Protein AF-0000000074055556 (afdb_homodimer)

Nearest PDB structures (foldseek):
  2g40-assembly1_A-2  TM=6.717E-01  e=3.780E-08  Deinococcus radiodurans
  7d44-assembly1_G  TM=4.433E-01  e=7.123E-02  Homo sapiens
  5i90-assembly1_B  TM=3.210E-01  e=2.350E-01  Pseudomonas aeruginosa PAO1
  3txx-assembly3_G  TM=5.265E-01  e=1.989E+00  Enterococcus faecalis
  3imk-assembly1_A  TM=4.970E-01  e=3.970E+00  Syntrophus aciditrophicus SB

Secondary structure (DSSP, 8-state):
-PPP-HHHHHHHHHHHHHTTEEEEEESSHHHHHHHHHHHHHTSPPPB--S--TTPPEEEE-TTSSEEESS-EEE-TTS-HHHHHHHHHHHHHTT-EEESS-GGGGTT-EEEEEEE-SEEETTTTEEEEE---HHHHHHHHHEEEEEEEEEGGGEESSHHHHHHHHHHHHTSSS-EEEEEEES-SS-STTTT---TT--S-SEEEEEEE--/-PPP-HHHHHHHHHHHHHTTEEEEEESSHHHHHHHHHHHHHTSPPPB--S--TTPPEEEE-TTSSEEESS-EEE-TTS-HHHHHHHHHHHHHTT-EEESS-GGGGTT-EEEEEEE-SEEETTTTEEEEE---HHHHHHHHHEEEEEEEEEGGGEESSHHHHHHHHHHHHTSSS-EEEEEEES-SS-STTTT---TT--S-SEEEEEEE--

Solvent-accessible surface area (backbone atoms only — not comparable to full-atom values): 20939 Å² total; per-residue (Å²): 127,64,74,68,49,68,67,46,52,52,42,19,48,54,33,20,43,75,25,61,22,45,73,43,79,33,80,36,68,69,54,47,48,48,48,55,51,49,54,53,68,75,45,77,64,31,47,44,79,31,82,48,90,90,60,60,72,38,66,67,39,97,84,69,32,37,12,39,61,68,45,36,40,31,38,43,72,53,54,72,68,60,39,52,52,42,38,52,57,26,49,77,72,61,29,46,63,40,53,61,69,52,52,63,45,46,20,38,31,33,30,7,42,44,65,36,74,32,33,28,16,74,38,22,28,36,29,36,76,57,52,46,38,35,50,56,43,27,51,39,40,8,42,30,21,34,34,40,32,49,48,49,36,52,38,62,40,70,79,76,43,43,66,60,52,50,50,47,54,60,40,77,58,40,32,32,36,37,42,37,15,35,26,53,25,63,81,62,47,78,76,49,81,59,82,48,66,61,27,10,65,37,25,35,36,38,36,31,49,127,127,63,74,68,49,69,66,44,52,51,42,18,48,55,32,21,42,74,25,60,22,45,72,44,79,33,80,37,69,70,51,47,47,49,49,56,52,48,54,53,68,74,45,79,64,31,48,44,81,30,81,47,90,90,60,61,71,39,64,66,39,96,84,70,32,38,11,40,60,68,46,34,39,31,39,43,70,53,52,72,67,60,39,52,53,42,37,52,58,26,48,77,72,62,29,48,63,40,53,61,70,53,55,61,43,46,20,37,33,33,29,6,41,44,66,35,72,31,34,28,16,74,39,22,28,36,31,34,76,57,50,45,38,33,50,56,44,27,53,37,39,8,42,30,22,33,33,41,32,51,47,47,35,54,38,62,39,69,80,77,44,43,68,60,51,50,49,46,53,61,39,76,57,42,32,32,35,37,41,39,16,35,24,52,27,64,82,61,48,78,77,48,80,59,82,49,67,61,28,11,66,35,25,36,37,36,34,30,49,126

Structure (mmCIF, N/CA/C/O backbone):
data_AF-0000000074055556-model_v1
#
loop_
_entity.id
_entity.type
_entity.pdbx_description
1 polymer '(Fe-S)-binding protein'
#
loop_
_atom_site.group_PDB
_atom_site.id
_atom_site.type_symbol
_atom_site.label_atom_id
_atom_site.label_alt_id
_atom_site.label_comp_id
_atom_site.label_asym_id
_atom_site.label_entity_id
_atom_site.label_seq_id
_atom_site.pdbx_PDB_ins_code
_atom_site.Cartn_x
_atom_site.Cartn_y
_atom_site.Cartn_z
_atom_site.occupancy
_atom_site.B_iso_or_equiv
_atom_site.auth_seq_id
_atom_site.auth_comp_id
_atom_site.auth_asym_id
_atom_site.auth_atom_id
_atom_site.pdbx_PDB_model_num
ATOM 1 N N . MET A 1 1 ? -16.188 -23.25 -0.995 1 55.47 1 MET A N 1
ATOM 2 C CA . MET A 1 1 ? -15.812 -22.203 -1.951 1 55.47 1 MET A CA 1
ATOM 3 C C . MET A 1 1 ? -16.828 -22.094 -3.074 1 55.47 1 MET A C 1
ATOM 5 O O . MET A 1 1 ? -17.422 -23.109 -3.484 1 55.47 1 MET A O 1
ATOM 9 N N . PRO A 1 2 ? -17.391 -20.891 -3.238 1 65.75 2 PRO A N 1
ATOM 10 C CA . PRO A 1 2 ? -18.375 -20.875 -4.32 1 65.75 2 PRO A CA 1
ATOM 11 C C . PRO A 1 2 ? -17.844 -21.5 -5.613 1 65.75 2 PRO A C 1
ATOM 13 O O . PRO A 1 2 ? -16.641 -21.5 -5.848 1 65.75 2 PRO A O 1
ATOM 16 N N . PRO A 1 3 ? -18.688 -22.203 -6.316 1 79.06 3 PRO A N 1
ATOM 17 C CA . PRO A 1 3 ? -18.25 -22.781 -7.59 1 79.06 3 PRO A CA 1
ATOM 18 C C . PRO A 1 3 ? -17.719 -21.734 -8.562 1 79.06 3 PRO A C 1
ATOM 20 O O . PRO A 1 3 ? -18.125 -20.562 -8.508 1 79.06 3 PRO A O 1
ATOM 23 N N . VAL A 1 4 ? -16.781 -22.172 -9.375 1 88.19 4 VAL A N 1
ATOM 24 C CA . VAL A 1 4 ? -16.219 -21.328 -10.414 1 88.19 4 VAL A CA 1
ATOM 25 C C . VAL A 1 4 ? -17.297 -20.969 -11.438 1 88.19 4 VAL A C 1
ATOM 27 O O . VAL A 1 4 ? -18.078 -21.844 -11.852 1 88.19 4 VAL A O 1
ATOM 30 N N . ASN A 1 5 ? -17.438 -19.734 -11.727 1 93.94 5 ASN A N 1
ATOM 31 C CA . ASN A 1 5 ? -18.312 -19.25 -12.797 1 93.94 5 ASN A CA 1
ATOM 32 C C . ASN A 1 5 ? -17.5 -18.875 -14.039 1 93.94 5 ASN A C 1
ATOM 34 O O . ASN A 1 5 ? -16.891 -17.812 -14.094 1 93.94 5 ASN A O 1
ATOM 38 N N . PRO A 1 6 ? -17.531 -19.734 -15.047 1 95.31 6 PRO A N 1
ATOM 39 C CA . PRO A 1 6 ? -16.688 -19.531 -16.234 1 95.31 6 PRO A CA 1
ATOM 40 C C . PRO A 1 6 ? -16.969 -18.188 -16.906 1 95.31 6 PRO A C 1
ATOM 42 O O . PRO A 1 6 ? -16.047 -17.594 -17.484 1 95.31 6 PRO A O 1
ATOM 45 N N . GLU A 1 7 ? -18.188 -17.75 -16.844 1 96.81 7 GLU A N 1
ATOM 46 C CA . GLU A 1 7 ? -18.516 -16.469 -17.453 1 96.81 7 GLU A CA 1
ATOM 47 C C . GLU A 1 7 ? -17.828 -15.305 -16.75 1 96.81 7 GLU A C 1
ATOM 49 O O . GLU A 1 7 ? -17.391 -14.352 -17.391 1 96.81 7 GLU A O 1
ATOM 54 N N . LEU A 1 8 ? -17.75 -15.43 -15.469 1 97.5 8 LEU A N 1
ATOM 55 C CA . LEU A 1 8 ? -17.078 -14.398 -14.695 1 97.5 8 LEU A CA 1
ATOM 56 C C . LEU A 1 8 ? -15.578 -14.406 -14.984 1 97.5 8 LEU A C 1
ATOM 58 O O . LEU A 1 8 ? -14.953 -13.344 -15.07 1 97.5 8 LEU A O 1
ATOM 62 N N . VAL A 1 9 ? -15.055 -15.57 -15.078 1 98.12 9 VAL A N 1
ATOM 63 C CA . VAL A 1 9 ? -13.633 -15.703 -15.367 1 98.12 9 VAL A CA 1
ATOM 64 C C . VAL A 1 9 ? -13.312 -15.062 -16.719 1 98.12 9 VAL A C 1
ATOM 66 O O . VAL A 1 9 ? -12.344 -14.305 -16.828 1 98.12 9 VAL A O 1
ATOM 69 N N . GLU A 1 10 ? -14.164 -15.32 -17.688 1 98.31 10 GLU A N 1
ATOM 70 C CA . GLU A 1 10 ? -13.984 -14.734 -19.016 1 98.31 10 GLU A CA 1
ATOM 71 C C . GLU A 1 10 ? -14.133 -13.219 -18.984 1 98.31 10 GLU A C 1
ATOM 73 O O . GLU A 1 10 ? -13.336 -12.5 -19.594 1 98.31 10 GLU A O 1
ATOM 78 N N . ALA A 1 11 ? -15.148 -12.789 -18.281 1 98.38 11 ALA A N 1
ATOM 79 C CA . ALA A 1 11 ? -15.391 -11.352 -18.172 1 98.38 11 ALA A CA 1
ATOM 80 C C . ALA A 1 11 ? -14.219 -10.656 -17.484 1 98.38 11 ALA A C 1
ATOM 82 O O . ALA A 1 11 ? -13.781 -9.586 -17.906 1 98.38 11 ALA A O 1
ATOM 83 N N . PHE A 1 12 ? -13.758 -11.266 -16.453 1 98.44 12 PHE A N 1
ATOM 84 C CA . PHE A 1 12 ? -12.609 -10.719 -15.734 1 98.44 12 PHE A CA 1
ATOM 85 C C . PHE A 1 12 ? -11.398 -10.602 -16.656 1 98.44 12 PHE A C 1
ATOM 87 O O . PHE A 1 12 ? -10.758 -9.555 -16.703 1 98.44 12 PHE A O 1
ATOM 94 N N . SER A 1 13 ? -11.141 -11.641 -17.328 1 98.56 13 SER A N 1
ATOM 95 C CA . SER A 1 13 ? -9.984 -11.688 -18.219 1 98.56 13 SER A CA 1
ATOM 96 C C . SER A 1 13 ? -10.078 -10.617 -19.312 1 98.56 13 SER A C 1
ATOM 98 O O . SER A 1 13 ? -9.094 -9.938 -19.609 1 98.56 13 SER A O 1
ATOM 100 N N . ALA A 1 14 ? -11.258 -10.461 -19.859 1 97.94 14 ALA A N 1
ATOM 101 C CA . ALA A 1 14 ? -11.477 -9.469 -20.906 1 97.94 14 ALA A CA 1
ATOM 102 C C . ALA A 1 14 ? -11.25 -8.055 -20.375 1 97.94 14 ALA A C 1
ATOM 104 O O . ALA A 1 14 ? -10.578 -7.246 -21.016 1 97.94 14 ALA A O 1
ATOM 105 N N . LYS A 1 15 ? -11.781 -7.738 -19.234 1 96.62 15 LYS A N 1
ATOM 106 C CA . LYS A 1 15 ? -11.641 -6.406 -18.656 1 96.62 15 LYS A CA 1
ATOM 107 C C . LYS A 1 15 ? -10.188 -6.137 -18.266 1 96.62 15 LYS A C 1
ATOM 109 O O . LYS A 1 15 ? -9.68 -5.035 -18.469 1 96.62 15 LYS A O 1
ATOM 114 N N . ALA A 1 16 ? -9.531 -7.156 -17.656 1 96.81 16 ALA A N 1
ATOM 115 C CA . ALA A 1 16 ? -8.133 -7.02 -17.266 1 96.81 16 ALA A CA 1
ATOM 116 C C . ALA A 1 16 ? -7.262 -6.703 -18.484 1 96.81 16 ALA A C 1
ATOM 118 O O . ALA A 1 16 ? -6.352 -5.875 -18.406 1 96.81 16 ALA A O 1
ATOM 119 N N . ALA A 1 17 ? -7.559 -7.312 -19.594 1 95.69 17 ALA A N 1
ATOM 120 C CA . ALA A 1 17 ? -6.812 -7.055 -20.828 1 95.69 17 ALA A CA 1
ATOM 121 C C . ALA A 1 17 ? -7.031 -5.625 -21.312 1 95.69 17 ALA A C 1
ATOM 123 O O . ALA A 1 17 ? -6.094 -4.977 -21.797 1 95.69 17 ALA A O 1
ATOM 124 N N . ILE A 1 18 ? -8.203 -5.125 -21.188 1 93.62 18 ILE A N 1
ATOM 125 C CA . ILE A 1 18 ? -8.555 -3.775 -21.625 1 93.62 18 ILE A CA 1
ATOM 126 C C . ILE A 1 18 ? -7.719 -2.756 -20.859 1 93.62 18 ILE A C 1
ATOM 128 O O . ILE A 1 18 ? -7.316 -1.728 -21.406 1 93.62 18 ILE A O 1
ATOM 132 N N . VAL A 1 19 ? -7.391 -3.096 -19.641 1 91.38 19 VAL A N 1
ATOM 133 C CA . VAL A 1 19 ? -6.605 -2.17 -18.828 1 91.38 19 VAL A CA 1
ATOM 134 C C . VAL A 1 19 ? -5.145 -2.607 -18.812 1 91.38 19 VAL A C 1
ATOM 136 O O . VAL A 1 19 ? -4.418 -2.338 -17.859 1 91.38 19 VAL A O 1
ATOM 139 N N . ASN A 1 20 ? -4.742 -3.4 -19.734 1 92 20 ASN A N 1
ATOM 140 C CA . ASN A 1 20 ? -3.359 -3.699 -20.078 1 92 20 ASN A CA 1
ATOM 141 C C . ASN A 1 20 ? -2.725 -4.668 -19.094 1 92 20 ASN A C 1
ATOM 143 O O . ASN A 1 20 ? -1.503 -4.68 -18.922 1 92 20 ASN A O 1
ATOM 147 N N . ALA A 1 21 ? -3.516 -5.426 -18.406 1 95.75 21 ALA A N 1
ATOM 148 C CA . ALA A 1 21 ? -2.975 -6.535 -17.625 1 95.75 21 ALA A CA 1
ATOM 149 C C . ALA A 1 21 ? -2.896 -7.809 -18.453 1 95.75 21 ALA A C 1
ATOM 151 O O . ALA A 1 21 ? -3.719 -8.023 -19.344 1 95.75 21 ALA A O 1
ATOM 152 N N . VAL A 1 22 ? -1.92 -8.594 -18.203 1 97.62 22 VAL A N 1
ATOM 153 C CA . VAL A 1 22 ? -1.796 -9.906 -18.828 1 97.62 22 VAL A CA 1
ATOM 154 C C . VAL A 1 22 ? -2.43 -10.969 -17.938 1 97.62 22 VAL A C 1
ATOM 156 O O . VAL A 1 22 ? -2.119 -11.055 -16.75 1 97.62 22 VAL A O 1
ATOM 159 N N . VAL A 1 23 ? -3.346 -11.789 -18.531 1 98.69 23 VAL A N 1
ATOM 160 C CA . VAL A 1 23 ? -4.02 -12.812 -17.75 1 98.69 23 VAL A CA 1
ATOM 161 C C . VAL A 1 23 ? -3.557 -14.195 -18.203 1 98.69 23 VAL A C 1
ATOM 163 O O . VAL A 1 23 ? -3.512 -14.477 -19.406 1 98.69 23 VAL A O 1
ATOM 166 N N . GLN A 1 24 ? -3.15 -15.008 -17.234 1 98.62 24 GLN A N 1
ATOM 167 C CA . GLN A 1 24 ? -2.736 -16.375 -17.5 1 98.62 24 GLN A CA 1
ATOM 168 C C . GLN A 1 24 ? -3.516 -17.375 -16.625 1 98.62 24 GLN A C 1
ATOM 170 O O . GLN A 1 24 ? -3.422 -17.328 -15.406 1 98.62 24 GLN A O 1
ATOM 175 N N . GLU A 1 25 ? -4.27 -18.297 -17.266 1 98.44 25 GLU A N 1
ATOM 176 C CA . GLU A 1 25 ? -4.906 -19.375 -16.516 1 98.44 25 GLU A CA 1
ATOM 177 C C . GLU A 1 25 ? -3.959 -20.562 -16.328 1 98.44 25 GLU A C 1
ATOM 179 O O . GLU A 1 25 ? -3.268 -20.953 -17.266 1 98.44 25 GLU A O 1
ATOM 184 N N . VAL A 1 26 ? -3.916 -21.062 -15.172 1 98.5 26 VAL A N 1
ATOM 185 C CA . VAL A 1 26 ? -3.062 -22.203 -14.906 1 98.5 26 VAL A CA 1
ATOM 186 C C . VAL A 1 26 ? -3.848 -23.266 -14.133 1 98.5 26 VAL A C 1
ATOM 188 O O . VAL A 1 26 ? -4.73 -22.938 -13.336 1 98.5 26 VAL A O 1
ATOM 191 N N . PRO A 1 27 ? -3.461 -24.531 -14.219 1 97.81 27 PRO A N 1
ATOM 192 C CA . PRO A 1 27 ? -4.242 -25.625 -13.617 1 97.81 27 PRO A CA 1
ATOM 193 C C . PRO A 1 27 ? -3.826 -25.922 -12.18 1 97.81 27 PRO A C 1
ATOM 195 O O . PRO A 1 27 ? -4.535 -26.641 -11.469 1 97.81 27 PRO A O 1
ATOM 198 N N . SER A 1 28 ? -2.605 -25.453 -11.727 1 98.12 28 SER A N 1
ATOM 199 C CA . SER A 1 28 ? -2.086 -25.812 -10.414 1 98.12 28 SER A CA 1
ATOM 200 C C . SER A 1 28 ? -1.118 -24.75 -9.891 1 98.12 28 SER A C 1
ATOM 202 O O . SER A 1 28 ? -0.647 -23.906 -10.648 1 98.12 28 SER A O 1
ATOM 204 N N . MET A 1 29 ? -0.91 -24.875 -8.609 1 98.12 29 MET A N 1
ATOM 205 C CA . MET A 1 29 ? 0.076 -23.984 -7.996 1 98.12 29 MET A CA 1
ATOM 206 C C . MET A 1 29 ? 1.458 -24.219 -8.594 1 98.12 29 MET A C 1
ATOM 208 O O . MET A 1 29 ? 2.203 -23.266 -8.828 1 98.12 29 MET A O 1
ATOM 212 N N . ALA A 1 30 ? 1.793 -25.453 -8.875 1 98.38 30 ALA A N 1
ATOM 213 C CA . ALA A 1 30 ? 3.076 -25.75 -9.5 1 98.38 30 ALA A CA 1
ATOM 214 C C . ALA A 1 30 ? 3.219 -25.031 -10.836 1 98.38 30 ALA A C 1
ATOM 216 O O . ALA A 1 30 ? 4.273 -24.453 -11.133 1 98.38 30 ALA A O 1
ATOM 217 N N . ALA A 1 31 ? 2.176 -25.047 -11.602 1 98.69 31 ALA A N 1
ATOM 218 C CA . ALA A 1 31 ? 2.18 -24.359 -12.883 1 98.69 31 ALA A CA 1
ATOM 219 C C . ALA A 1 31 ? 2.281 -22.844 -12.688 1 98.69 31 ALA A C 1
ATOM 221 O O . ALA A 1 31 ? 2.928 -22.156 -13.477 1 98.69 31 ALA A O 1
ATOM 222 N N . ALA A 1 32 ? 1.631 -22.297 -11.664 1 98.75 32 ALA A N 1
ATOM 223 C CA . ALA A 1 32 ? 1.705 -20.859 -11.344 1 98.75 32 ALA A CA 1
ATOM 224 C C . ALA A 1 32 ? 3.139 -20.453 -11.031 1 98.75 32 ALA A C 1
ATOM 226 O O . ALA A 1 32 ? 3.627 -19.438 -11.547 1 98.75 32 ALA A O 1
ATOM 227 N N . LEU A 1 33 ? 3.76 -21.234 -10.18 1 98.75 33 LEU A N 1
ATOM 228 C CA . LEU A 1 33 ? 5.129 -20.922 -9.773 1 98.75 33 LEU A CA 1
ATOM 229 C C . LEU A 1 33 ? 6.074 -21.016 -10.969 1 98.75 33 LEU A C 1
ATOM 231 O O . LEU A 1 33 ? 6.973 -20.172 -11.109 1 98.75 33 LEU A O 1
ATOM 235 N N . GLN A 1 34 ? 5.863 -21.953 -11.836 1 98.69 34 GLN A N 1
ATOM 236 C CA . GLN A 1 34 ? 6.664 -22.047 -13.055 1 98.69 34 GLN A CA 1
ATOM 237 C C . GLN A 1 34 ? 6.453 -20.812 -13.938 1 98.69 34 GLN A C 1
ATOM 239 O O . GLN A 1 34 ? 7.402 -20.312 -14.539 1 98.69 34 GLN A O 1
ATOM 244 N N . TYR A 1 35 ? 5.246 -20.359 -14.07 1 98.81 35 TYR A N 1
ATOM 245 C CA . TYR A 1 35 ? 4.957 -19.156 -14.844 1 98.81 35 TYR A CA 1
ATOM 246 C C . TYR A 1 35 ? 5.75 -17.953 -14.312 1 98.81 35 TYR A C 1
ATOM 248 O O . TYR A 1 35 ? 6.301 -17.172 -15.086 1 98.81 35 TYR A O 1
ATOM 256 N N . VAL A 1 36 ? 5.773 -17.781 -12.992 1 98.81 36 VAL A N 1
ATOM 257 C CA . VAL A 1 36 ? 6.504 -16.688 -12.359 1 98.81 36 VAL A CA 1
ATOM 258 C C . VAL A 1 36 ? 7.977 -16.75 -12.766 1 98.81 36 VAL A C 1
ATOM 260 O O . VAL A 1 36 ? 8.562 -15.727 -13.141 1 98.81 36 VAL A O 1
ATOM 263 N N . VAL A 1 37 ? 8.547 -17.938 -12.758 1 98.81 37 VAL A N 1
ATOM 264 C CA . VAL A 1 37 ? 9.945 -18.125 -13.117 1 98.81 37 VAL A CA 1
ATOM 265 C C . VAL A 1 37 ? 10.141 -17.812 -14.602 1 98.81 37 VAL A C 1
ATOM 267 O O . VAL A 1 37 ? 11.102 -17.141 -14.977 1 98.81 37 VAL A O 1
ATOM 270 N N . ASP A 1 38 ? 9.211 -18.266 -15.43 1 98.81 38 ASP A N 1
ATOM 271 C CA . ASP A 1 38 ? 9.289 -18.031 -16.875 1 98.81 38 ASP A CA 1
ATOM 272 C C . ASP A 1 38 ? 9.219 -16.531 -17.172 1 98.81 38 ASP A C 1
ATOM 274 O O . ASP A 1 38 ? 9.953 -16.031 -18.031 1 98.81 38 ASP A O 1
ATOM 278 N N . VAL A 1 39 ? 8.336 -15.844 -16.5 1 98.62 39 VAL A N 1
ATOM 279 C CA . VAL A 1 39 ? 8.195 -14.398 -16.688 1 98.62 39 VAL A CA 1
ATOM 280 C C . VAL A 1 39 ? 9.508 -13.703 -16.344 1 98.62 39 VAL A C 1
ATOM 282 O O . VAL A 1 39 ? 9.961 -12.828 -17.078 1 98.62 39 VAL A O 1
ATOM 285 N N . CYS A 1 40 ? 10.078 -14.102 -15.242 1 98.5 40 CYS A N 1
ATOM 286 C CA . CYS A 1 40 ? 11.344 -13.516 -14.828 1 98.5 40 CYS A CA 1
ATOM 287 C C . CYS A 1 40 ? 12.445 -13.82 -15.836 1 98.5 40 CYS A C 1
ATOM 289 O O . CYS A 1 40 ? 13.25 -12.953 -16.156 1 98.5 40 CYS A O 1
ATOM 291 N N . GLU A 1 41 ? 12.453 -15.039 -16.344 1 98.06 41 GLU A N 1
ATOM 292 C CA . GLU A 1 41 ? 13.469 -15.484 -17.297 1 98.06 41 GLU A CA 1
ATOM 293 C C . GLU A 1 41 ? 13.359 -14.719 -18.609 1 98.06 41 GLU A C 1
ATOM 295 O O . GLU A 1 41 ? 14.375 -14.398 -19.234 1 98.06 41 GLU A O 1
ATOM 300 N N . ASN A 1 42 ? 12.18 -14.383 -19.016 1 97.31 42 ASN A N 1
ATOM 301 C CA . ASN A 1 42 ? 11.938 -13.867 -20.359 1 97.31 42 ASN A CA 1
ATOM 302 C C . ASN A 1 42 ? 11.906 -12.344 -20.375 1 97.31 42 ASN A C 1
ATOM 304 O O . ASN A 1 42 ? 11.656 -11.734 -21.422 1 97.31 42 ASN A O 1
ATOM 308 N N . LYS A 1 43 ? 12.172 -11.719 -19.266 1 94.94 43 LYS A N 1
ATOM 309 C CA . LYS A 1 43 ? 12.25 -10.258 -19.25 1 94.94 43 LYS A CA 1
ATOM 310 C C . LYS A 1 43 ? 13.703 -9.781 -19.234 1 94.94 43 LYS A C 1
ATOM 312 O O . LYS A 1 43 ? 14.602 -10.539 -18.891 1 94.94 43 LYS A O 1
ATOM 317 N N . ALA A 1 44 ? 13.844 -8.516 -19.656 1 92.5 44 ALA A N 1
ATOM 318 C CA . ALA A 1 44 ? 15.148 -7.891 -19.453 1 92.5 44 ALA A CA 1
ATOM 319 C C . ALA A 1 44 ? 15.445 -7.691 -17.969 1 92.5 44 ALA A C 1
ATOM 321 O O . ALA A 1 44 ? 14.531 -7.562 -17.156 1 92.5 44 ALA A O 1
ATOM 322 N N . PRO A 1 45 ? 16.734 -7.703 -17.578 1 93.56 45 PRO A N 1
ATOM 323 C CA . PRO A 1 45 ? 17.062 -7.457 -16.172 1 93.56 45 PRO A CA 1
ATOM 324 C C . PRO A 1 45 ? 16.531 -6.113 -15.664 1 93.56 45 PRO A C 1
ATOM 326 O O . PRO A 1 45 ? 16.531 -5.129 -16.406 1 93.56 45 PRO A O 1
ATOM 329 N N . ALA A 1 46 ? 16.141 -6.105 -14.445 1 93.69 46 ALA A N 1
ATOM 330 C CA . ALA A 1 46 ? 15.555 -4.906 -13.859 1 93.69 46 ALA A CA 1
ATOM 331 C C . ALA A 1 46 ? 16.562 -3.766 -13.805 1 93.69 46 ALA A C 1
ATOM 333 O O . ALA A 1 46 ? 17.75 -3.986 -13.508 1 93.69 46 ALA A O 1
ATOM 334 N N . GLU A 1 47 ? 16.109 -2.598 -14.086 1 91.69 47 GLU A N 1
ATOM 335 C CA . GLU A 1 47 ? 16.922 -1.397 -13.914 1 91.69 47 GLU A CA 1
ATOM 336 C C . GLU A 1 47 ? 17.078 -1.035 -12.445 1 91.69 47 GLU A C 1
ATOM 338 O O . GLU A 1 47 ? 16.141 -1.181 -11.664 1 91.69 47 GLU A O 1
ATOM 343 N N . LEU A 1 48 ? 18.219 -0.576 -12.031 1 91.5 48 LEU A N 1
ATOM 344 C CA . LEU A 1 48 ? 18.484 -0.081 -10.688 1 91.5 48 LEU A CA 1
ATOM 345 C C . LEU A 1 48 ? 18.141 1.4 -10.57 1 91.5 48 LEU A C 1
ATOM 347 O O . LEU A 1 48 ? 18.906 2.256 -11.008 1 91.5 48 LEU A O 1
ATOM 351 N N . LEU A 1 49 ? 17.047 1.682 -9.906 1 86.75 49 LEU A N 1
ATOM 352 C CA . LEU A 1 49 ? 16.484 3.027 -9.891 1 86.75 49 LEU A CA 1
ATOM 353 C C . LEU A 1 49 ? 16.922 3.783 -8.641 1 86.75 49 LEU A C 1
ATOM 355 O O . LEU A 1 49 ? 16.484 4.918 -8.414 1 86.75 49 LEU A O 1
ATOM 359 N N . ALA A 1 50 ? 17.703 3.178 -7.773 1 84.44 50 ALA A N 1
ATOM 360 C CA . ALA A 1 50 ? 18.25 3.76 -6.551 1 84.44 50 ALA A CA 1
ATOM 361 C C . ALA A 1 50 ? 19.594 3.145 -6.207 1 84.44 50 ALA A C 1
ATOM 363 O O . ALA A 1 50 ? 20.016 2.162 -6.828 1 84.44 50 ALA A O 1
ATOM 364 N N . ASP A 1 51 ? 20.172 3.756 -5.316 1 82.88 51 ASP A N 1
ATOM 365 C CA . ASP A 1 51 ? 21.453 3.215 -4.855 1 82.88 51 ASP A CA 1
ATOM 366 C C . ASP A 1 51 ? 21.234 1.983 -3.977 1 82.88 51 ASP A C 1
ATOM 368 O O . ASP A 1 51 ? 20.422 2.008 -3.049 1 82.88 51 ASP A O 1
ATOM 372 N N . GLU A 1 52 ? 21.859 0.893 -4.371 1 86.5 52 GLU A N 1
ATOM 373 C CA . GLU A 1 52 ? 21.859 -0.343 -3.594 1 86.5 52 GLU A CA 1
ATOM 374 C C . GLU A 1 52 ? 23.281 -0.843 -3.361 1 86.5 52 GLU A C 1
ATOM 376 O O . GLU A 1 52 ? 23.891 -1.438 -4.254 1 86.5 52 GLU A O 1
ATOM 381 N N . PRO A 1 53 ? 23.719 -0.623 -2.117 1 83.31 53 PRO A N 1
ATOM 382 C CA . PRO A 1 53 ? 25.109 -0.987 -1.838 1 83.31 53 PRO A CA 1
ATOM 383 C C . PRO A 1 53 ? 25.391 -2.469 -2.078 1 83.31 53 PRO A C 1
ATOM 385 O O . PRO A 1 53 ? 24.594 -3.324 -1.678 1 83.31 53 PRO A O 1
ATOM 388 N N . GLY A 1 54 ? 26.484 -2.668 -2.748 1 85.56 54 GLY A N 1
ATOM 389 C CA . GLY A 1 54 ? 26.953 -4.035 -2.895 1 85.56 54 GLY A CA 1
ATOM 390 C C . GLY A 1 54 ? 26.328 -4.762 -4.07 1 85.56 54 GLY A C 1
ATOM 391 O O . GLY A 1 54 ? 26.703 -5.895 -4.379 1 85.56 54 GLY A O 1
ATOM 392 N N . VAL A 1 55 ? 25.391 -4.055 -4.75 1 90.5 55 VAL A N 1
ATOM 393 C CA . VAL A 1 55 ? 24.719 -4.723 -5.855 1 90.5 55 VAL A CA 1
ATOM 394 C C . VAL A 1 55 ? 25.609 -4.703 -7.094 1 90.5 55 VAL A C 1
ATOM 396 O O . VAL A 1 55 ? 26.234 -3.682 -7.402 1 90.5 55 VAL A O 1
ATOM 399 N N . GLN A 1 56 ? 25.781 -5.844 -7.676 1 93.81 56 GLN A N 1
ATOM 400 C CA . GLN A 1 56 ? 26.5 -5.898 -8.945 1 93.81 56 GLN A CA 1
ATOM 401 C C . GLN A 1 56 ? 25.688 -5.258 -10.07 1 93.81 56 GLN A C 1
ATOM 403 O O . GLN A 1 56 ? 24.5 -5.559 -10.234 1 93.81 56 GLN A O 1
ATOM 408 N N . GLN A 1 57 ? 26.391 -4.387 -10.766 1 94.94 57 GLN A N 1
ATOM 409 C CA . GLN A 1 57 ? 25.703 -3.631 -11.82 1 94.94 57 GLN A CA 1
ATOM 410 C C . GLN A 1 57 ? 26 -4.227 -13.195 1 94.94 57 GLN A C 1
ATOM 412 O O . GLN A 1 57 ? 27.141 -4.57 -13.5 1 94.94 57 GLN A O 1
ATOM 417 N N . GLY A 1 58 ? 24.891 -4.387 -13.93 1 95.69 58 GLY A N 1
ATOM 418 C CA . GLY A 1 58 ? 24.984 -4.82 -15.312 1 95.69 58 GLY A CA 1
ATOM 419 C C . GLY A 1 58 ? 24.984 -3.668 -16.297 1 95.69 58 GLY A C 1
ATOM 420 O O . GLY A 1 58 ? 25.203 -2.518 -15.922 1 95.69 58 GLY A O 1
ATOM 421 N N . PRO A 1 59 ? 24.828 -3.955 -17.562 1 95.5 59 PRO A N 1
ATOM 422 C CA . PRO A 1 59 ? 24.812 -2.916 -18.594 1 95.5 59 PRO A CA 1
ATOM 423 C C . PRO A 1 59 ? 23.672 -1.916 -18.406 1 95.5 59 PRO A C 1
ATOM 425 O O . PRO A 1 59 ? 22.734 -2.184 -17.641 1 95.5 59 PRO A O 1
ATOM 428 N N . LEU A 1 60 ? 23.781 -0.797 -19.094 1 94.19 60 LEU A N 1
ATOM 429 C CA . LEU A 1 60 ? 22.75 0.228 -19.016 1 94.19 60 LEU A CA 1
ATOM 430 C C . LEU A 1 60 ? 21.453 -0.246 -19.688 1 94.19 60 LEU A C 1
ATOM 432 O O . LEU A 1 60 ? 21.5 -0.89 -20.734 1 94.19 60 LEU A O 1
ATOM 436 N N . GLY A 1 61 ? 20.375 0.055 -18.969 1 90.06 61 GLY A N 1
ATOM 437 C CA . GLY A 1 61 ? 19.078 -0.239 -19.531 1 90.06 61 GLY A CA 1
ATOM 438 C C . GLY A 1 61 ? 18.531 0.887 -20.406 1 90.06 61 GLY A C 1
ATOM 439 O O . GLY A 1 61 ? 19.266 1.829 -20.719 1 90.06 61 GLY A O 1
ATOM 440 N N . PRO A 1 62 ? 17.312 0.76 -20.75 1 86.5 62 PRO A N 1
ATOM 441 C CA . PRO A 1 62 ? 16.703 1.732 -21.672 1 86.5 62 PRO A CA 1
ATOM 442 C C . PRO A 1 62 ? 16.688 3.15 -21.094 1 86.5 62 PRO A C 1
ATOM 444 O O . PRO A 1 62 ? 16.719 4.121 -21.859 1 86.5 62 PRO A O 1
ATOM 447 N N . ASN A 1 63 ? 16.641 3.342 -19.828 1 84.5 63 ASN A N 1
ATOM 448 C CA . ASN A 1 63 ? 16.641 4.66 -19.203 1 84.5 63 ASN A CA 1
ATOM 449 C C . ASN A 1 63 ? 18.047 5.094 -18.797 1 84.5 63 ASN A C 1
ATOM 451 O O . ASN A 1 63 ? 18.219 5.977 -17.953 1 84.5 63 ASN A O 1
ATOM 455 N N . LYS A 1 64 ? 18.984 4.398 -19.219 1 90.12 64 LYS A N 1
ATOM 456 C CA . LYS A 1 64 ? 20.391 4.746 -19.094 1 90.12 64 LYS A CA 1
ATOM 457 C C . LYS A 1 64 ? 20.859 4.617 -17.641 1 90.12 64 LYS A C 1
ATOM 459 O O . LYS A 1 64 ? 21.672 5.406 -17.172 1 90.12 64 LYS A O 1
ATOM 464 N N . VAL A 1 65 ? 20.234 3.656 -16.953 1 90.25 65 VAL A N 1
ATOM 465 C CA . VAL A 1 65 ? 20.703 3.281 -15.625 1 90.25 65 VAL A CA 1
ATOM 466 C C . VAL A 1 65 ? 21.156 1.819 -15.633 1 90.25 65 VAL A C 1
ATOM 468 O O . VAL A 1 65 ? 20.719 1.033 -16.469 1 90.25 65 VAL A O 1
ATOM 471 N N . PRO A 1 66 ? 22.047 1.507 -14.727 1 94.62 66 PRO A N 1
ATOM 472 C CA . PRO A 1 66 ? 22.516 0.118 -14.711 1 94.62 66 PRO A CA 1
ATOM 473 C C . PRO A 1 66 ? 21.391 -0.876 -14.414 1 94.62 66 PRO A C 1
ATOM 475 O O . PRO A 1 66 ? 20.359 -0.504 -13.836 1 94.62 66 PRO A O 1
ATOM 478 N N . THR A 1 67 ? 21.609 -2.035 -14.875 1 95.12 67 THR A N 1
ATOM 479 C CA . THR A 1 67 ? 20.656 -3.113 -14.594 1 95.12 67 THR A CA 1
ATOM 480 C C . THR A 1 67 ? 21.219 -4.062 -13.539 1 95.12 67 THR A C 1
ATOM 482 O O . THR A 1 67 ? 22.406 -4.016 -13.219 1 95.12 67 THR A O 1
ATOM 485 N N . ARG A 1 68 ? 20.328 -4.805 -12.984 1 94.69 68 ARG A N 1
ATOM 486 C CA . ARG A 1 68 ? 20.703 -5.816 -12 1 94.69 68 ARG A CA 1
ATOM 487 C C . ARG A 1 68 ? 21.281 -7.055 -12.68 1 94.69 68 ARG A C 1
ATOM 489 O O . ARG A 1 68 ? 20.688 -7.574 -13.625 1 94.69 68 ARG A O 1
ATOM 496 N N . VAL A 1 69 ? 22.344 -7.602 -12.109 1 95.25 69 VAL A N 1
ATOM 497 C CA . VAL A 1 69 ? 22.953 -8.797 -12.68 1 95.25 69 VAL A CA 1
ATOM 498 C C . VAL A 1 69 ? 22.203 -10.039 -12.219 1 95.25 69 VAL A C 1
ATOM 500 O O . VAL A 1 69 ? 21.75 -10.844 -13.031 1 95.25 69 VAL A O 1
ATOM 503 N N . GLN A 1 70 ? 22.031 -10.156 -10.938 1 96.38 70 GLN A N 1
ATOM 504 C CA . GLN A 1 70 ? 21.266 -11.281 -10.43 1 96.38 70 GLN A CA 1
ATOM 505 C C . GLN A 1 70 ? 19.766 -10.945 -10.375 1 96.38 70 GLN A C 1
ATOM 507 O O . GLN A 1 70 ? 19.359 -10.062 -9.617 1 96.38 70 GLN A O 1
ATOM 512 N N . ARG A 1 71 ? 18.984 -11.734 -11.078 1 97.25 71 ARG A N 1
ATOM 513 C CA . ARG A 1 71 ? 17.547 -11.5 -11.086 1 97.25 71 ARG A CA 1
ATOM 514 C C . ARG A 1 71 ? 16.922 -11.836 -9.734 1 97.25 71 ARG A C 1
ATOM 516 O O . ARG A 1 71 ? 17.391 -12.742 -9.039 1 97.25 71 ARG A O 1
ATOM 523 N N . ILE A 1 72 ? 15.844 -11.109 -9.406 1 98.06 72 ILE A N 1
ATOM 524 C CA . ILE A 1 72 ? 15.203 -11.312 -8.117 1 98.06 72 ILE A CA 1
ATOM 525 C C . ILE A 1 72 ? 13.711 -11.555 -8.312 1 98.06 72 ILE A C 1
ATOM 527 O O . ILE A 1 72 ? 13.039 -10.789 -9.008 1 98.06 72 ILE A O 1
ATOM 531 N N . VAL A 1 73 ? 13.219 -12.625 -7.734 1 98.75 73 VAL A N 1
ATOM 532 C CA . VAL A 1 73 ? 11.797 -12.891 -7.547 1 98.75 73 VAL A CA 1
ATOM 533 C C . VAL A 1 73 ? 11.438 -12.766 -6.066 1 98.75 73 VAL A C 1
ATOM 535 O O . VAL A 1 73 ? 12.078 -13.383 -5.215 1 98.75 73 VAL A O 1
ATOM 538 N N . ALA A 1 74 ? 10.477 -11.945 -5.754 1 98.44 74 ALA A N 1
ATOM 539 C CA . ALA A 1 74 ? 10 -11.812 -4.379 1 98.44 74 ALA A CA 1
ATOM 540 C C . ALA A 1 74 ? 8.609 -12.414 -4.223 1 98.44 74 ALA A C 1
ATOM 542 O O . ALA A 1 74 ? 7.719 -12.148 -5.035 1 98.44 74 ALA A O 1
ATOM 543 N N . ALA A 1 75 ? 8.391 -13.227 -3.209 1 98.44 75 ALA A N 1
ATOM 544 C CA . ALA A 1 75 ? 7.102 -13.859 -2.949 1 98.44 75 ALA A CA 1
ATOM 545 C C . ALA A 1 75 ? 6.828 -13.945 -1.45 1 98.44 75 ALA A C 1
ATOM 547 O O . ALA A 1 75 ? 6.691 -15.047 -0.903 1 98.44 75 ALA A O 1
ATOM 548 N N . PRO A 1 76 ? 6.625 -12.836 -0.843 1 96.5 76 PRO A N 1
ATOM 549 C CA . PRO A 1 76 ? 6.504 -12.797 0.616 1 96.5 76 PRO A CA 1
ATOM 550 C C . PRO A 1 76 ? 5.238 -13.484 1.121 1 96.5 76 PRO A C 1
ATOM 552 O O . PRO A 1 76 ? 5.164 -13.875 2.291 1 96.5 76 PRO A O 1
ATOM 555 N N . ASP A 1 77 ? 4.262 -13.727 0.327 1 94.94 77 ASP A N 1
ATOM 556 C CA . ASP A 1 77 ? 2.945 -14.148 0.79 1 94.94 77 ASP A CA 1
ATOM 557 C C . ASP A 1 77 ? 2.75 -15.648 0.572 1 94.94 77 ASP A C 1
ATOM 559 O O . ASP A 1 77 ? 1.693 -16.203 0.897 1 94.94 77 ASP A O 1
ATOM 563 N N . LEU A 1 78 ? 3.674 -16.328 0.05 1 97.12 78 LEU A N 1
ATOM 564 C CA . LEU A 1 78 ? 3.531 -17.75 -0.197 1 97.12 78 LEU A CA 1
ATOM 565 C C . LEU A 1 78 ? 3.701 -18.547 1.094 1 97.12 78 LEU A C 1
ATOM 567 O O . LEU A 1 78 ? 4.465 -18.156 1.978 1 97.12 78 LEU A O 1
ATOM 571 N N . ASP A 1 79 ? 3.027 -19.609 1.173 1 96.69 79 ASP A N 1
ATOM 572 C CA . ASP A 1 79 ? 3.283 -20.5 2.293 1 96.69 79 ASP A CA 1
ATOM 573 C C . ASP A 1 79 ? 4.637 -21.203 2.146 1 96.69 79 ASP A C 1
ATOM 575 O O . ASP A 1 79 ? 5.293 -21.062 1.111 1 96.69 79 ASP A O 1
ATOM 579 N N . ASP A 1 80 ? 5.043 -21.906 3.178 1 97.56 80 ASP A N 1
ATOM 580 C CA . ASP A 1 80 ? 6.391 -22.469 3.25 1 97.56 80 ASP A CA 1
ATOM 581 C C . ASP A 1 80 ? 6.645 -23.453 2.109 1 97.56 80 ASP A C 1
ATOM 583 O O . ASP A 1 80 ? 7.688 -23.391 1.458 1 97.56 80 ASP A O 1
ATOM 587 N N . GLU A 1 81 ? 5.727 -24.25 1.848 1 98.25 81 GLU A N 1
ATOM 588 C CA . GLU A 1 81 ? 5.902 -25.281 0.824 1 98.25 81 GLU A CA 1
ATOM 589 C C . GLU A 1 81 ? 6.016 -24.656 -0.565 1 98.25 81 GLU A C 1
ATOM 591 O O . GLU A 1 81 ? 6.934 -24.984 -1.323 1 98.25 81 GLU A O 1
ATOM 596 N N . ASP A 1 82 ? 5.125 -23.797 -0.877 1 98.38 82 ASP A N 1
ATOM 597 C CA . ASP A 1 82 ? 5.137 -23.141 -2.182 1 98.38 82 ASP A CA 1
ATOM 598 C C . ASP A 1 82 ? 6.375 -22.266 -2.348 1 98.38 82 ASP A C 1
ATOM 600 O O . ASP A 1 82 ? 6.953 -22.203 -3.434 1 98.38 82 ASP A O 1
ATOM 604 N N . PHE A 1 83 ? 6.77 -21.609 -1.281 1 98.56 83 PHE A N 1
ATOM 605 C CA . PHE A 1 83 ? 7.969 -20.781 -1.354 1 98.56 83 PHE A CA 1
ATOM 606 C C . PHE A 1 83 ? 9.203 -21.641 -1.619 1 98.56 83 PHE A C 1
ATOM 608 O O . PHE A 1 83 ? 10.055 -21.266 -2.428 1 98.56 83 PHE A O 1
ATOM 615 N N . ALA A 1 84 ? 9.281 -22.75 -0.91 1 98.62 84 ALA A N 1
ATOM 616 C CA . ALA A 1 84 ? 10.414 -23.641 -1.12 1 98.62 84 ALA A CA 1
ATOM 617 C C . ALA A 1 84 ? 10.484 -24.109 -2.57 1 98.62 84 ALA A C 1
ATOM 619 O O . ALA A 1 84 ? 11.562 -24.172 -3.162 1 98.62 84 ALA A O 1
ATOM 620 N N . ALA A 1 85 ? 9.359 -24.391 -3.127 1 98.75 85 ALA A N 1
ATOM 621 C CA . ALA A 1 85 ? 9.297 -24.828 -4.52 1 98.75 85 ALA A CA 1
ATOM 622 C C . ALA A 1 85 ? 9.734 -23.703 -5.461 1 98.75 85 ALA A C 1
ATOM 624 O O . ALA A 1 85 ? 10.5 -23.938 -6.406 1 98.75 85 ALA A O 1
ATOM 625 N N . LEU A 1 86 ? 9.273 -22.5 -5.227 1 98.81 86 LEU A N 1
ATOM 626 C CA . LEU A 1 86 ? 9.664 -21.359 -6.035 1 98.81 86 LEU A CA 1
ATOM 627 C C . LEU A 1 86 ? 11.164 -21.094 -5.906 1 98.81 86 LEU A C 1
ATOM 629 O O . LEU A 1 86 ? 11.836 -20.812 -6.902 1 98.81 86 LEU A O 1
ATOM 633 N N . ALA A 1 87 ? 11.633 -21.172 -4.66 1 98.75 87 ALA A N 1
ATOM 634 C CA . ALA A 1 87 ? 13.047 -20.922 -4.398 1 98.75 87 ALA A CA 1
ATOM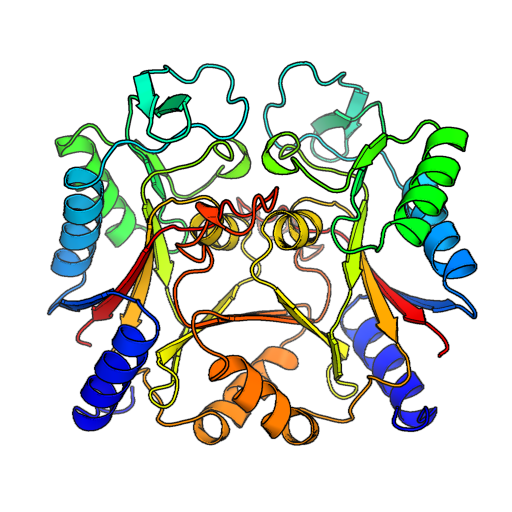 635 C C . ALA A 1 87 ? 13.922 -21.922 -5.164 1 98.75 87 ALA A C 1
ATOM 637 O O . ALA A 1 87 ? 14.945 -21.531 -5.734 1 98.75 87 ALA A O 1
ATOM 638 N N . LEU A 1 88 ? 13.5 -23.156 -5.172 1 98.69 88 LEU A N 1
ATOM 639 C CA . LEU A 1 88 ? 14.25 -24.172 -5.902 1 98.69 88 LEU A CA 1
ATOM 640 C C . LEU A 1 88 ? 14.242 -23.891 -7.398 1 98.69 88 LEU A C 1
ATOM 642 O O . LEU A 1 88 ? 15.281 -23.969 -8.055 1 98.69 88 LEU A O 1
ATOM 646 N N . ALA A 1 89 ? 13.125 -23.547 -7.93 1 98.69 89 ALA A N 1
ATOM 647 C CA . ALA A 1 89 ? 13.008 -23.219 -9.352 1 98.69 89 ALA A CA 1
ATOM 648 C C . ALA A 1 89 ? 13.859 -22.016 -9.711 1 98.69 89 ALA A C 1
ATOM 650 O O . ALA A 1 89 ? 14.484 -21.969 -10.773 1 98.69 89 ALA A O 1
ATOM 651 N N . CYS A 1 90 ? 13.859 -20.984 -8.82 1 98.75 90 CYS A N 1
ATOM 652 C CA . CYS A 1 90 ? 14.68 -19.797 -9.023 1 98.75 90 CYS A CA 1
ATOM 653 C C . CYS A 1 90 ? 16.172 -20.156 -9.008 1 98.75 90 CYS A C 1
ATOM 655 O O . CYS A 1 90 ? 16.938 -19.688 -9.852 1 98.75 90 CYS A O 1
ATOM 657 N N . GLU A 1 91 ? 16.5 -20.984 -8.078 1 98.38 91 GLU A N 1
ATOM 658 C CA . GLU A 1 91 ? 17.906 -21.391 -7.949 1 98.38 91 GLU A CA 1
ATOM 659 C C . GLU A 1 91 ? 18.406 -22.062 -9.227 1 98.38 91 GLU A C 1
ATOM 661 O O . GLU A 1 91 ? 19.531 -21.812 -9.664 1 98.38 91 GLU A O 1
ATOM 666 N N . GLU A 1 92 ? 17.594 -22.859 -9.797 1 98.25 92 GLU A N 1
ATOM 667 C CA . GLU A 1 92 ? 17.953 -23.562 -11.023 1 98.25 92 GLU A CA 1
ATOM 668 C C . GLU A 1 92 ? 18.25 -22.594 -12.156 1 98.25 92 GLU A C 1
ATOM 670 O O . GLU A 1 92 ? 19.031 -22.906 -13.062 1 98.25 92 GLU A O 1
ATOM 675 N N . LYS A 1 93 ? 17.688 -21.406 -12.078 1 98.06 93 LYS A N 1
ATOM 676 C CA . LYS A 1 93 ? 17.859 -20.406 -13.125 1 98.06 93 LYS A CA 1
ATOM 677 C C . LYS A 1 93 ? 18.875 -19.359 -12.703 1 98.06 93 LYS A C 1
ATOM 679 O O . LYS A 1 93 ? 19.125 -18.391 -13.445 1 98.06 93 LYS A O 1
ATOM 684 N N . GLY A 1 94 ? 19.422 -19.438 -11.445 1 97.75 94 GLY A N 1
ATOM 685 C CA . GLY A 1 94 ? 20.375 -18.469 -10.945 1 97.75 94 GLY A CA 1
ATOM 686 C C . GLY A 1 94 ? 19.719 -17.203 -10.406 1 97.75 94 GLY A C 1
ATOM 687 O O . GLY A 1 94 ? 20.375 -16.172 -10.305 1 97.75 94 GLY A O 1
ATOM 688 N N . PHE A 1 95 ? 18.391 -17.234 -10.188 1 98.38 95 PHE A N 1
ATOM 689 C CA . PHE A 1 95 ? 17.672 -16.094 -9.617 1 98.38 95 PHE A CA 1
ATOM 690 C C . PHE A 1 95 ? 17.719 -16.141 -8.094 1 98.38 95 PHE A C 1
ATOM 692 O O . PHE A 1 95 ? 17.766 -17.219 -7.496 1 98.38 95 PHE A O 1
ATOM 699 N N . ALA A 1 96 ? 17.781 -15.023 -7.461 1 97.88 96 ALA A N 1
ATOM 700 C CA . ALA A 1 96 ? 17.484 -14.953 -6.031 1 97.88 96 ALA A CA 1
ATOM 701 C C . ALA A 1 96 ? 15.977 -14.992 -5.777 1 97.88 96 ALA A C 1
ATOM 703 O O . ALA A 1 96 ? 15.195 -14.43 -6.543 1 97.88 96 ALA A O 1
ATOM 704 N N . CYS A 1 97 ? 15.562 -15.633 -4.75 1 98.69 97 CYS A N 1
ATOM 705 C CA . CYS A 1 97 ? 14.18 -15.688 -4.297 1 98.69 97 CYS A CA 1
ATOM 706 C C . CYS A 1 97 ? 14.047 -15.18 -2.869 1 98.69 97 CYS A C 1
ATOM 708 O O . CYS A 1 97 ? 14.664 -15.719 -1.951 1 98.69 97 CYS A O 1
ATOM 710 N N . LEU A 1 98 ? 13.227 -14.117 -2.701 1 97.31 98 LEU A N 1
ATOM 711 C CA . LEU A 1 98 ? 13.125 -13.461 -1.404 1 97.31 98 LEU A CA 1
ATOM 712 C C . LEU A 1 98 ? 11.711 -13.547 -0.856 1 97.31 98 LEU A C 1
ATOM 714 O O . LEU A 1 98 ? 10.742 -13.523 -1.62 1 97.31 98 LEU A O 1
ATOM 718 N N . ARG A 1 99 ? 11.562 -13.562 0.431 1 95.44 99 ARG A N 1
ATOM 719 C CA . ARG A 1 99 ? 10.234 -13.484 1.04 1 95.44 99 ARG A CA 1
ATOM 720 C C . ARG A 1 99 ? 10.188 -12.398 2.107 1 95.44 99 ARG A C 1
ATOM 722 O O . ARG A 1 99 ? 9.117 -12.102 2.648 1 95.44 99 ARG A O 1
ATOM 729 N N . ASN A 1 100 ? 11.352 -11.828 2.496 1 92.44 100 ASN A N 1
ATOM 730 C CA . ASN A 1 100 ? 11.438 -10.75 3.473 1 92.44 100 ASN A CA 1
ATOM 731 C C . ASN A 1 100 ? 12.641 -9.844 3.199 1 92.44 100 ASN A C 1
ATOM 733 O O . ASN A 1 100 ? 13.406 -10.094 2.271 1 92.44 100 ASN A O 1
ATOM 737 N N . GLY A 1 101 ? 12.688 -8.727 3.859 1 89.44 101 GLY A N 1
ATOM 738 C CA . GLY A 1 101 ? 13.828 -7.82 3.748 1 89.44 101 GLY A CA 1
ATOM 739 C C . GLY A 1 101 ? 13.812 -7.004 2.471 1 89.44 101 GLY A C 1
ATOM 740 O O . GLY A 1 101 ? 14.867 -6.625 1.961 1 89.44 101 GLY A O 1
ATOM 741 N N . LEU A 1 102 ? 12.656 -6.727 1.938 1 91.31 102 LEU A N 1
ATOM 742 C CA . LEU A 1 102 ? 12.562 -6.07 0.639 1 91.31 102 LEU A CA 1
ATOM 743 C C . LEU A 1 102 ? 13 -4.613 0.738 1 91.31 102 LEU A C 1
ATOM 745 O O . LEU A 1 102 ? 13.352 -3.994 -0.271 1 91.31 102 LEU A O 1
ATOM 749 N N . ARG A 1 103 ? 13.109 -4.031 1.906 1 88.19 103 ARG A N 1
ATOM 750 C CA . ARG A 1 103 ? 13.633 -2.678 2.08 1 88.19 103 ARG A CA 1
ATOM 751 C C . ARG A 1 103 ? 15.078 -2.584 1.601 1 88.19 103 ARG A C 1
ATOM 753 O O . ARG A 1 103 ? 15.555 -1.496 1.274 1 88.19 103 ARG A O 1
ATOM 760 N N . ASN A 1 104 ? 15.719 -3.721 1.565 1 88.81 104 ASN A N 1
ATOM 761 C CA . ASN A 1 104 ? 17.125 -3.73 1.156 1 88.81 104 ASN A CA 1
ATOM 762 C C . ASN A 1 104 ? 17.266 -3.855 -0.358 1 88.81 104 ASN A C 1
ATOM 764 O O . ASN A 1 104 ? 18.375 -3.877 -0.882 1 88.81 104 ASN A O 1
ATOM 768 N N . HIS A 1 105 ? 16.203 -3.9 -1.073 1 89 105 HIS A N 1
ATOM 769 C CA . HIS A 1 105 ? 16.219 -4.086 -2.52 1 89 105 HIS A CA 1
ATOM 770 C C . HIS A 1 105 ? 15.406 -3.014 -3.227 1 89 105 HIS A C 1
ATOM 772 O O . HIS A 1 105 ? 14.727 -3.297 -4.219 1 89 105 HIS A O 1
ATOM 778 N N . LEU A 1 106 ? 15.484 -1.948 -2.895 1 78.88 106 LEU A N 1
ATOM 779 C CA . LEU A 1 106 ? 14.562 -0.891 -3.289 1 78.88 106 LEU A CA 1
ATOM 780 C C . LEU A 1 106 ? 14.945 -0.321 -4.652 1 78.88 106 LEU A C 1
ATOM 782 O O . LEU A 1 106 ? 14.156 0.404 -5.266 1 78.88 106 LEU A O 1
ATOM 786 N N . ALA A 1 107 ? 16.078 -0.609 -5.074 1 85.38 107 ALA A N 1
ATOM 787 C CA . ALA A 1 107 ? 16.469 -0.139 -6.402 1 85.38 107 ALA A CA 1
ATOM 788 C C . ALA A 1 107 ? 15.594 -0.774 -7.48 1 85.38 107 ALA A C 1
ATOM 790 O O . ALA A 1 107 ? 15.516 -0.263 -8.602 1 85.38 107 ALA A O 1
ATOM 791 N N . GLY A 1 108 ? 14.969 -1.854 -7 1 88.69 108 GLY A N 1
ATOM 792 C CA . GLY A 1 108 ? 14.102 -2.537 -7.949 1 88.69 108 GLY A CA 1
ATOM 793 C C . GLY A 1 108 ? 14.391 -4.023 -8.062 1 88.69 108 GLY A C 1
ATOM 794 O O . GLY A 1 108 ? 15.539 -4.445 -7.938 1 88.69 108 GLY A O 1
ATOM 795 N N . ILE A 1 109 ? 13.312 -4.738 -8.219 1 94.69 109 ILE A N 1
ATOM 796 C CA . ILE A 1 109 ? 13.445 -6.18 -8.422 1 94.69 109 ILE A CA 1
ATOM 797 C C . ILE A 1 109 ? 12.695 -6.594 -9.688 1 94.69 109 ILE A C 1
ATOM 799 O O . ILE A 1 109 ? 11.977 -5.785 -10.281 1 94.69 109 ILE A O 1
ATOM 803 N N . ASP A 1 110 ? 12.922 -7.812 -10.109 1 97.25 110 ASP A N 1
ATOM 804 C CA . ASP A 1 110 ? 12.422 -8.242 -11.414 1 97.25 110 ASP A CA 1
ATOM 805 C C . ASP A 1 110 ? 10.938 -8.594 -11.336 1 97.25 110 ASP A C 1
ATOM 807 O O . ASP A 1 110 ? 10.117 -8.031 -12.07 1 97.25 110 ASP A O 1
ATOM 811 N N . VAL A 1 111 ? 10.609 -9.5 -10.422 1 98.44 111 VAL A N 1
ATOM 812 C CA . VAL A 1 111 ? 9.234 -9.969 -10.336 1 98.44 111 VAL A CA 1
ATOM 813 C C . VAL A 1 111 ? 8.789 -10 -8.883 1 98.44 111 VAL A C 1
ATOM 815 O O . VAL A 1 111 ? 9.523 -10.461 -8.008 1 98.44 111 VAL A O 1
ATOM 818 N N . GLY A 1 112 ? 7.652 -9.445 -8.602 1 98.12 112 GLY A N 1
ATOM 819 C CA . GLY A 1 112 ? 6.969 -9.609 -7.328 1 98.12 112 GLY A CA 1
ATOM 820 C C . GLY A 1 112 ? 5.68 -10.398 -7.438 1 98.12 112 GLY A C 1
ATOM 821 O O . GLY A 1 112 ? 4.836 -10.109 -8.289 1 98.12 112 GLY A O 1
ATOM 822 N N . LEU A 1 113 ? 5.539 -11.391 -6.555 1 98.62 113 LEU A N 1
ATOM 823 C CA . LEU A 1 113 ? 4.348 -12.234 -6.539 1 98.62 113 LEU A CA 1
ATOM 824 C C . LEU A 1 113 ? 3.512 -11.969 -5.293 1 98.62 113 LEU A C 1
ATOM 826 O O . LEU A 1 113 ? 4.02 -12.047 -4.172 1 98.62 113 LEU A O 1
ATOM 830 N N . SER A 1 114 ? 2.283 -11.602 -5.516 1 97.44 114 SER A N 1
ATOM 831 C CA . SER A 1 114 ? 1.318 -11.43 -4.434 1 97.44 114 SER A CA 1
ATOM 832 C C . SER A 1 114 ? 0.061 -12.258 -4.68 1 97.44 114 SER A C 1
ATOM 834 O O . SER A 1 114 ? -0.065 -12.914 -5.715 1 97.44 114 SER A O 1
ATOM 836 N N . ARG A 1 115 ? -0.776 -12.281 -3.645 1 97.5 115 ARG A N 1
ATOM 837 C CA . ARG A 1 115 ? -2.051 -12.984 -3.748 1 97.5 115 ARG A CA 1
ATOM 838 C C . ARG A 1 115 ? -3.221 -12.031 -3.531 1 97.5 115 ARG A C 1
ATOM 840 O O . ARG A 1 115 ? -3.227 -11.25 -2.572 1 97.5 115 ARG A O 1
ATOM 847 N N . ALA A 1 116 ? -4.184 -12.133 -4.438 1 97.81 116 ALA A N 1
ATOM 848 C CA . ALA A 1 116 ? -5.406 -11.352 -4.254 1 97.81 116 ALA A CA 1
ATOM 849 C C . ALA A 1 116 ? -6.43 -12.133 -3.428 1 97.81 116 ALA A C 1
ATOM 851 O O . ALA A 1 116 ? -6.551 -13.352 -3.568 1 97.81 116 ALA A O 1
ATOM 852 N N . GLU A 1 117 ? -7.141 -11.438 -2.596 1 96.81 117 GLU A N 1
ATOM 853 C CA . GLU A 1 117 ? -8.266 -12.023 -1.867 1 96.81 117 GLU A CA 1
ATOM 854 C C . GLU A 1 117 ? -9.438 -12.312 -2.797 1 96.81 117 GLU A C 1
ATOM 856 O O . GLU A 1 117 ? -10.148 -13.305 -2.627 1 96.81 117 GLU A O 1
ATOM 861 N N . LEU A 1 118 ? -9.617 -11.398 -3.75 1 98 118 LEU A N 1
ATOM 862 C CA . LEU A 1 118 ? -10.688 -11.586 -4.723 1 98 118 LEU A CA 1
ATOM 863 C C . LEU A 1 118 ? -10.461 -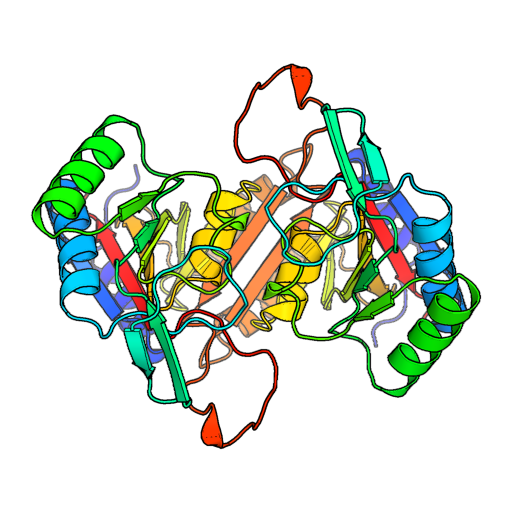10.719 -5.953 1 98 118 LEU A C 1
ATOM 865 O O . LEU A 1 118 ? -9.586 -9.844 -5.953 1 98 118 LEU A O 1
ATOM 869 N N . GLY A 1 119 ? -11.227 -11.023 -7.012 1 98.12 119 GLY A N 1
ATOM 870 C CA . GLY A 1 119 ? -11.289 -10.219 -8.219 1 98.12 119 GLY A CA 1
ATOM 871 C C . GLY A 1 119 ? -12.688 -9.719 -8.539 1 98.12 119 GLY A C 1
ATOM 872 O O . GLY A 1 119 ? -13.68 -10.336 -8.133 1 98.12 119 GLY A O 1
ATOM 873 N N . VAL A 1 120 ? -12.773 -8.641 -9.195 1 97.88 120 VAL A N 1
ATOM 874 C CA . VAL A 1 120 ? -14.031 -8.078 -9.672 1 97.88 120 VAL A CA 1
ATOM 875 C C . VAL A 1 120 ? -14.062 -8.086 -11.195 1 97.88 120 VAL A C 1
ATOM 877 O O . VAL A 1 120 ? -13.305 -7.355 -11.844 1 97.88 120 VAL A O 1
ATOM 880 N N . ALA A 1 121 ? -14.945 -8.812 -11.75 1 98.06 121 ALA A N 1
ATOM 881 C CA . ALA A 1 121 ? -15 -9.031 -13.188 1 98.06 121 ALA A CA 1
ATOM 882 C C . ALA A 1 121 ? -15.328 -7.738 -13.93 1 98.06 121 ALA A C 1
ATOM 884 O O . ALA A 1 121 ? -14.742 -7.445 -14.977 1 98.06 121 ALA A O 1
ATOM 885 N N . GLY A 1 122 ? -16.156 -6.938 -13.453 1 95.88 122 GLY A N 1
ATOM 886 C CA . GLY A 1 122 ? -16.672 -5.758 -14.125 1 95.88 122 GLY A CA 1
ATOM 887 C C . GLY A 1 122 ? -15.617 -4.711 -14.398 1 95.88 122 GLY A C 1
ATOM 888 O O . GLY A 1 122 ? -15.82 -3.811 -15.219 1 95.88 122 GLY A O 1
ATOM 889 N N . SER A 1 123 ? -14.406 -4.832 -13.742 1 95.44 123 SER A N 1
ATOM 890 C CA . SER A 1 123 ? -13.375 -3.812 -13.906 1 95.44 123 SER A CA 1
ATOM 891 C C . SER A 1 123 ? -12 -4.445 -14.094 1 95.44 123 SER A C 1
ATOM 893 O O . SER A 1 123 ? -11.016 -3.746 -14.367 1 95.44 123 SER A O 1
ATOM 895 N N . GLY A 1 124 ? -11.945 -5.777 -13.961 1 96.94 124 GLY A N 1
ATOM 896 C CA . GLY A 1 124 ? -10.641 -6.41 -13.992 1 96.94 124 GLY A CA 1
ATOM 897 C C . GLY A 1 124 ? -9.781 -6.062 -12.789 1 96.94 124 GLY A C 1
ATOM 898 O O . GLY A 1 124 ? -8.555 -6.008 -12.883 1 96.94 124 GLY A O 1
ATOM 899 N N . THR A 1 125 ? -10.438 -5.809 -11.602 1 97 125 THR A N 1
ATOM 900 C CA . THR A 1 125 ? -9.773 -5.34 -10.398 1 97 125 THR A CA 1
ATOM 901 C C . THR A 1 125 ? -9.398 -6.512 -9.492 1 97 125 THR A C 1
ATOM 903 O O . THR A 1 125 ? -10.195 -7.438 -9.312 1 97 125 THR A O 1
ATOM 906 N N . CYS A 1 126 ? -8.188 -6.492 -8.938 1 97.88 126 CYS A N 1
ATOM 907 C CA . CYS A 1 126 ? -7.773 -7.395 -7.863 1 97.88 126 CYS A CA 1
ATOM 908 C C . CYS A 1 126 ? -7.777 -6.676 -6.52 1 97.88 126 CYS A C 1
ATOM 910 O O . CYS A 1 126 ? -7.289 -5.551 -6.414 1 97.88 126 CYS A O 1
ATOM 912 N N . MET A 1 127 ? -8.305 -7.312 -5.527 1 97.38 127 MET A N 1
ATOM 913 C CA . MET A 1 127 ? -8.328 -6.758 -4.18 1 97.38 127 MET A CA 1
ATOM 914 C C . MET A 1 127 ? -7.375 -7.516 -3.262 1 97.38 127 MET A C 1
ATOM 916 O O . MET A 1 127 ? -7.391 -8.75 -3.225 1 97.38 127 MET A O 1
ATOM 920 N N . MET A 1 128 ? -6.578 -6.75 -2.564 1 95 128 MET A N 1
ATOM 921 C CA . MET A 1 128 ? -5.695 -7.293 -1.534 1 95 128 MET A CA 1
ATOM 922 C C . MET A 1 128 ? -5.969 -6.637 -0.186 1 95 128 MET A C 1
ATOM 924 O O . MET A 1 128 ? -6.383 -5.477 -0.127 1 95 128 MET A O 1
ATOM 928 N N . ASN A 1 129 ? -5.77 -7.41 0.832 1 92.44 129 ASN A N 1
ATOM 929 C CA . ASN A 1 129 ? -5.906 -6.91 2.195 1 92.44 129 ASN A CA 1
ATOM 930 C C . ASN A 1 129 ? -4.734 -7.344 3.07 1 92.44 129 ASN A C 1
ATOM 932 O O . ASN A 1 129 ? -4.746 -8.438 3.639 1 92.44 129 ASN A O 1
ATOM 936 N N . THR A 1 130 ? -3.758 -6.492 3.143 1 87.44 130 THR A N 1
ATOM 937 C CA . THR A 1 130 ? -2.58 -6.82 3.938 1 87.44 130 THR A CA 1
ATOM 938 C C . THR A 1 130 ? -1.839 -5.551 4.355 1 87.44 130 THR A C 1
ATOM 940 O O . THR A 1 130 ? -1.708 -4.613 3.566 1 87.44 130 THR A O 1
ATOM 943 N N . ASP A 1 131 ? -1.423 -5.562 5.574 1 82.31 131 ASP A N 1
ATOM 944 C CA . ASP A 1 131 ? -0.566 -4.492 6.078 1 82.31 131 ASP A CA 1
ATOM 945 C C . ASP A 1 131 ? 0.896 -4.93 6.113 1 82.31 131 ASP A C 1
ATOM 947 O O . ASP A 1 131 ? 1.757 -4.199 6.605 1 82.31 131 ASP A O 1
ATOM 951 N N . ASN A 1 132 ? 1.146 -6.188 5.539 1 87.44 132 ASN A N 1
ATOM 952 C CA . ASN A 1 132 ? 2.516 -6.688 5.465 1 87.44 132 ASN A CA 1
ATOM 953 C C . ASN A 1 132 ? 3.363 -5.863 4.504 1 87.44 132 ASN A C 1
ATOM 955 O O . ASN A 1 132 ? 3.059 -5.789 3.311 1 87.44 132 ASN A O 1
ATOM 959 N N . GLU A 1 133 ? 4.391 -5.285 5.078 1 88.12 133 GLU A N 1
ATOM 960 C CA . GLU A 1 133 ? 5.191 -4.344 4.305 1 88.12 133 GLU A CA 1
ATOM 961 C C . GLU A 1 133 ? 5.883 -5.039 3.135 1 88.12 133 GLU A C 1
ATOM 963 O O . GLU A 1 133 ? 5.98 -4.48 2.041 1 88.12 133 GLU A O 1
ATOM 968 N N . ASP A 1 134 ? 6.355 -6.254 3.361 1 92 134 ASP A N 1
ATOM 969 C CA . ASP A 1 134 ? 7.055 -6.961 2.293 1 92 134 ASP A CA 1
ATOM 970 C C . ASP A 1 134 ? 6.109 -7.277 1.135 1 92 134 ASP A C 1
ATOM 972 O O . ASP A 1 134 ? 6.5 -7.18 -0.032 1 92 134 ASP A O 1
ATOM 976 N N . VAL A 1 135 ? 4.91 -7.609 1.453 1 92.94 135 VAL A N 1
ATOM 977 C CA . VAL A 1 135 ? 3.934 -7.898 0.406 1 92.94 135 VAL A CA 1
ATOM 978 C C . VAL A 1 135 ? 3.629 -6.625 -0.382 1 92.94 135 VAL A C 1
ATOM 980 O O . VAL A 1 135 ? 3.615 -6.641 -1.615 1 92.94 135 VAL A O 1
ATOM 983 N N . ARG A 1 136 ? 3.449 -5.551 0.329 1 91.31 136 ARG A N 1
ATOM 984 C CA . ARG A 1 136 ? 3.133 -4.277 -0.312 1 91.31 136 ARG A CA 1
ATOM 985 C C . ARG A 1 136 ? 4.305 -3.783 -1.152 1 91.31 136 ARG A C 1
ATOM 987 O O . ARG A 1 136 ? 4.113 -3.279 -2.26 1 91.31 136 ARG A O 1
ATOM 994 N N . LEU A 1 137 ? 5.496 -4.004 -0.687 1 91.62 137 LEU A N 1
ATOM 995 C CA . LEU A 1 137 ? 6.676 -3.59 -1.436 1 91.62 137 LEU A CA 1
ATOM 996 C C . LEU A 1 137 ? 6.863 -4.453 -2.678 1 91.62 137 LEU A C 1
ATOM 998 O O . LEU A 1 137 ? 7.254 -3.953 -3.734 1 91.62 137 LEU A O 1
ATOM 1002 N N . ALA A 1 138 ? 6.609 -5.727 -2.564 1 94.12 138 ALA A N 1
ATOM 1003 C CA . ALA A 1 138 ? 6.789 -6.629 -3.697 1 94.12 138 ALA A CA 1
ATOM 1004 C C . ALA A 1 138 ? 6 -6.152 -4.914 1 94.12 138 ALA A C 1
ATOM 1006 O O . ALA A 1 138 ? 6.496 -6.199 -6.039 1 94.12 138 ALA A O 1
ATOM 1007 N N . GLY A 1 139 ? 4.844 -5.664 -4.641 1 93.31 139 GLY A N 1
ATOM 1008 C CA . GLY A 1 139 ? 4 -5.207 -5.734 1 93.31 139 GLY A CA 1
ATOM 1009 C C . GLY A 1 139 ? 4.348 -3.812 -6.215 1 93.31 139 GLY A C 1
ATOM 1010 O O . GLY A 1 139 ? 3.898 -3.389 -7.281 1 93.31 139 GLY A O 1
ATOM 1011 N N . MET A 1 140 ? 5.156 -3.164 -5.531 1 90.81 140 MET A N 1
ATOM 1012 C CA . MET A 1 140 ? 5.418 -1.763 -5.848 1 90.81 140 MET A CA 1
ATOM 1013 C C . MET A 1 140 ? 6.777 -1.602 -6.523 1 90.81 140 MET A C 1
ATOM 1015 O O . MET A 1 140 ? 6.91 -0.831 -7.477 1 90.81 140 MET A O 1
ATOM 1019 N N . ILE A 1 141 ? 7.766 -2.311 -6.102 1 91 141 ILE A N 1
ATOM 1020 C CA . ILE A 1 141 ? 9.125 -2 -6.527 1 91 141 ILE A CA 1
ATOM 1021 C C . ILE A 1 141 ? 9.555 -2.977 -7.621 1 91 141 ILE A C 1
ATOM 1023 O O . ILE A 1 141 ? 10.664 -2.871 -8.156 1 91 141 ILE A O 1
ATOM 1027 N N . SER A 1 142 ? 8.734 -3.943 -7.961 1 94.81 142 SER A N 1
ATOM 1028 C CA . SER A 1 142 ? 9.047 -4.879 -9.031 1 94.81 142 SER A CA 1
ATOM 1029 C C . SER A 1 142 ? 8.758 -4.27 -10.398 1 94.81 142 SER A C 1
ATOM 1031 O O . SER A 1 142 ? 7.895 -3.398 -10.531 1 94.81 142 SER A O 1
ATOM 1033 N N . GLU A 1 143 ? 9.43 -4.742 -11.406 1 93.94 143 GLU A N 1
ATOM 1034 C CA . GLU A 1 143 ? 9.109 -4.316 -12.766 1 93.94 143 GLU A CA 1
ATOM 1035 C C . GLU A 1 143 ? 7.902 -5.07 -13.312 1 93.94 143 GLU A C 1
ATOM 1037 O O . GLU A 1 143 ? 7.145 -4.531 -14.117 1 93.94 143 GLU A O 1
ATOM 1042 N N . ILE A 1 144 ? 7.77 -6.281 -12.875 1 96.5 144 ILE A N 1
ATOM 1043 C CA . ILE A 1 144 ? 6.562 -7.047 -13.18 1 96.5 144 ILE A CA 1
ATOM 1044 C C . ILE A 1 144 ? 5.895 -7.492 -11.883 1 96.5 144 ILE A C 1
ATOM 1046 O O . ILE A 1 144 ? 6.5 -8.203 -11.078 1 96.5 144 ILE A O 1
ATOM 1050 N N . HIS A 1 145 ? 4.691 -7.043 -11.68 1 97.19 145 HIS A N 1
ATOM 1051 C CA . HIS A 1 145 ? 3.877 -7.516 -10.562 1 97.19 145 HIS A CA 1
ATOM 1052 C C . HIS A 1 145 ? 2.955 -8.648 -11 1 97.19 145 HIS A C 1
ATOM 1054 O O . HIS A 1 145 ? 2.158 -8.492 -11.922 1 97.19 145 HIS A O 1
ATOM 1060 N N . VAL A 1 146 ? 3.131 -9.781 -10.383 1 98.62 146 VAL A N 1
ATOM 1061 C CA . VAL A 1 146 ? 2.275 -10.938 -10.641 1 98.62 146 VAL A CA 1
ATOM 1062 C C . VAL A 1 146 ? 1.319 -11.148 -9.469 1 98.62 146 VAL A C 1
ATOM 1064 O O . VAL A 1 146 ? 1.745 -11.188 -8.312 1 98.62 146 VAL A O 1
ATOM 1067 N N . ILE A 1 147 ? 0.034 -11.258 -9.773 1 98.62 147 ILE A N 1
ATOM 1068 C CA . ILE A 1 147 ? -0.975 -11.5 -8.742 1 98.62 147 ILE A CA 1
ATOM 1069 C C . ILE A 1 147 ? -1.628 -12.859 -8.969 1 98.62 147 ILE A C 1
ATOM 1071 O O . ILE A 1 147 ? -2.111 -13.148 -10.07 1 98.62 147 ILE A O 1
ATOM 1075 N N . LEU A 1 148 ? -1.567 -13.656 -7.961 1 98.69 148 LEU A N 1
ATOM 1076 C CA . LEU A 1 148 ? -2.301 -14.914 -7.961 1 98.69 148 LEU A CA 1
ATOM 1077 C C . LEU A 1 148 ? -3.746 -14.703 -7.523 1 98.69 148 LEU A C 1
ATOM 1079 O O . LEU A 1 148 ? -4.004 -14.109 -6.477 1 98.69 148 LEU A O 1
ATOM 1083 N N . LEU A 1 149 ? -4.711 -15.164 -8.305 1 98.56 149 LEU A N 1
ATOM 1084 C CA . LEU A 1 149 ? -6.145 -15.055 -8.039 1 98.56 149 LEU A CA 1
ATOM 1085 C C . LEU A 1 149 ? -6.852 -16.375 -8.328 1 98.56 149 LEU A C 1
ATOM 1087 O O . LEU A 1 149 ? -6.73 -16.922 -9.422 1 98.56 149 LEU A O 1
ATOM 1091 N N . ARG A 1 150 ? -7.531 -16.891 -7.328 1 98.06 150 ARG A N 1
ATOM 1092 C CA . ARG A 1 150 ? -8.328 -18.094 -7.57 1 98.06 150 ARG A CA 1
ATOM 1093 C C . ARG A 1 150 ? -9.555 -17.781 -8.414 1 98.06 150 ARG A C 1
ATOM 1095 O O . ARG A 1 150 ? -10.227 -16.766 -8.188 1 98.06 150 ARG A O 1
ATOM 1102 N N . LYS A 1 151 ? -9.867 -18.672 -9.289 1 98.06 151 LYS A N 1
ATOM 1103 C CA . LYS A 1 151 ? -11.016 -18.469 -10.164 1 98.06 151 LYS A CA 1
ATOM 1104 C C . LYS A 1 151 ? -12.312 -18.422 -9.359 1 98.06 151 LYS A C 1
ATOM 1106 O O . LYS A 1 151 ? -13.242 -17.688 -9.719 1 98.06 151 LYS A O 1
ATOM 1111 N N . SER A 1 152 ? -12.336 -19.078 -8.242 1 97.44 152 SER A N 1
ATOM 1112 C CA . SER A 1 152 ? -13.531 -19.156 -7.414 1 97.44 152 SER A CA 1
ATOM 1113 C C . SER A 1 152 ? -13.742 -17.859 -6.641 1 97.44 152 SER A C 1
ATOM 1115 O O . SER A 1 152 ? -14.82 -17.625 -6.078 1 97.44 152 SER A O 1
ATOM 1117 N N . ASP A 1 153 ? -12.766 -17 -6.652 1 97.31 153 ASP A N 1
ATOM 1118 C CA . ASP A 1 153 ? -12.844 -15.773 -5.859 1 97.31 153 ASP A CA 1
ATOM 1119 C C . ASP A 1 153 ? -13.117 -14.562 -6.742 1 97.31 153 ASP A C 1
ATOM 1121 O O . ASP A 1 153 ? -12.805 -13.43 -6.367 1 97.31 153 ASP A O 1
ATOM 1125 N N . ILE A 1 154 ? -13.688 -14.805 -7.93 1 98.19 154 ILE A N 1
ATOM 1126 C CA . ILE A 1 154 ? -14.039 -13.711 -8.828 1 98.19 154 ILE A CA 1
ATOM 1127 C C . ILE A 1 154 ? -15.523 -13.375 -8.672 1 98.19 154 ILE A C 1
ATOM 1129 O O . ILE A 1 154 ? -16.375 -14.25 -8.812 1 98.19 154 ILE A O 1
ATOM 1133 N N . TYR A 1 155 ? -15.82 -12.117 -8.383 1 97.75 155 TYR A N 1
ATOM 1134 C CA . TYR A 1 155 ? -17.172 -11.586 -8.219 1 97.75 155 TYR A CA 1
ATOM 1135 C C . TYR A 1 155 ? -17.547 -10.688 -9.383 1 97.75 155 TYR A C 1
ATOM 1137 O O . TYR A 1 155 ? -16.672 -10.148 -10.07 1 97.75 155 TYR A O 1
ATOM 1145 N N . PRO A 1 156 ? -18.797 -10.484 -9.625 1 97.31 156 PRO A N 1
ATOM 1146 C CA . PRO A 1 156 ? -19.188 -9.797 -10.859 1 97.31 156 PRO A CA 1
ATOM 1147 C C . PRO A 1 156 ? -18.922 -8.297 -10.812 1 97.31 156 PRO A C 1
ATOM 1149 O O . PRO A 1 156 ? -18.547 -7.699 -11.82 1 97.31 156 PRO A O 1
ATOM 1152 N N . ASP A 1 157 ? -19.203 -7.656 -9.602 1 95.75 157 ASP A N 1
ATOM 1153 C CA . ASP A 1 157 ? -19.188 -6.199 -9.531 1 95.75 157 ASP A CA 1
ATOM 1154 C C . ASP A 1 157 ? -18.969 -5.723 -8.102 1 95.75 157 ASP A C 1
ATOM 1156 O O . ASP A 1 157 ? -18.875 -6.535 -7.176 1 95.75 157 ASP A O 1
ATOM 1160 N N . LEU A 1 158 ? -18.891 -4.402 -7.941 1 94.19 158 LEU A N 1
ATOM 1161 C CA . LEU A 1 158 ? -18.625 -3.799 -6.641 1 94.19 158 LEU A CA 1
ATOM 1162 C C . LEU A 1 158 ? -19.719 -4.137 -5.645 1 94.19 158 LEU A C 1
ATOM 1164 O O . LEU A 1 158 ? -19.438 -4.535 -4.512 1 94.19 158 LEU A O 1
ATOM 1168 N N . PRO A 1 159 ? -21.016 -4.043 -6.012 1 94.31 159 PRO A N 1
ATOM 1169 C CA . PRO A 1 159 ? -22.062 -4.402 -5.047 1 94.31 159 PRO A CA 1
ATOM 1170 C C . PRO A 1 159 ? -21.906 -5.82 -4.508 1 94.31 159 PRO A C 1
ATOM 1172 O O . PRO A 1 159 ? -22.188 -6.07 -3.33 1 94.31 159 PRO A O 1
ATOM 1175 N N . SER A 1 160 ? -21.438 -6.699 -5.312 1 95.56 160 SER A N 1
ATOM 1176 C CA . SER A 1 160 ? -21.312 -8.102 -4.922 1 95.56 160 SER A CA 1
ATOM 1177 C C . SER A 1 160 ? -20.25 -8.289 -3.854 1 95.56 160 SER A C 1
ATOM 1179 O O . SER A 1 160 ? -20.234 -9.297 -3.145 1 95.56 160 SER A O 1
ATOM 1181 N N . ILE A 1 161 ? -19.297 -7.336 -3.74 1 95.44 161 ILE A N 1
ATOM 1182 C CA . ILE A 1 161 ? -18.234 -7.508 -2.748 1 95.44 161 ILE A CA 1
ATOM 1183 C C . ILE A 1 161 ? -18.375 -6.453 -1.652 1 95.44 161 ILE A C 1
ATOM 1185 O O . ILE A 1 161 ? -17.516 -6.324 -0.785 1 95.44 161 ILE A O 1
ATOM 1189 N N . ALA A 1 162 ? -19.453 -5.715 -1.618 1 93.75 162 ALA A N 1
ATOM 1190 C CA . ALA A 1 162 ? -19.656 -4.605 -0.688 1 93.75 162 ALA A CA 1
ATOM 1191 C C . ALA A 1 162 ? -19.594 -5.086 0.759 1 93.75 162 ALA A C 1
ATOM 1193 O O . ALA A 1 162 ? -19 -4.438 1.615 1 93.75 162 ALA A O 1
ATOM 1194 N N . GLN A 1 163 ? -20.234 -6.191 1.039 1 94 163 GLN A N 1
ATOM 1195 C CA . GLN A 1 163 ? -20.25 -6.715 2.4 1 94 163 GLN A CA 1
ATOM 1196 C C . GLN A 1 163 ? -18.828 -7.098 2.848 1 94 163 GLN A C 1
ATOM 1198 O O . GLN A 1 163 ? -18.438 -6.82 3.984 1 94 163 GLN A O 1
ATOM 1203 N N . LEU A 1 164 ? -18.094 -7.711 1.958 1 93.69 164 LEU A N 1
ATOM 1204 C CA . LEU A 1 164 ? -16.719 -8.094 2.275 1 93.69 164 LEU A CA 1
ATOM 1205 C C . LEU A 1 164 ? -15.867 -6.863 2.527 1 93.69 164 LEU A C 1
ATOM 1207 O O . LEU A 1 164 ? -15.07 -6.836 3.471 1 93.69 164 LEU A O 1
ATOM 1211 N N . LEU A 1 165 ? -16.062 -5.867 1.701 1 93.81 165 LEU A N 1
ATOM 1212 C CA . LEU A 1 165 ? -15.312 -4.621 1.866 1 93.81 165 LEU A CA 1
ATOM 1213 C C . LEU A 1 165 ? -15.656 -3.957 3.195 1 93.81 165 LEU A C 1
ATOM 1215 O O . LEU A 1 165 ? -14.766 -3.482 3.904 1 93.81 165 LEU A O 1
ATOM 1219 N N . ARG A 1 166 ? -16.875 -3.982 3.521 1 91.69 166 ARG A N 1
ATOM 1220 C CA . ARG A 1 166 ? -17.312 -3.412 4.793 1 91.69 166 ARG A CA 1
ATOM 1221 C C . ARG A 1 166 ? -16.703 -4.164 5.969 1 91.69 166 ARG A C 1
ATOM 1223 O O . ARG A 1 166 ? -16.25 -3.549 6.938 1 91.69 166 ARG A O 1
ATOM 1230 N N . GLU A 1 167 ? -16.734 -5.441 5.855 1 92.25 167 GLU A N 1
ATOM 1231 C CA . GLU A 1 167 ? -16.141 -6.266 6.906 1 92.25 167 GLU A CA 1
ATOM 1232 C C . GLU A 1 167 ? -14.648 -5.961 7.078 1 92.25 167 GLU A C 1
ATOM 1234 O O . GLU A 1 167 ? -14.156 -5.871 8.203 1 92.25 167 GLU A O 1
ATOM 1239 N N . ARG A 1 168 ? -13.992 -5.777 5.996 1 89.75 168 ARG A N 1
ATOM 1240 C CA . ARG A 1 168 ? -12.562 -5.473 6.062 1 89.75 168 ARG A CA 1
ATOM 1241 C C . ARG A 1 168 ? -12.328 -4.098 6.688 1 89.75 168 ARG A C 1
ATOM 1243 O O . ARG A 1 168 ? -11.469 -3.945 7.551 1 89.75 168 ARG A O 1
ATOM 1250 N N . MET A 1 169 ? -13.117 -3.123 6.312 1 88 169 MET A N 1
ATOM 1251 C CA . MET A 1 169 ? -12.961 -1.759 6.809 1 88 169 MET A CA 1
ATOM 1252 C C . MET A 1 169 ? -13.25 -1.688 8.305 1 88 169 MET A C 1
ATOM 1254 O O . MET A 1 169 ? -12.805 -0.757 8.984 1 88 169 MET A O 1
ATOM 1258 N N . ASN A 1 170 ? -13.938 -2.732 8.758 1 88.12 170 ASN A N 1
ATOM 1259 C CA . ASN A 1 170 ? -14.328 -2.703 10.164 1 88.12 170 ASN A CA 1
ATOM 1260 C C . ASN A 1 170 ? -13.594 -3.764 10.977 1 88.12 170 ASN A C 1
ATOM 1262 O O . ASN A 1 170 ? -13.953 -4.043 12.117 1 88.12 170 ASN A O 1
ATOM 1266 N N . ALA A 1 171 ? -12.641 -4.434 10.289 1 81.06 171 ALA A N 1
ATOM 1267 C CA . ALA A 1 171 ? -11.875 -5.465 10.977 1 81.06 171 ALA A CA 1
ATOM 1268 C C . ALA A 1 171 ? -10.789 -4.844 11.859 1 81.06 171 ALA A C 1
ATOM 1270 O O . ALA A 1 171 ? -9.836 -4.25 11.352 1 81.06 171 ALA A O 1
ATOM 1271 N N . ALA A 1 172 ? -11.016 -4.383 13.156 1 66.69 172 ALA A N 1
ATOM 1272 C CA . ALA A 1 172 ? -10.039 -3.836 14.094 1 66.69 172 ALA A CA 1
ATOM 1273 C C . ALA A 1 172 ? -8.805 -4.723 14.172 1 66.69 172 ALA A C 1
ATOM 1275 O O . ALA A 1 172 ? -8.867 -5.922 13.891 1 66.69 172 ALA A O 1
ATOM 1276 N N . PRO A 1 173 ? -7.645 -4.227 14.484 1 67.94 173 PRO A N 1
ATOM 1277 C CA . PRO A 1 173 ? -7.422 -2.826 14.852 1 67.94 173 PRO A CA 1
ATOM 1278 C C . PRO A 1 173 ? -7.043 -1.96 13.648 1 67.94 173 PRO A C 1
ATOM 1280 O O . PRO A 1 173 ? -7.23 -0.741 13.68 1 67.94 173 PRO A O 1
ATOM 1283 N N . ALA A 1 174 ? -6.484 -2.619 12.578 1 75.56 174 ALA A N 1
ATOM 1284 C CA . ALA A 1 174 ? -6.043 -1.858 11.414 1 75.56 174 ALA A CA 1
ATOM 1285 C C . ALA A 1 174 ? -6.125 -2.701 10.141 1 75.56 174 ALA A C 1
ATOM 1287 O O . ALA A 1 174 ? -5.93 -3.92 10.188 1 75.56 174 ALA A O 1
ATOM 1288 N N . THR A 1 175 ? -6.598 -1.996 9.125 1 85.62 175 THR A N 1
ATOM 1289 C CA . THR A 1 175 ? -6.676 -2.695 7.852 1 85.62 175 THR A CA 1
ATOM 1290 C C . THR A 1 175 ? -6.102 -1.839 6.727 1 85.62 175 THR A C 1
ATOM 1292 O O . THR A 1 175 ? -6.109 -0.609 6.812 1 85.62 175 THR A O 1
ATOM 1295 N N . TYR A 1 176 ? -5.566 -2.492 5.809 1 92.31 176 TYR A N 1
ATOM 1296 C CA . TYR A 1 176 ? -5.027 -1.912 4.582 1 92.31 176 TYR A CA 1
ATOM 1297 C C . TYR A 1 176 ? -5.508 -2.682 3.357 1 92.31 176 TYR A C 1
ATOM 1299 O O . TYR A 1 176 ? -4.988 -3.758 3.051 1 92.31 176 TYR A O 1
ATOM 1307 N N . THR A 1 177 ? -6.531 -2.109 2.674 1 94.56 177 THR A N 1
ATOM 1308 C CA . THR A 1 177 ? -7.133 -2.766 1.519 1 94.56 177 THR A CA 1
ATOM 1309 C C . THR A 1 177 ? -6.785 -2.023 0.231 1 94.56 177 THR A C 1
ATOM 1311 O O . THR A 1 177 ? -6.938 -0.802 0.153 1 94.56 177 THR A O 1
ATOM 1314 N N . THR A 1 178 ? -6.328 -2.742 -0.75 1 94.94 178 THR A N 1
ATOM 1315 C CA . THR A 1 178 ? -5.949 -2.139 -2.023 1 94.94 178 THR A CA 1
ATOM 1316 C C . THR A 1 178 ? -6.754 -2.744 -3.17 1 94.94 178 THR A C 1
ATOM 1318 O O . THR A 1 178 ? -6.965 -3.957 -3.215 1 94.94 178 THR A O 1
ATOM 1321 N N . LEU A 1 179 ? -7.254 -1.918 -4 1 95.88 179 LEU A N 1
ATOM 1322 C CA . LEU A 1 179 ? -7.875 -2.287 -5.266 1 95.88 179 LEU A CA 1
ATOM 1323 C C . LEU A 1 179 ? -6.977 -1.931 -6.441 1 95.88 179 LEU A C 1
ATOM 1325 O O . LEU A 1 179 ? -6.723 -0.751 -6.699 1 95.88 179 LEU A O 1
ATOM 1329 N N . ILE A 1 180 ? -6.52 -2.951 -7.145 1 95.88 180 ILE A N 1
ATOM 1330 C CA . ILE A 1 180 ? -5.559 -2.762 -8.227 1 95.88 180 ILE A CA 1
ATOM 1331 C C . ILE A 1 180 ? -6.223 -3.072 -9.562 1 95.88 180 ILE A C 1
ATOM 1333 O O . ILE A 1 180 ? -6.703 -4.188 -9.789 1 95.88 180 ILE A O 1
ATOM 1337 N N . THR A 1 181 ? -6.285 -2.086 -10.422 1 94 181 THR A N 1
ATOM 1338 C CA . THR A 1 181 ? -6.77 -2.234 -11.789 1 94 181 THR A CA 1
ATOM 1339 C C . THR A 1 181 ? -5.688 -1.836 -12.789 1 94 181 THR A C 1
ATOM 1341 O O . THR A 1 181 ? -5.32 -0.663 -12.883 1 94 181 THR A O 1
ATOM 1344 N N . GLY A 1 182 ? -5.121 -2.836 -13.477 1 91.81 182 GLY A N 1
ATOM 1345 C CA . GLY A 1 182 ? -4.066 -2.551 -14.43 1 91.81 182 GLY A CA 1
ATOM 1346 C C . GLY A 1 182 ? -2.742 -2.199 -13.773 1 91.81 182 GLY A C 1
ATOM 1347 O O . GLY A 1 182 ? -2.662 -2.08 -12.555 1 91.81 182 GLY A O 1
ATOM 1348 N N . PRO A 1 183 ? -1.688 -2.135 -14.594 1 89.06 183 PRO A N 1
ATOM 1349 C CA . PRO A 1 183 ? -0.371 -1.754 -14.078 1 89.06 183 PRO A CA 1
ATOM 1350 C C . PRO A 1 183 ? -0.277 -0.268 -13.742 1 89.06 183 PRO A C 1
ATOM 1352 O O . PRO A 1 183 ? -1.007 0.546 -14.31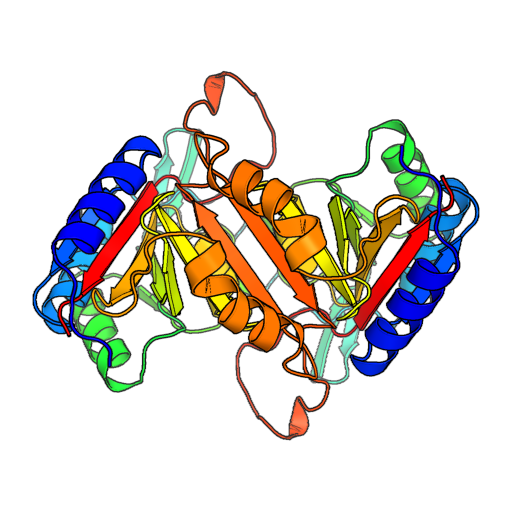2 1 89.06 183 PRO A O 1
ATOM 1355 N N . SER A 1 184 ? 0.48 0.119 -12.727 1 74.75 184 SER A N 1
ATOM 1356 C CA . SER A 1 184 ? 0.594 1.491 -12.242 1 74.75 184 SER A CA 1
ATOM 1357 C C . SER A 1 184 ? 1.348 2.367 -13.242 1 74.75 184 SER A C 1
ATOM 1359 O O . SER A 1 184 ? 1.136 3.58 -13.289 1 74.75 184 SER A O 1
ATOM 1361 N N . ARG A 1 185 ? 2.494 1.899 -13.875 1 65.75 185 ARG A N 1
ATOM 1362 C CA . ARG A 1 185 ? 3.303 2.74 -14.75 1 65.75 185 ARG A CA 1
ATOM 1363 C C . ARG A 1 185 ? 2.641 2.904 -16.109 1 65.75 185 ARG A C 1
ATOM 1365 O O . ARG A 1 185 ? 2.24 1.921 -16.734 1 65.75 185 ARG A O 1
ATOM 1372 N N . THR A 1 186 ? 1.984 3.992 -16.25 1 49.41 186 THR A N 1
ATOM 1373 C CA . THR A 1 186 ? 1.566 4.207 -17.625 1 49.41 186 THR A CA 1
ATOM 1374 C C . THR A 1 186 ? 2.768 4.172 -18.562 1 49.41 186 THR A C 1
ATOM 1376 O O . THR A 1 186 ? 3.877 4.547 -18.188 1 49.41 186 THR A O 1
ATOM 1379 N N . ALA A 1 187 ? 2.793 3.229 -19.5 1 42.19 187 ALA A N 1
ATOM 1380 C CA . ALA A 1 187 ? 3.74 3.182 -20.609 1 42.19 187 ALA A CA 1
ATOM 1381 C C . ALA A 1 187 ? 4.172 4.586 -21.031 1 42.19 187 ALA A C 1
ATOM 1383 O O . ALA A 1 187 ? 5.191 4.758 -21.688 1 42.19 187 ALA A O 1
ATOM 1384 N N . ASP A 1 188 ? 3.324 5.402 -21.047 1 38.34 188 ASP A N 1
ATOM 1385 C CA . ASP A 1 188 ? 3.699 6.621 -21.75 1 38.34 188 ASP A CA 1
ATOM 1386 C C . ASP A 1 188 ? 4.641 7.477 -20.906 1 38.34 188 ASP A C 1
ATOM 1388 O O . ASP A 1 188 ? 4.273 8.578 -20.484 1 38.34 188 ASP A O 1
ATOM 1392 N N . ILE A 1 189 ? 5.469 6.836 -20.219 1 42.44 189 ILE A N 1
ATOM 1393 C CA . ILE A 1 189 ? 6.547 7.535 -19.531 1 42.44 189 ILE A CA 1
ATOM 1394 C C . ILE A 1 189 ? 6.996 8.734 -20.359 1 42.44 189 ILE A C 1
ATOM 1396 O O . ILE A 1 189 ? 7.43 9.75 -19.812 1 42.44 189 ILE A O 1
ATOM 1400 N N . GLU A 1 190 ? 7.227 8.516 -21.562 1 39.25 190 GLU A N 1
ATOM 1401 C CA . GLU A 1 190 ? 7.805 9.516 -22.453 1 39.25 190 GLU A CA 1
ATOM 1402 C C . GLU A 1 190 ? 7.066 10.844 -22.344 1 39.25 190 GLU A C 1
ATOM 1404 O O . GLU A 1 190 ? 7.66 11.906 -22.531 1 39.25 190 GLU A O 1
ATOM 1409 N N . ARG A 1 191 ? 5.93 10.711 -22.422 1 35.47 191 ARG A N 1
ATOM 1410 C CA . ARG A 1 191 ? 5.289 12.008 -22.578 1 35.47 191 ARG A CA 1
ATOM 1411 C C . ARG A 1 191 ? 5.238 12.766 -21.266 1 35.47 191 ARG A C 1
ATOM 1413 O O . ARG A 1 191 ? 5.105 13.992 -21.25 1 35.47 191 ARG A O 1
ATOM 1420 N N . VAL A 1 192 ? 5 12 -20.125 1 37.66 192 VAL A N 1
ATOM 1421 C CA . VAL A 1 192 ? 4.91 12.836 -18.938 1 37.66 192 VAL A CA 1
ATOM 1422 C C . VAL A 1 192 ? 6.227 12.781 -18.156 1 37.66 192 VAL A C 1
ATOM 1424 O O . VAL A 1 192 ? 6.703 11.695 -17.812 1 37.66 192 VAL A O 1
ATOM 1427 N N . GLY A 1 193 ? 7.395 13.016 -18.703 1 38.78 193 GLY A N 1
ATOM 1428 C CA . GLY A 1 193 ? 8.539 13.422 -17.906 1 38.78 193 GLY A CA 1
ATOM 1429 C C . GLY A 1 193 ? 8.328 13.211 -16.406 1 38.78 193 GLY A C 1
ATOM 1430 O O . GLY A 1 193 ? 8.984 13.859 -15.594 1 38.78 193 GLY A O 1
ATOM 1431 N N . ALA A 1 194 ? 7.273 12.539 -16.094 1 41.81 194 ALA A N 1
ATOM 1432 C CA . ALA A 1 194 ? 6.758 12.68 -14.734 1 41.81 194 ALA A CA 1
ATOM 1433 C C . ALA A 1 194 ? 7.637 11.93 -13.734 1 41.81 194 ALA A C 1
ATOM 1435 O O . ALA A 1 194 ? 7.867 10.727 -13.883 1 41.81 194 ALA A O 1
ATOM 1436 N N . VAL A 1 195 ? 8.5 12.383 -13.023 1 44.5 195 VAL A N 1
ATOM 1437 C CA . VAL A 1 195 ? 9.258 12.133 -11.797 1 44.5 195 VAL A CA 1
ATOM 1438 C C . VAL A 1 195 ? 8.43 11.266 -10.844 1 44.5 195 VAL A C 1
ATOM 1440 O O . VAL A 1 195 ? 7.266 11.562 -10.586 1 44.5 195 VAL A O 1
ATOM 1443 N N . GLY A 1 196 ? 8.906 9.984 -10.531 1 50.75 196 GLY A N 1
ATOM 1444 C CA . GLY A 1 196 ? 8.32 9.18 -9.477 1 50.75 196 GLY A CA 1
ATOM 1445 C C . GLY A 1 196 ? 7.465 8.039 -9.992 1 50.75 196 GLY A C 1
ATOM 1446 O O . GLY A 1 196 ? 6.734 7.41 -9.227 1 50.75 196 GLY A O 1
ATOM 1447 N N . VAL A 1 197 ? 7.359 7.887 -11.469 1 57.03 197 VAL A N 1
ATOM 1448 C CA . VAL A 1 197 ? 6.5 6.793 -11.906 1 57.03 197 VAL A CA 1
ATOM 1449 C C . VAL A 1 197 ? 7.316 5.508 -12.031 1 57.03 197 VAL A C 1
ATOM 1451 O O . VAL A 1 197 ? 7.996 5.293 -13.039 1 57.03 197 VAL A O 1
ATOM 1454 N N . HIS A 1 198 ? 7.691 4.863 -10.93 1 66.38 198 HIS A N 1
ATOM 1455 C CA . HIS A 1 198 ? 8.578 3.705 -10.977 1 66.38 198 HIS A CA 1
ATOM 1456 C C . HIS A 1 198 ? 7.855 2.441 -10.523 1 66.38 198 HIS A C 1
ATOM 1458 O O . HIS A 1 198 ? 8.492 1.419 -10.258 1 66.38 198 HIS A O 1
ATOM 1464 N N . GLY A 1 199 ? 6.617 2.389 -10.578 1 79 199 GLY A N 1
ATOM 1465 C CA . GLY A 1 199 ? 5.918 1.158 -10.25 1 79 199 GLY A CA 1
ATOM 1466 C C . GLY A 1 199 ? 6.027 0.103 -11.336 1 79 199 GLY A C 1
ATOM 1467 O O . GLY A 1 199 ? 6.824 0.245 -12.266 1 79 199 GLY A O 1
ATOM 1468 N N . PRO A 1 200 ? 5.367 -0.999 -11.203 1 89.25 200 PRO A N 1
ATOM 1469 C CA . PRO A 1 200 ? 5.465 -2.111 -12.148 1 89.25 200 PRO A CA 1
ATOM 1470 C C . PRO A 1 200 ? 5.133 -1.698 -13.578 1 89.25 200 PRO A C 1
ATOM 1472 O O . PRO A 1 200 ? 4.145 -0.993 -13.812 1 89.25 200 PRO A O 1
ATOM 1475 N N . LEU A 1 201 ? 5.922 -2.139 -14.508 1 86.94 201 LEU A N 1
ATOM 1476 C CA . LEU A 1 201 ? 5.738 -1.952 -15.945 1 86.94 201 LEU A CA 1
ATOM 1477 C C . LEU A 1 201 ? 4.605 -2.83 -16.469 1 86.94 201 LEU A C 1
ATOM 1479 O O . LEU A 1 201 ? 3.869 -2.428 -17.359 1 86.94 201 LEU A O 1
ATOM 1483 N N . GLU A 1 202 ? 4.551 -3.963 -15.891 1 94 202 GLU A N 1
ATOM 1484 C CA . GLU A 1 202 ? 3.543 -4.938 -16.281 1 94 202 GLU A CA 1
ATOM 1485 C C . GLU A 1 202 ? 2.812 -5.508 -15.078 1 94 202 GLU A C 1
ATOM 1487 O O . GLU A 1 202 ? 3.4 -5.652 -14 1 94 202 GLU A O 1
ATOM 1492 N N . LEU A 1 203 ? 1.552 -5.789 -15.289 1 96.5 203 LEU A N 1
ATOM 1493 C CA . LEU A 1 203 ? 0.742 -6.539 -14.336 1 96.5 203 LEU A CA 1
ATOM 1494 C C . LEU A 1 203 ? 0.276 -7.859 -14.945 1 96.5 203 LEU A C 1
ATOM 1496 O O . LEU A 1 203 ? -0.393 -7.871 -15.984 1 96.5 203 LEU A O 1
ATOM 1500 N N . HIS A 1 204 ? 0.717 -8.938 -14.352 1 98.44 204 HIS A N 1
ATOM 1501 C CA . HIS A 1 204 ? 0.241 -10.266 -14.719 1 98.44 204 HIS A CA 1
ATOM 1502 C C . HIS A 1 204 ? -0.705 -10.82 -13.656 1 98.44 204 HIS A C 1
ATOM 1504 O O . HIS A 1 204 ? -0.413 -10.742 -12.461 1 98.44 204 HIS A O 1
ATOM 1510 N N . ILE A 1 205 ? -1.792 -11.32 -14.125 1 98.81 205 ILE A N 1
ATOM 1511 C CA . ILE A 1 205 ? -2.74 -11.969 -13.227 1 98.81 205 ILE A CA 1
ATOM 1512 C C . ILE A 1 205 ? -2.855 -13.453 -13.578 1 98.81 205 ILE A C 1
ATOM 1514 O O . ILE A 1 205 ? -3.266 -13.805 -14.688 1 98.81 205 ILE A O 1
ATOM 1518 N N . ILE A 1 206 ? -2.416 -14.25 -12.633 1 98.88 206 ILE A N 1
ATOM 1519 C CA . ILE A 1 206 ? -2.584 -15.688 -12.781 1 98.88 206 ILE A CA 1
ATOM 1520 C C . ILE A 1 206 ? -3.951 -16.109 -12.242 1 98.88 206 ILE A C 1
ATOM 1522 O O . ILE A 1 206 ? -4.254 -15.891 -11.07 1 98.88 206 ILE A O 1
ATOM 1526 N N . LEU A 1 207 ? -4.777 -16.688 -13.062 1 98.75 207 LEU A N 1
ATOM 1527 C CA . LEU A 1 207 ? -6.02 -17.297 -12.617 1 98.75 207 LEU A CA 1
ATOM 1528 C C . LEU A 1 207 ? -5.812 -18.781 -12.312 1 98.75 207 LEU A C 1
ATOM 1530 O O . LEU A 1 207 ? -5.613 -19.594 -13.234 1 98.75 207 LEU A O 1
ATOM 1534 N N . LEU A 1 208 ? -5.836 -19.062 -11.031 1 98.12 208 LEU A N 1
ATOM 1535 C CA . LEU A 1 208 ? -5.543 -20.406 -10.547 1 98.12 208 LEU A CA 1
ATOM 1536 C C . LEU A 1 208 ? -6.816 -21.25 -10.445 1 98.12 208 LEU A C 1
ATOM 1538 O O . LEU A 1 208 ? -7.793 -20.812 -9.828 1 98.12 208 LEU A O 1
ATOM 1542 N N . GLU A 1 209 ? -6.742 -22.406 -11.016 1 94.62 209 GLU A N 1
ATOM 1543 C CA . GLU A 1 209 ? -7.836 -23.359 -10.852 1 94.62 209 GLU A CA 1
ATOM 1544 C C . GLU A 1 209 ? -7.918 -23.875 -9.422 1 94.62 209 GLU A C 1
ATOM 1546 O O . GLU A 1 209 ? -6.891 -24.141 -8.789 1 94.62 209 GLU A O 1
ATOM 1551 N N . ASP A 1 210 ? -9.117 -23.938 -8.844 1 85.12 210 ASP A N 1
ATOM 1552 C CA . ASP A 1 210 ? -9.297 -24.375 -7.465 1 85.12 210 ASP A CA 1
ATOM 1553 C C . ASP A 1 210 ? -8.836 -25.828 -7.293 1 85.12 210 ASP A C 1
ATOM 1555 O O . ASP A 1 210 ? -9.031 -26.656 -8.18 1 85.12 210 ASP A O 1
ATOM 1559 N N . MET B 1 1 ? -18.469 21.969 -3.256 1 55.78 1 MET B N 1
ATOM 1560 C CA . MET B 1 1 ? -18.094 21 -2.244 1 55.78 1 MET B CA 1
ATOM 1561 C C . MET B 1 1 ? -19.219 20.781 -1.249 1 55.78 1 MET B C 1
ATOM 1563 O O . MET B 1 1 ? -19.938 21.719 -0.908 1 55.78 1 MET B O 1
ATOM 1567 N N . PRO B 1 2 ? -19.625 19.516 -1.122 1 66.38 2 PRO B N 1
ATOM 1568 C CA . PRO B 1 2 ? -20.734 19.391 -0.162 1 66.38 2 PRO B CA 1
ATOM 1569 C C . PRO B 1 2 ? -20.422 20.047 1.178 1 66.38 2 PRO B C 1
ATOM 1571 O O . PRO B 1 2 ? -19.25 20.203 1.547 1 66.38 2 PRO B O 1
ATOM 1574 N N . PRO B 1 3 ? -21.406 20.641 1.796 1 79.12 3 PRO B N 1
ATOM 1575 C CA . PRO B 1 3 ? -21.203 21.266 3.107 1 79.12 3 PRO B CA 1
ATOM 1576 C C . PRO B 1 3 ? -20.656 20.281 4.141 1 79.12 3 PRO B C 1
ATOM 1578 O O . PRO B 1 3 ? -20.922 19.078 4.047 1 79.12 3 PRO B O 1
ATOM 1581 N N . VAL B 1 4 ? -19.875 20.828 5.043 1 88.06 4 VAL B N 1
ATOM 1582 C CA . VAL B 1 4 ? -19.344 20.031 6.145 1 88.06 4 VAL B CA 1
ATOM 1583 C C . VAL B 1 4 ? -20.484 19.562 7.043 1 88.06 4 VAL B C 1
ATOM 1585 O O . VAL B 1 4 ? -21.391 20.344 7.371 1 88.06 4 VAL B O 1
ATOM 1588 N N . ASN B 1 5 ? -20.516 18.312 7.324 1 93.88 5 ASN B N 1
ATOM 1589 C CA . ASN B 1 5 ? -21.438 17.734 8.297 1 93.88 5 ASN B CA 1
ATOM 1590 C C . ASN B 1 5 ? -20.734 17.438 9.625 1 93.88 5 ASN B C 1
ATOM 1592 O O . ASN B 1 5 ? -20.016 16.453 9.75 1 93.88 5 ASN B O 1
ATOM 1596 N N . PRO B 1 6 ? -20.969 18.297 10.625 1 95.19 6 PRO B N 1
ATOM 1597 C CA . PRO B 1 6 ? -20.25 18.156 11.891 1 95.19 6 PRO B CA 1
ATOM 1598 C C . PRO B 1 6 ? -20.438 16.797 12.547 1 95.19 6 PRO B C 1
ATOM 1600 O O . PRO B 1 6 ? -19.531 16.297 13.211 1 95.19 6 PRO B O 1
ATOM 1603 N N . GLU B 1 7 ? -21.578 16.234 12.352 1 96.75 7 GLU B N 1
ATOM 1604 C CA . GLU B 1 7 ? -21.844 14.922 12.938 1 96.75 7 GLU B CA 1
ATOM 1605 C C . GLU B 1 7 ? -20.969 13.852 12.312 1 96.75 7 GLU B C 1
ATOM 1607 O O . GLU B 1 7 ? -20.5 12.938 13 1 96.75 7 GLU B O 1
ATOM 1612 N N . LEU B 1 8 ? -20.781 13.977 11.047 1 97.44 8 LEU B N 1
ATOM 1613 C CA . LEU B 1 8 ? -19.922 13.023 10.359 1 97.44 8 LEU B CA 1
ATOM 1614 C C . LEU B 1 8 ? -18.469 13.195 10.805 1 97.44 8 LEU B C 1
ATOM 1616 O O . LEU B 1 8 ? -17.75 12.211 10.961 1 97.44 8 LEU B O 1
ATOM 1620 N N . VAL B 1 9 ? -18.078 14.43 10.938 1 98.12 9 VAL B N 1
ATOM 1621 C CA . VAL B 1 9 ? -16.703 14.711 11.375 1 98.12 9 VAL B CA 1
ATOM 1622 C C . VAL B 1 9 ? -16.469 14.094 12.75 1 98.12 9 VAL B C 1
ATOM 1624 O O . VAL B 1 9 ? -15.445 13.453 12.977 1 98.12 9 VAL B O 1
ATOM 1627 N N . GLU B 1 10 ? -17.453 14.25 13.633 1 98.31 10 GLU B N 1
ATOM 1628 C CA . GLU B 1 10 ? -17.359 13.68 14.969 1 98.31 10 GLU B CA 1
ATOM 1629 C C . GLU B 1 10 ? -17.328 12.156 14.93 1 98.31 10 GLU B C 1
ATOM 1631 O O . GLU B 1 10 ? -16.531 11.523 15.617 1 98.31 10 GLU B O 1
ATOM 1636 N N . ALA B 1 11 ? -18.203 11.625 14.141 1 98.31 11 ALA B N 1
ATOM 1637 C CA . ALA B 1 11 ? -18.266 10.172 14.008 1 98.31 11 ALA B CA 1
ATOM 1638 C C . ALA B 1 11 ? -16.969 9.609 13.445 1 98.31 11 ALA B C 1
ATOM 1640 O O . ALA B 1 11 ? -16.469 8.594 13.93 1 98.31 11 ALA B O 1
ATOM 1641 N N . PHE B 1 12 ? -16.484 10.266 12.461 1 98.44 12 PHE B N 1
ATOM 1642 C CA . PHE B 1 12 ? -15.211 9.852 11.867 1 98.44 12 PHE B CA 1
ATOM 1643 C C . PHE B 1 12 ? -14.102 9.859 12.914 1 98.44 12 PHE B C 1
ATOM 1645 O O . PHE B 1 12 ? -13.359 8.883 13.047 1 98.44 12 PHE B O 1
ATOM 1652 N N . SER B 1 13 ? -14.016 10.938 13.625 1 98.56 13 SER B N 1
ATOM 1653 C CA . SER B 1 13 ? -12.969 11.094 14.633 1 98.56 13 SER B CA 1
ATOM 1654 C C . SER B 1 13 ? -13.07 10.016 15.711 1 98.56 13 SER B C 1
ATOM 1656 O O . SER B 1 13 ? -12.055 9.445 16.109 1 98.56 13 SER B O 1
ATOM 1658 N N . ALA B 1 14 ? -14.297 9.711 16.125 1 97.94 14 ALA B N 1
ATOM 1659 C CA . ALA B 1 14 ? -14.516 8.695 17.156 1 97.94 14 ALA B CA 1
ATOM 1660 C C . ALA B 1 14 ? -14.086 7.312 16.656 1 97.94 14 ALA B C 1
ATOM 1662 O O . ALA B 1 14 ? -13.398 6.578 17.375 1 97.94 14 ALA B O 1
ATOM 1663 N N . LYS B 1 15 ? -14.438 6.969 15.477 1 96.56 15 LYS B N 1
ATOM 1664 C CA . LYS B 1 15 ? -14.094 5.668 14.914 1 96.56 15 LYS B CA 1
ATOM 1665 C C . LYS B 1 15 ? -12.586 5.555 14.68 1 96.56 15 LYS B C 1
ATOM 1667 O O . LYS B 1 15 ? -11.984 4.512 14.953 1 96.56 15 LYS B O 1
ATOM 1672 N N . ALA B 1 16 ? -11.992 6.617 14.133 1 96.75 16 ALA B N 1
ATOM 1673 C CA . ALA B 1 16 ? -10.547 6.637 13.906 1 96.75 16 ALA B CA 1
ATOM 1674 C C . ALA B 1 16 ? -9.781 6.406 15.203 1 96.75 16 ALA B C 1
ATOM 1676 O O . ALA B 1 16 ? -8.789 5.68 15.227 1 96.75 16 ALA B O 1
ATOM 1677 N N . ALA B 1 17 ? -10.258 6.992 16.281 1 95.69 17 ALA B N 1
ATOM 1678 C CA . ALA B 1 17 ? -9.625 6.812 17.578 1 95.69 17 ALA B CA 1
ATOM 1679 C C . ALA B 1 17 ? -9.734 5.367 18.047 1 95.69 17 ALA B C 1
ATOM 1681 O O . ALA B 1 17 ? -8.797 4.82 18.625 1 95.69 17 ALA B O 1
ATOM 1682 N N . ILE B 1 18 ? -10.828 4.738 17.797 1 93.62 18 ILE B N 1
ATOM 1683 C CA . ILE B 1 18 ? -11.07 3.357 18.203 1 93.62 18 ILE B CA 1
ATOM 1684 C C . ILE B 1 18 ? -10.055 2.434 17.531 1 93.62 18 ILE B C 1
ATOM 1686 O O . ILE B 1 18 ? -9.609 1.453 18.141 1 93.62 18 ILE B O 1
ATOM 1690 N N . VAL B 1 19 ? -9.641 2.807 16.359 1 91.38 19 VAL B N 1
ATOM 1691 C CA . VAL B 1 19 ? -8.68 1.976 15.641 1 91.38 19 VAL B CA 1
ATOM 1692 C C . VAL B 1 19 ? -7.281 2.566 15.781 1 91.38 19 VAL B C 1
ATOM 1694 O O . VAL B 1 19 ? -6.434 2.379 14.906 1 91.38 19 VAL B O 1
ATOM 1697 N N . ASN B 1 20 ? -7.066 3.404 16.734 1 91.94 20 ASN B N 1
ATOM 1698 C CA . ASN B 1 20 ? -5.766 3.844 17.219 1 91.94 20 ASN B CA 1
ATOM 1699 C C . ASN B 1 20 ? -5.137 4.879 16.297 1 91.94 20 ASN B C 1
ATOM 1701 O O . ASN B 1 20 ? -3.91 5.012 16.25 1 91.94 20 ASN B O 1
ATOM 1705 N N . ALA B 1 21 ? -5.934 5.559 15.539 1 95.69 21 ALA B N 1
ATOM 1706 C CA . ALA B 1 21 ? -5.434 6.723 14.812 1 95.69 21 ALA B CA 1
ATOM 1707 C C . ALA B 1 21 ? -5.578 7.992 15.648 1 95.69 21 ALA B C 1
ATOM 1709 O O . ALA B 1 21 ? -6.5 8.109 16.453 1 95.69 21 ALA B O 1
ATOM 1710 N N . VAL B 1 22 ? -4.684 8.867 15.484 1 97.62 22 VAL B N 1
ATOM 1711 C CA . VAL B 1 22 ? -4.766 10.18 16.125 1 97.62 22 VAL B CA 1
ATOM 1712 C C . VAL B 1 22 ? -5.406 11.18 15.156 1 97.62 22 VAL B C 1
ATOM 1714 O O . VAL B 1 22 ? -4.98 11.305 14.008 1 97.62 22 VAL B O 1
ATOM 1717 N N . VAL B 1 23 ? -6.445 11.898 15.648 1 98.62 23 VAL B N 1
ATOM 1718 C CA . VAL B 1 23 ? -7.141 12.852 14.789 1 98.62 23 VAL B CA 1
ATOM 1719 C C . VAL B 1 23 ? -6.879 14.273 15.281 1 98.62 23 VAL B C 1
ATOM 1721 O O . VAL B 1 23 ? -6.988 14.555 16.484 1 98.62 23 VAL B O 1
ATOM 1724 N N . GLN B 1 24 ? -6.473 15.125 14.352 1 98.62 24 GLN B N 1
ATOM 1725 C CA . GLN B 1 24 ? -6.238 16.531 14.656 1 98.62 24 GLN B CA 1
ATOM 1726 C C . GLN B 1 24 ? -7.023 17.438 13.703 1 98.62 24 GLN B C 1
ATOM 1728 O O . GLN B 1 24 ? -6.801 17.406 12.492 1 98.62 24 GLN B O 1
ATOM 1733 N N . GLU B 1 25 ? -7.926 18.266 14.25 1 98.44 25 GLU B N 1
ATOM 1734 C CA . GLU B 1 25 ? -8.594 19.281 13.422 1 98.44 25 GLU B CA 1
ATOM 1735 C C . GLU B 1 25 ? -7.766 20.562 13.336 1 98.44 25 GLU B C 1
ATOM 1737 O O . GLU B 1 25 ? -7.223 21.016 14.344 1 98.44 25 GLU B O 1
ATOM 1742 N N . VAL B 1 26 ? -7.664 21.062 12.188 1 98.5 26 VAL B N 1
ATOM 1743 C CA . VAL B 1 26 ? -6.914 22.297 12 1 98.5 26 VAL B CA 1
ATOM 1744 C C . VAL B 1 26 ? -7.723 23.266 11.141 1 98.5 26 VAL B C 1
ATOM 1746 O O . VAL B 1 26 ? -8.477 22.859 10.258 1 98.5 26 VAL B O 1
ATOM 1749 N N . PRO B 1 27 ? -7.484 24.562 11.266 1 97.81 27 PRO B N 1
ATOM 1750 C CA . PRO B 1 27 ? -8.305 25.562 10.578 1 97.81 27 PRO B CA 1
ATOM 1751 C C . PRO B 1 27 ? -7.773 25.922 9.195 1 97.81 27 PRO B C 1
ATOM 1753 O O . PRO B 1 27 ? -8.477 26.547 8.406 1 97.81 27 PRO B O 1
ATOM 1756 N N . SER B 1 28 ? -6.461 25.594 8.883 1 98.12 28 SER B N 1
ATOM 1757 C CA . SER B 1 28 ? -5.844 26.016 7.625 1 98.12 28 SER B CA 1
ATOM 1758 C C . SER B 1 28 ? -4.719 25.062 7.215 1 98.12 28 SER B C 1
ATOM 1760 O O . SER B 1 28 ? -4.246 24.266 8.023 1 98.12 28 SER B O 1
ATOM 1762 N N . MET B 1 29 ? -4.383 25.219 5.965 1 98.12 29 MET B N 1
ATOM 1763 C CA . MET B 1 29 ? -3.248 24.453 5.465 1 98.12 29 MET B CA 1
ATOM 1764 C C . MET B 1 29 ? -1.971 24.812 6.211 1 98.12 29 MET B C 1
ATOM 1766 O O . MET B 1 29 ? -1.157 23.938 6.523 1 98.12 29 MET B O 1
ATOM 1770 N N . ALA B 1 30 ? -1.801 26.078 6.52 1 98.31 30 ALA B N 1
ATOM 1771 C CA . ALA B 1 30 ? -0.631 26.516 7.277 1 98.31 30 ALA B CA 1
ATOM 1772 C C . ALA B 1 30 ? -0.555 25.797 8.625 1 98.31 30 ALA B C 1
ATOM 1774 O O . ALA B 1 30 ? 0.515 25.344 9.031 1 98.31 30 ALA B O 1
ATOM 1775 N N . ALA B 1 31 ? -1.686 25.703 9.273 1 98.69 31 ALA B N 1
ATOM 1776 C CA . ALA B 1 31 ? -1.743 25 10.555 1 98.69 31 ALA B CA 1
ATOM 1777 C C . ALA B 1 31 ? -1.459 23.516 10.375 1 98.69 31 ALA B C 1
ATOM 1779 O O . ALA B 1 31 ? -0.83 22.891 11.234 1 98.69 31 ALA B O 1
ATOM 1780 N N . ALA B 1 32 ? -1.928 22.891 9.297 1 98.75 32 ALA B N 1
ATOM 1781 C CA . ALA B 1 32 ? -1.668 21.5 8.992 1 98.75 32 ALA B CA 1
ATOM 1782 C C . ALA B 1 32 ? -0.172 21.234 8.836 1 98.75 32 ALA B C 1
ATOM 1784 O O . ALA B 1 32 ? 0.363 20.281 9.406 1 98.75 32 ALA B O 1
ATOM 1785 N N . LEU B 1 33 ? 0.446 22.094 8.047 1 98.75 33 LEU B N 1
ATOM 1786 C CA . LEU B 1 33 ? 1.875 21.938 7.793 1 98.75 33 LEU B CA 1
ATOM 1787 C C . LEU B 1 33 ? 2.674 22.109 9.078 1 98.75 33 LEU B C 1
ATOM 1789 O O . LEU B 1 33 ? 3.639 21.375 9.32 1 98.75 33 LEU B O 1
ATOM 1793 N N . GLN B 1 34 ? 2.271 23.016 9.914 1 98.62 34 GLN B N 1
ATOM 1794 C CA . GLN B 1 34 ? 2.924 23.172 11.211 1 98.62 34 GLN B CA 1
ATOM 1795 C C . GLN B 1 34 ? 2.756 21.938 12.07 1 98.62 34 GLN B C 1
ATOM 1797 O O . GLN B 1 34 ? 3.68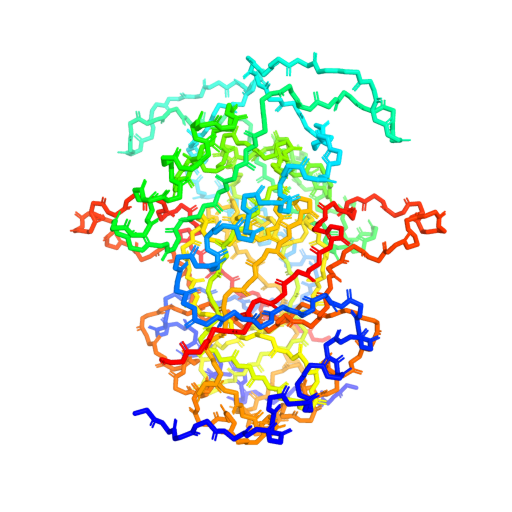6 21.531 12.773 1 98.62 34 GLN B O 1
ATOM 1802 N N . TYR B 1 35 ? 1.596 21.344 12.086 1 98.81 35 TYR B N 1
ATOM 1803 C CA . TYR B 1 35 ? 1.356 20.109 12.828 1 98.81 35 TYR B CA 1
ATOM 1804 C C . TYR B 1 35 ? 2.324 19.016 12.391 1 98.81 35 TYR B C 1
ATOM 1806 O O . TYR B 1 35 ? 2.869 18.297 13.219 1 98.81 35 TYR B O 1
ATOM 1814 N N . VAL B 1 36 ? 2.512 18.859 11.078 1 98.81 36 VAL B N 1
ATOM 1815 C CA . VAL B 1 36 ? 3.42 17.844 10.531 1 98.81 36 VAL B CA 1
ATOM 1816 C C . VAL B 1 36 ? 4.824 18.062 11.094 1 98.81 36 VAL B C 1
ATOM 1818 O O . VAL B 1 36 ? 5.477 17.109 11.531 1 98.81 36 VAL B O 1
ATOM 1821 N N . VAL B 1 37 ? 5.262 19.297 11.133 1 98.81 37 VAL B N 1
ATOM 1822 C CA . VAL B 1 37 ? 6.586 19.641 11.648 1 98.81 37 VAL B CA 1
ATOM 1823 C C . VAL B 1 37 ? 6.656 19.344 13.141 1 98.81 37 VAL B C 1
ATOM 1825 O O . VAL B 1 37 ? 7.641 18.781 13.625 1 98.81 37 VAL B O 1
ATOM 1828 N N . ASP B 1 38 ? 5.605 19.688 13.867 1 98.81 38 ASP B N 1
ATOM 1829 C CA . ASP B 1 38 ? 5.555 19.453 15.305 1 98.81 38 ASP B CA 1
ATOM 1830 C C . ASP B 1 38 ? 5.613 17.953 15.617 1 98.81 38 ASP B C 1
ATOM 1832 O O . ASP B 1 38 ? 6.305 17.531 16.547 1 98.81 38 ASP B O 1
ATOM 1836 N N . VAL B 1 39 ? 4.879 17.188 14.852 1 98.56 39 VAL B N 1
ATOM 1837 C CA . VAL B 1 39 ? 4.871 15.742 15.023 1 98.56 39 VAL B CA 1
ATOM 1838 C C . VAL B 1 39 ? 6.281 15.188 14.828 1 98.56 39 VAL B C 1
ATOM 1840 O O . VAL B 1 39 ? 6.746 14.359 15.609 1 98.56 39 VAL B O 1
ATOM 1843 N N . CYS B 1 40 ? 6.926 15.656 13.789 1 98.5 40 CYS B N 1
ATOM 1844 C CA . CYS B 1 40 ? 8.289 15.203 13.508 1 98.5 40 CYS B CA 1
ATOM 1845 C C . CYS B 1 40 ? 9.234 15.625 14.625 1 98.5 40 CYS B C 1
ATOM 1847 O O . CYS B 1 40 ? 10.094 14.844 15.039 1 98.5 40 CYS B O 1
ATOM 1849 N N . GLU B 1 41 ? 9.055 16.828 15.141 1 98.12 41 GLU B N 1
ATOM 1850 C CA . GLU B 1 41 ? 9.914 17.375 16.188 1 98.12 41 GLU B CA 1
ATOM 1851 C C . GLU B 1 41 ? 9.758 16.594 17.484 1 98.12 41 GLU B C 1
ATOM 1853 O O . GLU B 1 41 ? 10.727 16.375 18.219 1 98.12 41 GLU B O 1
ATOM 1858 N N . ASN B 1 42 ? 8.578 16.125 17.75 1 97.38 42 ASN B N 1
ATOM 1859 C CA . ASN B 1 42 ? 8.258 15.578 19.062 1 97.38 42 ASN B CA 1
ATOM 1860 C C . ASN B 1 42 ? 8.391 14.055 19.094 1 97.38 42 ASN B C 1
ATOM 1862 O O . ASN B 1 42 ? 8.102 13.422 20.109 1 97.38 42 ASN B O 1
ATOM 1866 N N . LYS B 1 43 ? 8.836 13.477 18.016 1 95 43 LYS B N 1
ATOM 1867 C CA . LYS B 1 43 ? 9.07 12.031 18.016 1 95 43 LYS B CA 1
ATOM 1868 C C . LYS B 1 43 ? 10.555 11.719 18.156 1 95 43 LYS B C 1
ATOM 1870 O O . LYS B 1 43 ? 11.406 12.57 17.891 1 95 43 LYS B O 1
ATOM 1875 N N . ALA B 1 44 ? 10.797 10.469 18.594 1 92.5 44 ALA B N 1
ATOM 1876 C CA . ALA B 1 44 ? 12.172 9.992 18.531 1 92.5 44 ALA B CA 1
ATOM 1877 C C . ALA B 1 44 ? 12.633 9.836 17.078 1 92.5 44 ALA B C 1
ATOM 1879 O O . ALA B 1 44 ? 11.82 9.609 16.188 1 92.5 44 ALA B O 1
ATOM 1880 N N . PRO B 1 45 ? 13.938 9.984 16.812 1 93.75 45 PRO B N 1
ATOM 1881 C CA . PRO B 1 45 ? 14.422 9.781 15.445 1 93.75 45 PRO B CA 1
ATOM 1882 C C . PRO B 1 45 ? 14.102 8.398 14.898 1 93.75 45 PRO B C 1
ATOM 1884 O O . PRO B 1 45 ? 14.141 7.41 15.641 1 93.75 45 PRO B O 1
ATOM 1887 N N . ALA B 1 46 ? 13.859 8.352 13.648 1 93.81 46 ALA B N 1
ATOM 1888 C CA . ALA B 1 46 ? 13.461 7.102 13.008 1 93.81 46 ALA B CA 1
ATOM 1889 C C . ALA B 1 46 ? 14.594 6.074 13.062 1 93.81 46 ALA B C 1
ATOM 1891 O O . ALA B 1 46 ? 15.766 6.422 12.891 1 93.81 46 ALA B O 1
ATOM 1892 N N . GLU B 1 47 ? 14.242 4.875 13.305 1 91.69 47 GLU B N 1
ATOM 1893 C CA . GLU B 1 47 ? 15.195 3.771 13.227 1 91.69 47 GLU B CA 1
ATOM 1894 C C . GLU B 1 47 ? 15.531 3.434 11.781 1 91.69 47 GLU B C 1
ATOM 1896 O O . GLU B 1 47 ? 14.664 3.48 10.906 1 91.69 47 GLU B O 1
ATOM 1901 N N . LEU B 1 48 ? 16.75 3.098 11.492 1 91.56 48 LEU B N 1
ATOM 1902 C CA . LEU B 1 48 ? 17.203 2.639 10.188 1 91.56 48 LEU B CA 1
ATOM 1903 C C . LEU B 1 48 ? 17.047 1.129 10.055 1 91.56 48 LEU B C 1
ATOM 1905 O O . LEU B 1 48 ? 17.859 0.365 10.562 1 91.56 48 LEU B O 1
ATOM 1909 N N . LEU B 1 49 ? 16.062 0.727 9.281 1 86.69 49 LEU B N 1
ATOM 1910 C CA . LEU B 1 49 ? 15.648 -0.674 9.219 1 86.69 49 LEU B CA 1
ATOM 1911 C C . LEU B 1 49 ? 16.297 -1.376 8.031 1 86.69 49 LEU B C 1
ATOM 1913 O O . LEU B 1 49 ? 16.031 -2.551 7.773 1 86.69 49 LEU B O 1
ATOM 1917 N N . ALA B 1 50 ? 17.094 -0.688 7.242 1 84.12 50 ALA B N 1
ATOM 1918 C CA . ALA B 1 50 ? 17.828 -1.199 6.09 1 84.12 50 ALA B CA 1
ATOM 1919 C C . ALA B 1 50 ? 19.125 -0.434 5.883 1 84.12 50 ALA B C 1
ATOM 1921 O O . ALA B 1 50 ? 19.359 0.589 6.531 1 84.12 50 ALA B O 1
ATOM 1922 N N . ASP B 1 51 ? 19.859 -0.975 5.047 1 82.62 51 ASP B N 1
ATOM 1923 C CA . ASP B 1 51 ? 21.094 -0.29 4.715 1 82.62 51 ASP B CA 1
ATOM 1924 C C . ASP B 1 51 ? 20.844 0.913 3.811 1 82.62 51 ASP B C 1
ATOM 1926 O O . ASP B 1 51 ? 20.141 0.799 2.803 1 82.62 51 ASP B O 1
ATOM 1930 N N . GLU B 1 52 ? 21.266 2.066 4.27 1 86.44 52 GLU B N 1
ATOM 1931 C CA . GLU B 1 52 ? 21.203 3.299 3.488 1 86.44 52 GLU B CA 1
ATOM 1932 C C . GLU B 1 52 ? 22.578 3.955 3.393 1 86.44 52 GLU B C 1
ATOM 1934 O O . GLU B 1 52 ? 23.031 4.617 4.332 1 86.44 52 GLU B O 1
ATOM 1939 N N . PRO B 1 53 ? 23.156 3.775 2.189 1 83.38 53 PRO B N 1
ATOM 1940 C CA . PRO B 1 53 ? 24.516 4.289 2.043 1 83.38 53 PRO B CA 1
ATOM 1941 C C . PRO B 1 53 ? 24.625 5.789 2.301 1 83.38 53 PRO B C 1
ATOM 1943 O O . PRO B 1 53 ? 23.781 6.559 1.824 1 83.38 53 PRO B O 1
ATOM 1946 N N . GLY B 1 54 ? 25.609 6.117 3.078 1 85.5 54 GLY B N 1
ATOM 1947 C CA . GLY B 1 54 ? 25.922 7.523 3.264 1 85.5 54 GLY B CA 1
ATOM 1948 C C . GLY B 1 54 ? 25.125 8.172 4.371 1 85.5 54 GLY B C 1
ATOM 1949 O O . GLY B 1 54 ? 25.344 9.336 4.711 1 85.5 54 GLY B O 1
ATOM 1950 N N . VAL B 1 55 ? 24.203 7.367 4.965 1 90.38 55 VAL B N 1
ATOM 1951 C CA . VAL B 1 55 ? 23.359 7.957 6 1 90.38 55 VAL B CA 1
ATOM 1952 C C . VAL B 1 55 ? 24.125 8.023 7.32 1 90.38 55 VAL B C 1
ATOM 1954 O O . VAL B 1 55 ? 24.812 7.074 7.688 1 90.38 55 VAL B O 1
ATOM 1957 N N . GLN B 1 56 ? 24.109 9.172 7.918 1 93.75 56 GLN B N 1
ATOM 1958 C CA . GLN B 1 56 ? 24.688 9.297 9.25 1 93.75 56 GLN B CA 1
ATOM 1959 C C . GLN B 1 56 ? 23.828 8.562 10.289 1 93.75 56 GLN B C 1
ATOM 1961 O O . GLN B 1 56 ? 22.609 8.734 10.328 1 93.75 56 GLN B O 1
ATOM 1966 N N . GLN B 1 57 ? 24.531 7.766 11.062 1 94.94 57 GLN B N 1
ATOM 1967 C CA . GLN B 1 57 ? 23.844 6.938 12.039 1 94.94 57 GLN B CA 1
ATOM 1968 C C . GLN B 1 57 ? 23.922 7.547 13.43 1 94.94 57 GLN B C 1
ATOM 1970 O O . GLN B 1 57 ? 24.984 8.008 13.852 1 94.94 57 GLN B O 1
ATOM 1975 N N . GLY B 1 58 ? 22.734 7.586 14.047 1 95.69 58 GLY B N 1
ATOM 1976 C CA . GLY B 1 58 ? 22.641 8.016 15.43 1 95.69 58 GLY B CA 1
ATOM 1977 C C . GLY B 1 58 ? 22.656 6.867 16.422 1 95.69 58 GLY B C 1
ATOM 1978 O O . GLY B 1 58 ? 23.047 5.754 16.078 1 95.69 58 GLY B O 1
ATOM 1979 N N . PRO B 1 59 ? 22.344 7.133 17.656 1 95.56 59 PRO B N 1
ATOM 1980 C CA . PRO B 1 59 ? 22.312 6.094 18.688 1 95.56 59 PRO B CA 1
ATOM 1981 C C . PRO B 1 59 ? 21.328 4.977 18.375 1 95.56 59 PRO B C 1
ATOM 1983 O O . PRO B 1 59 ? 20.453 5.145 17.531 1 95.56 59 PRO B O 1
ATOM 1986 N N . LEU B 1 60 ? 21.484 3.883 19.094 1 94.19 60 LEU B N 1
ATOM 1987 C CA . LEU B 1 60 ? 20.578 2.752 18.906 1 94.19 60 LEU B CA 1
ATOM 1988 C C . LEU B 1 60 ? 19.188 3.076 19.438 1 94.19 60 LEU B C 1
ATOM 1990 O O . LEU B 1 60 ? 19.047 3.711 20.484 1 94.19 60 LEU B O 1
ATOM 1994 N N . GLY B 1 61 ? 18.234 2.664 18.594 1 89.94 61 GLY B N 1
ATOM 1995 C CA . GLY B 1 61 ? 16.844 2.811 19.031 1 89.94 61 GLY B CA 1
ATOM 1996 C C . GLY B 1 61 ? 16.344 1.628 19.828 1 89.94 61 GLY B C 1
ATOM 1997 O O . GLY B 1 61 ? 17.125 0.764 20.234 1 89.94 61 GLY B O 1
ATOM 1998 N N . PRO B 1 62 ? 15.086 1.615 20.078 1 86.5 62 PRO B N 1
ATOM 1999 C CA . PRO B 1 62 ? 14.484 0.578 20.906 1 86.5 62 PRO B CA 1
ATOM 2000 C C . PRO B 1 62 ? 14.695 -0.828 20.359 1 86.5 62 PRO B C 1
ATOM 2002 O O . PRO B 1 62 ? 14.742 -1.798 21.109 1 86.5 62 PRO B O 1
ATOM 2005 N N . ASN B 1 63 ? 14.797 -1.015 19.078 1 84.25 63 ASN B N 1
ATOM 2006 C CA . ASN B 1 63 ? 15 -2.32 18.469 1 84.25 63 ASN B CA 1
ATOM 2007 C C . ASN B 1 63 ? 16.484 -2.6 18.219 1 84.25 63 ASN B C 1
ATOM 2009 O O . ASN B 1 63 ? 16.828 -3.451 17.406 1 84.25 63 ASN B O 1
ATOM 2013 N N . LYS B 1 64 ? 17.281 -1.809 18.734 1 89.94 64 LYS B N 1
ATOM 2014 C CA . LYS B 1 64 ? 18.734 -1.999 18.75 1 89.94 64 LYS B CA 1
ATOM 2015 C C . LYS B 1 64 ? 19.328 -1.81 17.359 1 89.94 64 LYS B C 1
ATOM 2017 O O . LYS B 1 64 ? 20.281 -2.502 16.984 1 89.94 64 LYS B O 1
ATOM 2022 N N . VAL B 1 65 ? 18.688 -0.916 16.609 1 89.94 65 VAL B N 1
ATOM 2023 C CA . VAL B 1 65 ? 19.25 -0.48 15.328 1 89.94 65 VAL B CA 1
ATOM 2024 C C . VAL B 1 65 ? 19.531 1.021 15.375 1 89.94 65 VAL B C 1
ATOM 2026 O O . VAL B 1 65 ? 18.922 1.748 16.172 1 89.94 65 VAL B O 1
ATOM 2029 N N . PRO B 1 66 ? 20.484 1.426 14.578 1 94.62 66 PRO B N 1
ATOM 2030 C CA . PRO B 1 66 ? 20.797 2.857 14.602 1 94.62 66 PRO B CA 1
ATOM 2031 C C . PRO B 1 66 ? 19.609 3.725 14.188 1 94.62 66 PRO B C 1
ATOM 2033 O O . PRO B 1 66 ? 18.688 3.248 13.508 1 94.62 66 PRO B O 1
ATOM 2036 N N . THR B 1 67 ? 19.641 4.902 14.672 1 95.12 67 THR B N 1
ATOM 2037 C CA . THR B 1 67 ? 18.625 5.875 14.289 1 95.12 67 THR B CA 1
ATOM 2038 C C . THR B 1 67 ? 19.188 6.887 13.297 1 95.12 67 THR B C 1
ATOM 2040 O O . THR B 1 67 ? 20.391 6.977 13.117 1 95.12 67 THR B O 1
ATOM 2043 N N . ARG B 1 68 ? 18.281 7.531 12.641 1 94.75 68 ARG B N 1
ATOM 2044 C CA . ARG B 1 68 ? 18.641 8.594 11.703 1 94.75 68 ARG B CA 1
ATOM 2045 C C . ARG B 1 68 ? 19.031 9.867 12.445 1 94.75 68 ARG B C 1
ATOM 2047 O O . ARG B 1 68 ? 18.312 10.297 13.359 1 94.75 68 ARG B O 1
ATOM 2054 N N . VAL B 1 69 ? 20.078 10.531 11.977 1 95.25 69 VAL B N 1
ATOM 2055 C CA . VAL B 1 69 ? 20.5 11.781 12.609 1 95.25 69 VAL B CA 1
ATOM 2056 C C . VAL B 1 69 ? 19.656 12.938 12.062 1 95.25 69 VAL B C 1
ATOM 2058 O O . VAL B 1 69 ? 19.047 13.68 12.828 1 95.25 69 VAL B O 1
ATOM 2061 N N . GLN B 1 70 ? 19.625 13.039 10.773 1 96.38 70 GLN B N 1
ATOM 2062 C CA . GLN B 1 70 ? 18.797 14.078 10.188 1 96.38 70 GLN B CA 1
ATOM 2063 C C . GLN B 1 70 ? 17.359 13.578 9.969 1 96.38 70 GLN B C 1
ATOM 2065 O O . GLN B 1 70 ? 17.141 12.664 9.18 1 96.38 70 GLN B O 1
ATOM 2070 N N . ARG B 1 71 ? 16.422 14.266 10.586 1 97.31 71 ARG B N 1
ATOM 2071 C CA . ARG B 1 71 ? 15.023 13.875 10.445 1 97.31 71 ARG B CA 1
ATOM 2072 C C . ARG B 1 71 ? 14.516 14.156 9.031 1 97.31 71 ARG B C 1
ATOM 2074 O O . ARG B 1 71 ? 14.953 15.117 8.398 1 97.31 71 ARG B O 1
ATOM 2081 N N . ILE B 1 72 ? 13.555 13.328 8.602 1 98.12 72 ILE B N 1
ATOM 2082 C CA . ILE B 1 72 ? 13.031 13.477 7.246 1 98.12 72 ILE B CA 1
ATOM 2083 C C . ILE B 1 72 ? 11.508 13.555 7.289 1 98.12 72 ILE B C 1
ATOM 2085 O O . ILE B 1 72 ? 10.852 12.711 7.91 1 98.12 72 ILE B O 1
ATOM 2089 N N . VAL B 1 73 ? 10.961 14.57 6.66 1 98.75 73 VAL B N 1
ATOM 2090 C CA . VAL B 1 73 ? 9.547 14.68 6.32 1 98.75 73 VAL B CA 1
ATOM 2091 C C . VAL B 1 73 ? 9.367 14.523 4.812 1 98.75 73 VAL B C 1
ATOM 2093 O O . VAL B 1 73 ? 10.023 15.211 4.027 1 98.75 73 VAL B O 1
ATOM 2096 N N . ALA B 1 74 ? 8.547 13.602 4.398 1 98.44 74 ALA B N 1
ATOM 2097 C CA . ALA B 1 74 ? 8.234 13.43 2.984 1 98.44 74 ALA B CA 1
ATOM 2098 C C . ALA B 1 74 ? 6.809 13.875 2.678 1 98.44 74 ALA B C 1
ATOM 2100 O O . ALA B 1 74 ? 5.871 13.508 3.391 1 98.44 74 ALA B O 1
ATOM 2101 N N . ALA B 1 75 ? 6.609 14.672 1.646 1 98.5 75 ALA B N 1
ATOM 2102 C CA . ALA B 1 75 ? 5.293 15.164 1.246 1 98.5 75 ALA B CA 1
ATOM 2103 C C . ALA B 1 75 ? 5.172 15.234 -0.273 1 98.5 75 ALA B C 1
ATOM 2105 O O . ALA B 1 75 ? 4.977 16.312 -0.838 1 98.5 75 ALA B O 1
ATOM 2106 N N . PRO B 1 76 ? 5.168 14.094 -0.896 1 96.5 76 PRO B N 1
ATOM 2107 C CA . PRO B 1 76 ? 5.211 14.062 -2.359 1 96.5 76 PRO B CA 1
ATOM 2108 C C . PRO B 1 76 ? 3.941 14.609 -3.002 1 96.5 76 PRO B C 1
ATOM 2110 O O . PRO B 1 76 ? 3.955 15 -4.172 1 96.5 76 PRO B O 1
ATOM 2113 N N . ASP B 1 77 ? 2.855 14.742 -2.305 1 94.88 77 ASP B N 1
ATOM 2114 C CA . ASP B 1 77 ? 1.559 15.031 -2.908 1 94.88 77 ASP B CA 1
ATOM 2115 C C . ASP B 1 77 ? 1.181 16.5 -2.721 1 94.88 77 ASP B C 1
ATOM 2117 O O . ASP B 1 77 ? 0.111 16.938 -3.154 1 94.88 77 ASP B O 1
ATOM 2121 N N . LEU B 1 78 ? 1.973 17.266 -2.117 1 97.12 78 LEU B N 1
ATOM 2122 C CA . LEU B 1 78 ? 1.653 18.672 -1.895 1 97.12 78 LEU B CA 1
ATOM 2123 C C . LEU B 1 78 ? 1.874 19.484 -3.164 1 97.12 78 LEU B C 1
ATOM 2125 O O . LEU B 1 78 ? 2.766 19.172 -3.959 1 97.12 78 LEU B O 1
ATOM 2129 N N . ASP B 1 79 ? 1.116 20.469 -3.324 1 96.69 79 ASP B N 1
ATOM 2130 C CA . ASP B 1 79 ? 1.392 21.391 -4.414 1 96.69 79 ASP B CA 1
ATOM 2131 C C . ASP B 1 79 ? 2.643 22.219 -4.129 1 96.69 79 ASP B C 1
ATOM 2133 O O . ASP B 1 79 ? 3.197 22.156 -3.029 1 96.69 79 ASP B O 1
ATOM 2137 N N . ASP B 1 80 ? 3.076 22.984 -5.109 1 97.56 80 ASP B N 1
ATOM 2138 C CA . ASP B 1 80 ? 4.359 23.672 -5.039 1 97.56 80 ASP B CA 1
ATOM 2139 C C . ASP B 1 80 ? 4.379 24.672 -3.885 1 97.56 80 ASP B C 1
ATOM 2141 O O . ASP B 1 80 ? 5.352 24.734 -3.127 1 97.56 80 ASP B O 1
ATOM 2145 N N . GLU B 1 81 ? 3.357 25.359 -3.717 1 98.19 81 GLU B N 1
ATOM 2146 C CA . GLU B 1 81 ? 3.312 26.391 -2.686 1 98.19 81 GLU B CA 1
ATOM 2147 C C . GLU B 1 81 ? 3.346 25.781 -1.288 1 98.19 81 GLU B C 1
ATOM 2149 O O . GLU B 1 81 ? 4.137 26.203 -0.44 1 98.19 81 GLU B O 1
ATOM 2154 N N . ASP B 1 82 ? 2.514 24.844 -1.07 1 98.31 82 ASP B N 1
ATOM 2155 C CA . ASP B 1 82 ? 2.457 24.188 0.233 1 98.31 82 ASP B CA 1
ATOM 2156 C C . ASP B 1 82 ? 3.758 23.438 0.533 1 98.31 82 ASP B C 1
ATOM 2158 O O . ASP B 1 82 ? 4.223 23.438 1.674 1 98.31 82 ASP B O 1
ATOM 2162 N N . PHE B 1 83 ? 4.328 22.844 -0.482 1 98.56 83 PHE B N 1
ATOM 2163 C CA . PHE B 1 83 ? 5.594 22.141 -0.28 1 98.56 83 PHE B CA 1
ATOM 2164 C C . PHE B 1 83 ? 6.695 23.125 0.109 1 98.56 83 PHE B C 1
ATOM 2166 O O . PHE B 1 83 ? 7.492 22.844 1.006 1 98.56 83 PHE B O 1
ATOM 2173 N N . ALA B 1 84 ? 6.723 24.234 -0.596 1 98.62 84 ALA B N 1
ATOM 2174 C CA . ALA B 1 84 ? 7.727 25.25 -0.272 1 98.62 84 ALA B CA 1
ATOM 2175 C C . ALA B 1 84 ? 7.59 25.719 1.175 1 98.62 84 ALA B C 1
ATOM 2177 O O . ALA B 1 84 ? 8.594 25.875 1.878 1 98.62 84 ALA B O 1
ATOM 2178 N N . ALA B 1 85 ? 6.402 25.859 1.608 1 98.75 85 ALA B N 1
ATOM 2179 C CA . ALA B 1 85 ? 6.148 26.281 2.984 1 98.75 85 ALA B CA 1
ATOM 2180 C C . ALA B 1 85 ? 6.598 25.219 3.975 1 98.75 85 ALA B C 1
ATOM 2182 O O . ALA B 1 85 ? 7.223 25.531 4.992 1 98.75 85 ALA B O 1
ATOM 2183 N N . LEU B 1 86 ? 6.289 23.984 3.705 1 98.81 86 LEU B N 1
ATOM 2184 C CA . LEU B 1 86 ? 6.715 22.875 4.559 1 98.81 86 LEU B CA 1
ATOM 2185 C C . LEU B 1 86 ? 8.234 22.766 4.59 1 98.81 86 LEU B C 1
ATOM 2187 O O . LEU B 1 86 ? 8.82 22.562 5.656 1 98.81 86 LEU B O 1
ATOM 2191 N N . ALA B 1 87 ? 8.828 22.906 3.391 1 98.75 87 ALA B N 1
ATOM 2192 C CA . ALA B 1 87 ? 10.281 22.812 3.283 1 98.75 87 ALA B CA 1
ATOM 2193 C C . ALA B 1 87 ? 10.961 23.875 4.129 1 98.75 87 ALA B C 1
ATOM 2195 O O . ALA B 1 87 ? 11.953 23.594 4.809 1 98.75 87 ALA B O 1
ATOM 2196 N N . LEU B 1 88 ? 10.414 25.062 4.086 1 98.69 88 LEU B N 1
ATOM 2197 C CA . LEU B 1 88 ? 10.961 26.156 4.887 1 98.69 88 LEU B CA 1
ATOM 2198 C C . LEU B 1 88 ? 10.828 25.859 6.375 1 98.69 88 LEU B C 1
ATOM 2200 O O . LEU B 1 88 ? 11.781 26.062 7.141 1 98.69 88 LEU B O 1
ATOM 2204 N N . ALA B 1 89 ? 9.703 25.391 6.789 1 98.62 89 ALA B N 1
ATOM 2205 C CA . ALA B 1 89 ? 9.469 25.062 8.188 1 98.62 89 ALA B CA 1
ATOM 2206 C C . ALA B 1 89 ? 10.398 23.938 8.648 1 98.62 89 ALA B C 1
ATOM 2208 O O . ALA B 1 89 ? 10.906 23.969 9.766 1 98.62 89 ALA B O 1
ATOM 2209 N N . CYS B 1 90 ? 10.609 22.938 7.777 1 98.75 90 CYS B N 1
ATOM 2210 C CA . CYS B 1 90 ? 11.523 21.828 8.07 1 98.75 90 CYS B CA 1
ATOM 2211 C C . CYS B 1 90 ? 12.953 22.344 8.211 1 98.75 90 CYS B C 1
ATOM 2213 O O . CYS B 1 90 ? 13.672 21.953 9.125 1 98.75 90 CYS B O 1
ATOM 2215 N N . GLU B 1 91 ? 13.305 23.203 7.301 1 98.38 91 GLU B N 1
ATOM 2216 C CA . GLU B 1 91 ? 14.656 23.766 7.316 1 98.38 91 GLU B CA 1
ATOM 2217 C C . GLU B 1 91 ? 14.945 24.484 8.633 1 98.38 91 GLU B C 1
ATOM 2219 O O . GLU B 1 91 ? 16.031 24.344 9.195 1 98.38 91 GLU B O 1
ATOM 2224 N N . GLU B 1 92 ? 14.008 25.188 9.117 1 98.25 92 GLU B N 1
ATOM 2225 C CA . GLU B 1 92 ? 14.148 25.922 10.367 1 98.25 92 GLU B CA 1
ATOM 2226 C C . GLU B 1 92 ? 14.43 24.969 11.531 1 98.25 92 GLU B C 1
ATOM 2228 O O . GLU B 1 92 ? 15.062 25.359 12.516 1 98.25 92 GLU B O 1
ATOM 2233 N N . LYS B 1 93 ? 14 23.734 11.398 1 98 93 LYS B N 1
ATOM 2234 C CA . LYS B 1 93 ? 14.172 22.75 12.461 1 98 93 LYS B CA 1
ATOM 2235 C C . LYS B 1 93 ? 15.336 21.812 12.164 1 98 93 LYS B C 1
ATOM 2237 O O . LYS B 1 93 ? 15.602 20.875 12.922 1 98 93 LYS B O 1
ATOM 2242 N N . GLY B 1 94 ? 15.992 21.969 10.961 1 97.75 94 GLY B N 1
ATOM 2243 C CA . GLY B 1 94 ? 17.094 21.094 10.578 1 97.75 94 GLY B CA 1
ATOM 2244 C C . GLY B 1 94 ? 16.641 19.781 9.984 1 97.75 94 GLY B C 1
ATOM 2245 O O . GLY B 1 94 ? 17.406 18.812 9.945 1 97.75 94 GLY B O 1
ATOM 2246 N N . PHE B 1 95 ? 15.344 19.672 9.625 1 98.38 95 PHE B N 1
ATOM 2247 C CA . PHE B 1 95 ? 14.82 18.469 8.984 1 98.38 95 PHE B CA 1
ATOM 2248 C C . PHE B 1 95 ? 15.016 18.516 7.477 1 98.38 95 PHE B C 1
ATOM 2250 O O . PHE B 1 95 ? 15.008 19.609 6.883 1 98.38 95 PHE B O 1
ATOM 2257 N N . ALA B 1 96 ? 15.25 17.422 6.859 1 97.88 96 ALA B N 1
ATOM 2258 C CA . ALA B 1 96 ? 15.117 17.344 5.406 1 97.88 96 ALA B CA 1
ATOM 2259 C C . ALA B 1 96 ? 13.656 17.219 4.992 1 97.88 96 ALA B C 1
ATOM 2261 O O . ALA B 1 96 ? 12.859 16.578 5.68 1 97.88 96 ALA B O 1
ATOM 2262 N N . CYS B 1 97 ? 13.289 17.828 3.926 1 98.69 97 CYS B N 1
ATOM 2263 C CA . CYS B 1 97 ? 11.961 17.734 3.332 1 98.69 97 CYS B CA 1
ATOM 2264 C C . CYS B 1 97 ? 12.031 17.219 1.899 1 98.69 97 CYS B C 1
ATOM 2266 O O . CYS B 1 97 ? 12.68 17.828 1.047 1 98.69 97 CYS B O 1
ATOM 2268 N N . LEU B 1 98 ? 11.352 16.078 1.65 1 97.38 98 LEU B N 1
ATOM 2269 C CA . LEU B 1 98 ? 11.469 15.414 0.355 1 97.38 98 LEU B CA 1
ATOM 2270 C C . LEU B 1 98 ? 10.109 15.352 -0.344 1 97.38 98 LEU B C 1
ATOM 2272 O O . LEU B 1 98 ? 9.078 15.227 0.312 1 97.38 98 LEU B O 1
ATOM 2276 N N . ARG B 1 99 ? 10.109 15.359 -1.648 1 95.5 99 ARG B N 1
ATOM 2277 C CA . ARG B 1 99 ? 8.875 15.148 -2.398 1 95.5 99 ARG B CA 1
ATOM 2278 C C . ARG B 1 99 ? 9.055 14.055 -3.451 1 95.5 99 ARG B C 1
ATOM 2280 O O . ARG B 1 99 ? 8.086 13.656 -4.102 1 95.5 99 ARG B O 1
ATOM 2287 N N . ASN B 1 100 ? 10.305 13.617 -3.705 1 92.62 100 ASN B N 1
ATOM 2288 C CA . ASN B 1 100 ? 10.609 12.555 -4.656 1 92.62 100 ASN B CA 1
ATOM 2289 C C . ASN B 1 100 ? 11.859 11.773 -4.246 1 92.62 100 ASN B C 1
ATOM 2291 O O . ASN B 1 100 ? 12.492 12.094 -3.238 1 92.62 100 ASN B O 1
ATOM 2295 N N . GLY B 1 101 ? 12.094 10.672 -4.895 1 89.62 101 GLY B N 1
ATOM 2296 C CA . GLY B 1 101 ? 13.297 9.898 -4.656 1 89.62 101 GLY B CA 1
ATOM 2297 C C . GLY B 1 101 ? 13.234 9.07 -3.387 1 89.62 101 GLY B C 1
ATOM 2298 O O . GLY B 1 101 ? 14.266 8.797 -2.766 1 89.62 101 GLY B O 1
ATOM 2299 N N . LEU B 1 102 ? 12.055 8.672 -2.986 1 91.5 102 LEU B N 1
ATOM 2300 C CA . LEU B 1 102 ? 11.891 8 -1.701 1 91.5 102 LEU B CA 1
ATOM 2301 C C . LEU B 1 102 ? 12.477 6.594 -1.748 1 91.5 102 LEU B C 1
ATOM 2303 O O . LEU B 1 102 ? 12.773 6.004 -0.706 1 91.5 102 LEU B O 1
ATOM 2307 N N . ARG B 1 103 ? 12.781 6.027 -2.889 1 88.38 103 ARG B N 1
ATOM 2308 C CA . ARG B 1 103 ? 13.453 4.738 -2.998 1 88.38 103 ARG B CA 1
ATOM 2309 C C . ARG B 1 103 ? 14.836 4.789 -2.357 1 88.38 103 ARG B C 1
ATOM 2311 O O . ARG B 1 103 ? 15.391 3.754 -1.974 1 88.38 103 ARG B O 1
ATOM 2318 N N . ASN B 1 104 ? 15.352 5.961 -2.264 1 89.25 104 ASN B N 1
ATOM 2319 C CA . ASN B 1 104 ? 16.688 6.113 -1.698 1 89.25 104 ASN B CA 1
ATOM 2320 C C . ASN B 1 104 ? 16.641 6.238 -0.178 1 89.25 104 ASN B C 1
ATOM 2322 O O . ASN B 1 104 ? 17.688 6.367 0.47 1 89.25 104 ASN B O 1
ATOM 2326 N N . HIS B 1 105 ? 15.492 6.129 0.406 1 89.25 105 HIS B N 1
ATOM 2327 C CA . HIS B 1 105 ? 15.336 6.324 1.843 1 89.25 105 HIS B CA 1
ATOM 2328 C C . HIS B 1 105 ? 14.539 5.184 2.469 1 89.25 105 HIS B C 1
ATOM 2330 O O . HIS B 1 105 ? 13.797 5.395 3.43 1 89.25 105 HIS B O 1
ATOM 2336 N N . LEU B 1 106 ? 14.602 4.082 2.02 1 79.81 106 LEU B N 1
ATOM 2337 C CA . LEU B 1 106 ? 13.703 2.996 2.412 1 79.81 106 LEU B CA 1
ATOM 2338 C C . LEU B 1 106 ? 14.094 2.439 3.777 1 79.81 106 LEU B C 1
ATOM 2340 O O . LEU B 1 106 ? 13.352 1.646 4.363 1 79.81 106 LEU B O 1
ATOM 2344 N N . ALA B 1 107 ? 15.258 2.889 4.301 1 85.81 107 ALA B N 1
ATOM 2345 C CA . ALA B 1 107 ? 15.602 2.465 5.656 1 85.81 107 ALA B CA 1
ATOM 2346 C C . ALA B 1 107 ? 14.594 3.008 6.672 1 85.81 107 ALA B C 1
ATOM 2348 O O . ALA B 1 107 ? 14.492 2.494 7.785 1 85.81 107 ALA B O 1
ATOM 2349 N N . GLY B 1 108 ? 13.922 4.012 6.152 1 88.69 108 GLY B N 1
ATOM 2350 C CA . GLY B 1 108 ? 12.914 4.598 7.023 1 88.69 108 GLY B CA 1
ATOM 2351 C C . GLY B 1 108 ? 13.031 6.105 7.133 1 88.69 108 GLY B C 1
ATOM 2352 O O . GLY B 1 108 ? 14.133 6.656 7.113 1 88.69 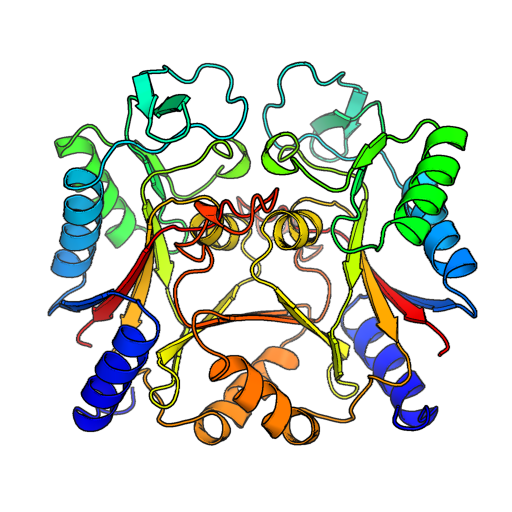108 GLY B O 1
ATOM 2353 N N . ILE B 1 109 ? 11.859 6.727 7.223 1 94.75 109 ILE B N 1
ATOM 2354 C CA . ILE B 1 109 ? 11.812 8.172 7.418 1 94.75 109 ILE B CA 1
ATOM 2355 C C . ILE B 1 109 ? 10.891 8.5 8.594 1 94.75 109 ILE B C 1
ATOM 2357 O O . ILE B 1 109 ? 10.195 7.621 9.109 1 94.75 109 ILE B O 1
ATOM 2361 N N . ASP B 1 110 ? 10.945 9.727 9.016 1 97.31 110 ASP B N 1
ATOM 2362 C CA . ASP B 1 110 ? 10.266 10.102 10.25 1 97.31 110 ASP B CA 1
ATOM 2363 C C . ASP B 1 110 ? 8.766 10.297 10.023 1 97.31 110 ASP B C 1
ATOM 2365 O O . ASP B 1 110 ? 7.941 9.641 10.664 1 97.31 110 ASP B O 1
ATOM 2369 N N . VAL B 1 111 ? 8.438 11.156 9.078 1 98.44 111 VAL B N 1
ATOM 2370 C CA . VAL B 1 111 ? 7.035 11.484 8.844 1 98.44 111 VAL B CA 1
ATOM 2371 C C . VAL B 1 111 ? 6.746 11.469 7.344 1 98.44 111 VAL B C 1
ATOM 2373 O O . VAL B 1 111 ? 7.52 12.008 6.547 1 98.44 111 VAL B O 1
ATOM 2376 N N . GLY B 1 112 ? 5.723 10.805 6.949 1 98.19 112 GLY B N 1
ATOM 2377 C CA . GLY B 1 112 ? 5.164 10.898 5.609 1 98.19 112 GLY B CA 1
ATOM 2378 C C . GLY B 1 112 ? 3.797 11.547 5.578 1 98.19 112 GLY B C 1
ATOM 2379 O O . GLY B 1 112 ? 2.9 11.164 6.332 1 98.19 112 GLY B O 1
ATOM 2380 N N . LEU B 1 113 ? 3.645 12.523 4.684 1 98.62 113 LEU B N 1
ATOM 2381 C CA . LEU B 1 113 ? 2.381 13.242 4.539 1 98.62 113 LEU B CA 1
ATOM 2382 C C . LEU B 1 113 ? 1.715 12.898 3.211 1 98.62 113 LEU B C 1
ATOM 2384 O O . LEU B 1 113 ? 2.33 13.031 2.15 1 98.62 113 LEU B O 1
ATOM 2388 N N . SER B 1 114 ? 0.507 12.383 3.305 1 97.44 114 SER B N 1
ATOM 2389 C CA . SER B 1 114 ? -0.314 12.125 2.127 1 97.44 114 SER B CA 1
ATOM 2390 C C . SER B 1 114 ? -1.671 12.812 2.234 1 97.44 114 SER B C 1
ATOM 2392 O O . SER B 1 114 ? -1.972 13.445 3.246 1 97.44 114 SER B O 1
ATOM 2394 N N . ARG B 1 115 ? -2.379 12.75 1.114 1 97.44 115 ARG B N 1
ATOM 2395 C CA . ARG B 1 115 ? -3.727 13.312 1.078 1 97.44 115 ARG B CA 1
ATOM 2396 C C . ARG B 1 115 ? -4.758 12.234 0.741 1 97.44 115 ARG B C 1
ATOM 2398 O O . ARG B 1 115 ? -4.582 11.477 -0.214 1 97.44 115 ARG B O 1
ATOM 2405 N N . ALA B 1 116 ? -5.84 12.219 1.548 1 97.81 116 ALA B N 1
ATOM 2406 C CA . ALA B 1 116 ? -6.949 11.32 1.237 1 97.81 116 ALA B CA 1
ATOM 2407 C C . ALA B 1 116 ? -7.953 11.992 0.303 1 97.81 116 ALA B C 1
ATOM 2409 O O . ALA B 1 116 ? -8.211 13.195 0.419 1 97.81 116 ALA B O 1
ATOM 2410 N N . GLU B 1 117 ? -8.477 11.227 -0.594 1 96.75 117 GLU B N 1
ATOM 2411 C CA . GLU B 1 117 ? -9.562 11.695 -1.443 1 96.75 117 GLU B CA 1
ATOM 2412 C C . GLU B 1 117 ? -10.859 11.844 -0.648 1 96.75 117 GLU B C 1
ATOM 2414 O O . GLU B 1 117 ? -11.648 12.758 -0.898 1 96.75 117 GLU B O 1
ATOM 2419 N N . LEU B 1 118 ? -11.031 10.922 0.285 1 98 118 LEU B N 1
ATOM 2420 C CA . LEU B 1 118 ? -12.211 10.984 1.133 1 98 118 LEU B CA 1
ATOM 2421 C C . LEU B 1 118 ? -12.031 10.133 2.387 1 98 118 LEU B C 1
ATOM 2423 O O . LEU B 1 118 ? -11.07 9.367 2.486 1 98 118 LEU B O 1
ATOM 2427 N N . GLY B 1 119 ? -12.945 10.352 3.361 1 98.12 119 GLY B N 1
ATOM 2428 C CA . GLY B 1 119 ? -13.055 9.539 4.562 1 98.12 119 GLY B CA 1
ATOM 2429 C C . GLY B 1 119 ? -14.414 8.898 4.727 1 98.12 119 GLY B C 1
ATOM 2430 O O . GLY B 1 119 ? -15.414 9.398 4.211 1 98.12 119 GLY B O 1
ATOM 2431 N N . VAL B 1 120 ? -14.453 7.805 5.383 1 97.81 120 VAL B N 1
ATOM 2432 C CA . VAL B 1 120 ? -15.688 7.105 5.723 1 97.81 120 VAL B CA 1
ATOM 2433 C C . VAL B 1 120 ? -15.875 7.102 7.234 1 97.81 120 VAL B C 1
ATOM 2435 O O . VAL B 1 120 ? -15.125 6.453 7.961 1 97.81 120 VAL B O 1
ATOM 2438 N N . ALA B 1 121 ? -16.891 7.719 7.684 1 98.06 121 ALA B N 1
ATOM 2439 C CA . ALA B 1 121 ? -17.109 7.926 9.109 1 98.06 121 ALA B CA 1
ATOM 2440 C C . ALA B 1 121 ? -17.375 6.602 9.82 1 98.06 121 ALA B C 1
ATOM 2442 O O . ALA B 1 121 ? -16.875 6.371 10.93 1 98.06 121 ALA B O 1
ATOM 2443 N N . GLY B 1 122 ? -18.062 5.723 9.266 1 95.88 122 GLY B N 1
ATOM 2444 C CA . GLY B 1 122 ? -18.516 4.492 9.891 1 95.88 122 GLY B CA 1
ATOM 2445 C C . GLY B 1 122 ? -17.375 3.564 10.281 1 95.88 122 GLY B C 1
ATOM 2446 O O . GLY B 1 122 ? -17.578 2.645 11.086 1 95.88 122 GLY B O 1
ATOM 2447 N N . SER B 1 123 ? -16.141 3.814 9.758 1 95.38 123 SER B N 1
ATOM 2448 C CA . SER B 1 123 ? -15.023 2.914 10.031 1 95.38 123 SER B CA 1
ATOM 2449 C C . SER B 1 123 ? -13.758 3.689 10.367 1 95.38 123 SER B C 1
ATOM 2451 O O . SER B 1 123 ? -12.742 3.1 10.75 1 95.38 123 SER B O 1
ATOM 2453 N N . GLY B 1 124 ? -13.836 5.02 10.219 1 96.94 124 GLY B N 1
ATOM 2454 C CA . GLY B 1 124 ? -12.609 5.789 10.383 1 96.94 124 GLY B CA 1
ATOM 2455 C C . GLY B 1 124 ? -11.602 5.543 9.281 1 96.94 124 GLY B C 1
ATOM 2456 O O . GLY B 1 124 ? -10.391 5.621 9.508 1 96.94 124 GLY B O 1
ATOM 2457 N N . THR B 1 125 ? -12.102 5.227 8.047 1 97 125 THR B N 1
ATOM 2458 C CA . THR B 1 125 ? -11.266 4.84 6.914 1 97 125 THR B CA 1
ATOM 2459 C C . THR B 1 125 ? -10.93 6.051 6.051 1 97 125 THR B C 1
ATOM 2461 O O . THR B 1 125 ? -11.797 6.887 5.781 1 97 125 THR B O 1
ATOM 2464 N N . CYS B 1 126 ? -9.656 6.164 5.625 1 97.81 126 CYS B N 1
ATOM 2465 C CA . CYS B 1 126 ? -9.234 7.105 4.598 1 97.81 126 CYS B CA 1
ATOM 2466 C C . CYS B 1 126 ? -9.016 6.395 3.266 1 97.81 126 CYS B C 1
ATOM 2468 O O . CYS B 1 126 ? -8.406 5.324 3.221 1 97.81 126 CYS B O 1
ATOM 2470 N N . MET B 1 127 ? -9.508 6.977 2.195 1 97.31 127 MET B N 1
ATOM 2471 C CA . MET B 1 127 ? -9.32 6.43 0.854 1 97.31 127 MET B CA 1
ATOM 2472 C C . MET B 1 127 ? -8.359 7.293 0.043 1 97.31 127 MET B C 1
ATOM 2474 O O . MET B 1 127 ? -8.508 8.516 -0.003 1 97.31 127 MET B O 1
ATOM 2478 N N . MET B 1 128 ? -7.402 6.625 -0.539 1 95 128 MET B N 1
ATOM 2479 C CA . MET B 1 128 ? -6.473 7.262 -1.468 1 95 128 MET B CA 1
ATOM 2480 C C . MET B 1 128 ? -6.527 6.59 -2.836 1 95 128 MET B C 1
ATOM 2482 O O . MET B 1 128 ? -6.805 5.395 -2.936 1 95 128 MET B O 1
ATOM 2486 N N . ASN B 1 129 ? -6.309 7.383 -3.848 1 92.38 129 ASN B N 1
ATOM 2487 C CA . ASN B 1 129 ? -6.242 6.879 -5.215 1 92.38 129 ASN B CA 1
ATOM 2488 C C . ASN B 1 129 ? -5.039 7.445 -5.965 1 92.38 129 ASN B C 1
ATOM 2490 O O . ASN B 1 129 ? -5.109 8.547 -6.52 1 92.38 129 ASN B O 1
ATOM 2494 N N . THR B 1 130 ? -3.969 6.707 -5.938 1 87.38 130 THR B N 1
ATOM 2495 C CA . THR B 1 130 ? -2.76 7.168 -6.609 1 87.38 130 THR B CA 1
ATOM 2496 C C . THR B 1 130 ? -1.852 5.992 -6.957 1 87.38 130 THR B C 1
ATOM 2498 O O . THR B 1 130 ? -1.702 5.062 -6.164 1 87.38 130 THR B O 1
ATOM 2501 N N . ASP B 1 131 ? -1.32 6.066 -8.117 1 82.31 131 ASP B N 1
ATOM 2502 C CA . ASP B 1 131 ? -0.309 5.098 -8.531 1 82.31 131 ASP B CA 1
ATOM 2503 C C . ASP B 1 131 ? 1.096 5.684 -8.406 1 82.31 131 ASP B C 1
ATOM 2505 O O . ASP B 1 131 ? 2.076 5.051 -8.805 1 82.31 131 ASP B O 1
ATOM 2509 N N . ASN B 1 132 ? 1.146 6.953 -7.809 1 87.5 132 ASN B N 1
ATOM 2510 C CA . ASN B 1 132 ? 2.441 7.586 -7.582 1 87.5 132 ASN B CA 1
ATOM 2511 C C . ASN B 1 132 ? 3.256 6.844 -6.527 1 87.5 132 ASN B C 1
ATOM 2513 O O . ASN B 1 132 ? 2.83 6.727 -5.379 1 87.5 132 ASN B O 1
ATOM 2517 N N . GLU B 1 133 ? 4.406 6.383 -6.98 1 88.31 133 GLU B N 1
ATOM 2518 C CA . GLU B 1 133 ? 5.207 5.527 -6.117 1 88.31 133 GLU B CA 1
ATOM 2519 C C . GLU B 1 133 ? 5.691 6.285 -4.883 1 88.31 133 GLU B C 1
ATOM 2521 O O . GLU B 1 133 ? 5.73 5.734 -3.783 1 88.31 133 GLU B O 1
ATOM 2526 N N . ASP B 1 134 ? 6.047 7.551 -5.062 1 92.19 134 ASP B N 1
ATOM 2527 C CA . ASP B 1 134 ? 6.547 8.32 -3.928 1 92.19 134 ASP B CA 1
ATOM 2528 C C . ASP B 1 134 ? 5.453 8.531 -2.881 1 92.19 134 ASP B C 1
ATOM 2530 O O . ASP B 1 134 ? 5.719 8.469 -1.68 1 92.19 134 ASP B O 1
ATOM 2534 N N . VAL B 1 135 ? 4.273 8.727 -3.34 1 92.94 135 VAL B N 1
ATOM 2535 C CA . VAL B 1 135 ? 3.166 8.906 -2.408 1 92.94 135 VAL B CA 1
ATOM 2536 C C . VAL B 1 135 ? 2.912 7.602 -1.649 1 92.94 135 VAL B C 1
ATOM 2538 O O . VAL B 1 135 ? 2.764 7.609 -0.426 1 92.94 135 VAL B O 1
ATOM 2541 N N . ARG B 1 136 ? 2.918 6.535 -2.355 1 91.31 136 ARG B N 1
ATOM 2542 C CA . ARG B 1 136 ? 2.67 5.234 -1.743 1 91.31 136 ARG B CA 1
ATOM 2543 C C . ARG B 1 136 ? 3.787 4.859 -0.774 1 91.31 136 ARG B C 1
ATOM 2545 O O . ARG B 1 136 ? 3.525 4.332 0.309 1 91.31 136 ARG B O 1
ATOM 2552 N N . LEU B 1 137 ? 5.004 5.199 -1.118 1 91.56 137 LEU B N 1
ATOM 2553 C CA . LEU B 1 137 ? 6.133 4.91 -0.241 1 91.56 137 LEU B CA 1
ATOM 2554 C C . LEU B 1 137 ? 6.086 5.785 1.008 1 91.56 137 LEU B C 1
ATOM 2556 O O . LEU B 1 137 ? 6.41 5.324 2.105 1 91.56 137 LEU B O 1
ATOM 2560 N N . ALA B 1 138 ? 5.699 7.02 0.864 1 94.12 138 ALA B N 1
ATOM 2561 C CA . ALA B 1 138 ? 5.664 7.93 2.004 1 94.12 138 ALA B CA 1
ATOM 2562 C C . ALA B 1 138 ? 4.805 7.367 3.133 1 94.12 138 ALA B C 1
ATOM 2564 O O . ALA B 1 138 ? 5.172 7.457 4.305 1 94.12 138 ALA B O 1
ATOM 2565 N N . GLY B 1 139 ? 3.746 6.754 2.742 1 93.19 139 GLY B N 1
ATOM 2566 C CA . GLY B 1 139 ? 2.844 6.207 3.744 1 93.19 139 GLY B CA 1
ATOM 2567 C C . GLY B 1 139 ? 3.283 4.855 4.266 1 93.19 139 GLY B C 1
ATOM 2568 O O . GLY B 1 139 ? 2.76 4.375 5.273 1 93.19 139 GLY B O 1
ATOM 2569 N N . MET B 1 140 ? 4.227 4.312 3.688 1 90.69 140 MET B N 1
ATOM 2570 C CA . MET B 1 140 ? 4.605 2.943 4.035 1 90.69 140 MET B CA 1
ATOM 2571 C C . MET B 1 140 ? 5.891 2.928 4.852 1 90.69 140 MET B C 1
ATOM 2573 O O . MET B 1 140 ? 6.008 2.168 5.816 1 90.69 140 MET B O 1
ATOM 2577 N N . ILE B 1 141 ? 6.84 3.74 4.535 1 90.88 141 ILE B N 1
ATOM 2578 C CA . ILE B 1 141 ? 8.172 3.576 5.102 1 90.88 141 ILE B CA 1
ATOM 2579 C C . ILE B 1 141 ? 8.383 4.586 6.227 1 90.88 141 ILE B C 1
ATOM 2581 O O . ILE B 1 141 ? 9.43 4.598 6.875 1 90.88 141 ILE B O 1
ATOM 2585 N N . SER B 1 142 ? 7.434 5.461 6.465 1 94.75 142 SER B N 1
ATOM 2586 C CA . SER B 1 142 ? 7.531 6.418 7.562 1 94.75 142 SER B CA 1
ATOM 2587 C C . SER B 1 142 ? 7.16 5.773 8.898 1 94.75 142 SER B C 1
ATOM 2589 O O . SER B 1 142 ? 6.379 4.82 8.938 1 94.75 142 SER B O 1
ATOM 2591 N N . GLU B 1 143 ? 7.676 6.309 9.953 1 93.94 143 GLU B N 1
ATOM 2592 C CA . GLU B 1 143 ? 7.262 5.848 11.281 1 93.94 143 GLU B CA 1
ATOM 2593 C C . GLU B 1 143 ? 5.93 6.465 11.688 1 93.94 143 GLU B C 1
ATOM 2595 O O . GLU B 1 143 ? 5.148 5.84 12.406 1 93.94 143 GLU B O 1
ATOM 2600 N N . ILE B 1 144 ? 5.715 7.641 11.242 1 96.5 144 ILE B N 1
ATOM 2601 C CA . ILE B 1 144 ? 4.41 8.273 11.406 1 96.5 144 ILE B CA 1
ATOM 2602 C C . ILE B 1 144 ? 3.838 8.648 10.039 1 96.5 144 ILE B C 1
ATOM 2604 O O . ILE B 1 144 ? 4.449 9.414 9.297 1 96.5 144 ILE B O 1
ATOM 2608 N N . HIS B 1 145 ? 2.717 8.078 9.711 1 97.12 145 HIS B N 1
ATOM 2609 C CA . HIS B 1 145 ? 1.981 8.469 8.516 1 97.12 145 HIS B CA 1
ATOM 2610 C C . HIS B 1 145 ? 0.904 9.492 8.836 1 97.12 145 HIS B C 1
ATOM 2612 O O . HIS B 1 145 ? 0.032 9.242 9.672 1 97.12 145 HIS B O 1
ATOM 2618 N N . VAL B 1 146 ? 1.018 10.641 8.242 1 98.62 146 VAL B N 1
ATOM 2619 C CA . VAL B 1 146 ? 0.022 11.695 8.406 1 98.62 146 VAL B CA 1
ATOM 2620 C C . VAL B 1 146 ? -0.82 11.812 7.137 1 98.62 146 VAL B C 1
ATOM 2622 O O . VAL B 1 146 ? -0.28 11.914 6.035 1 98.62 146 VAL B O 1
ATOM 2625 N N . ILE B 1 147 ? -2.133 11.781 7.293 1 98.62 147 ILE B N 1
ATOM 2626 C CA . ILE B 1 147 ? -3.045 11.922 6.164 1 98.62 147 ILE B CA 1
ATOM 2627 C C . ILE B 1 147 ? -3.861 13.203 6.309 1 98.62 147 ILE B C 1
ATOM 2629 O O . ILE B 1 147 ? -4.492 13.43 7.344 1 98.62 147 ILE B O 1
ATOM 2633 N N . LEU B 1 148 ? -3.781 14.008 5.312 1 98.69 148 LEU B N 1
ATOM 2634 C CA . LEU B 1 148 ? -4.645 15.188 5.223 1 98.69 148 LEU B CA 1
ATOM 2635 C C . LEU B 1 148 ? -6.004 14.82 4.637 1 98.69 148 LEU B C 1
ATOM 2637 O O . LEU B 1 148 ? -6.082 14.203 3.574 1 98.69 148 LEU B O 1
ATOM 2641 N N . LEU B 1 149 ? -7.086 15.164 5.324 1 98.56 149 LEU B N 1
ATOM 2642 C CA . LEU B 1 149 ? -8.461 14.898 4.91 1 98.56 149 LEU B CA 1
ATOM 2643 C C . LEU B 1 149 ? -9.328 16.141 5.109 1 98.56 149 LEU B C 1
ATOM 2645 O O . LEU B 1 149 ? -9.391 16.688 6.207 1 98.56 149 LEU B O 1
ATOM 2649 N N . ARG B 1 150 ? -9.953 16.594 4.023 1 98.06 150 ARG B N 1
ATOM 2650 C CA . ARG B 1 150 ? -10.898 17.688 4.172 1 98.06 150 ARG B CA 1
ATOM 2651 C C . ARG B 1 150 ? -12.164 17.234 4.883 1 98.06 150 ARG B C 1
ATOM 2653 O O . ARG B 1 150 ? -12.695 16.156 4.594 1 98.06 150 ARG B O 1
ATOM 2660 N N . LYS B 1 151 ? -12.664 18.094 5.719 1 98.06 151 LYS B N 1
ATOM 2661 C CA . LYS B 1 151 ? -13.875 17.766 6.465 1 98.06 151 LYS B CA 1
ATOM 2662 C C . LYS B 1 151 ? -15.062 17.578 5.527 1 98.06 151 LYS B C 1
ATOM 2664 O O . LYS B 1 151 ? -15.938 16.75 5.793 1 98.06 151 LYS B O 1
ATOM 2669 N N . SER B 1 152 ? -15.039 18.234 4.418 1 97.44 152 SER B N 1
ATOM 2670 C CA . SER B 1 152 ? -16.141 18.188 3.465 1 97.44 152 SER B CA 1
ATOM 2671 C C . SER B 1 152 ? -16.125 16.875 2.68 1 97.44 152 SER B C 1
ATOM 2673 O O . SER B 1 152 ? -17.109 16.547 2.006 1 97.44 152 SER B O 1
ATOM 2675 N N . ASP B 1 153 ? -15.07 16.125 2.805 1 97.31 153 ASP B N 1
ATOM 2676 C CA . ASP B 1 153 ? -14.938 14.906 2.012 1 97.31 153 ASP B CA 1
ATOM 2677 C C . ASP B 1 153 ? -15.172 13.664 2.867 1 97.31 153 ASP B C 1
ATOM 2679 O O . ASP B 1 153 ? -14.695 12.578 2.535 1 97.31 153 ASP B O 1
ATOM 2683 N N . ILE B 1 154 ? -15.891 13.844 3.975 1 98.19 154 ILE B N 1
ATOM 2684 C CA . ILE B 1 154 ? -16.219 12.711 4.836 1 98.19 154 ILE B CA 1
ATOM 2685 C C . ILE B 1 154 ? -17.625 12.219 4.527 1 98.19 154 ILE B C 1
ATOM 2687 O O . ILE B 1 154 ? -18.578 12.992 4.562 1 98.19 154 ILE B O 1
ATOM 2691 N N . TYR B 1 155 ? -17.75 10.938 4.219 1 97.75 155 TYR B N 1
ATOM 2692 C CA . TYR B 1 155 ? -19.016 10.266 3.918 1 97.75 155 TYR B CA 1
ATOM 2693 C C . TYR B 1 155 ? -19.406 9.32 5.043 1 97.75 155 TYR B C 1
ATOM 2695 O O . TYR B 1 155 ? -18.562 8.883 5.824 1 97.75 155 TYR B O 1
ATOM 2703 N N . PRO B 1 156 ? -20.641 8.984 5.156 1 97.31 156 PRO B N 1
ATOM 2704 C CA . PRO B 1 156 ? -21.094 8.25 6.34 1 97.31 156 PRO B CA 1
ATOM 2705 C C . PRO B 1 156 ? -20.656 6.785 6.328 1 97.31 156 PRO B C 1
ATOM 2707 O O . PRO B 1 156 ? -20.328 6.227 7.375 1 97.31 156 PRO B O 1
ATOM 2710 N N . ASP B 1 157 ? -20.75 6.133 5.102 1 95.69 157 ASP B N 1
ATOM 2711 C CA . ASP B 1 157 ? -20.562 4.688 5.043 1 95.69 157 ASP B CA 1
ATOM 2712 C C . ASP B 1 157 ? -20.141 4.242 3.639 1 95.69 157 ASP B C 1
ATOM 2714 O O . ASP B 1 157 ? -20.047 5.066 2.729 1 95.69 157 ASP B O 1
ATOM 2718 N N . LEU B 1 158 ? -19.906 2.936 3.504 1 94.19 158 LEU B N 1
ATOM 2719 C CA . LEU B 1 158 ? -19.438 2.373 2.244 1 94.19 158 LEU B CA 1
ATOM 2720 C C . LEU B 1 158 ? -20.453 2.596 1.134 1 94.19 158 LEU B C 1
ATOM 2722 O O . LEU B 1 158 ? -20.094 3.027 0.035 1 94.19 158 LEU B O 1
ATOM 2726 N N . PRO B 1 159 ? -21.766 2.375 1.358 1 94.31 159 PRO B N 1
ATOM 2727 C CA . PRO B 1 159 ? -22.734 2.625 0.287 1 94.31 159 PRO B CA 1
ATOM 2728 C C . PRO B 1 159 ? -22.672 4.055 -0.243 1 94.31 159 PRO B C 1
ATOM 2730 O O . PRO B 1 159 ? -22.844 4.281 -1.443 1 94.31 159 PRO B O 1
ATOM 2733 N N . SER B 1 160 ? -22.375 4.961 0.601 1 95.5 160 SER B N 1
ATOM 2734 C CA . SER B 1 160 ? -22.375 6.367 0.214 1 95.5 160 SER B CA 1
ATOM 2735 C C . SER B 1 160 ? -21.219 6.676 -0.731 1 95.5 160 SER B C 1
ATOM 2737 O O . SER B 1 160 ? -21.234 7.684 -1.442 1 95.5 160 SER B O 1
ATOM 2739 N N . ILE B 1 161 ? -20.172 5.836 -0.729 1 95.5 161 ILE B N 1
ATOM 2740 C CA . ILE B 1 161 ? -19.031 6.125 -1.604 1 95.5 161 ILE B CA 1
ATOM 2741 C C . ILE B 1 161 ? -18.953 5.066 -2.703 1 95.5 161 ILE B C 1
ATOM 2743 O O . ILE B 1 161 ? -17.984 5.039 -3.473 1 95.5 161 ILE B O 1
ATOM 2747 N N . ALA B 1 162 ? -19.922 4.227 -2.846 1 93.75 162 ALA B N 1
ATOM 2748 C CA . ALA B 1 162 ? -19.891 3.109 -3.785 1 93.75 162 ALA B CA 1
ATOM 2749 C C . ALA B 1 162 ? -19.734 3.602 -5.219 1 93.75 162 ALA B C 1
ATOM 2751 O O . ALA B 1 162 ? -18.984 3.023 -6.004 1 93.75 162 ALA B O 1
ATOM 2752 N N . GLN B 1 163 ? -20.469 4.633 -5.578 1 93.94 163 GLN B N 1
ATOM 2753 C CA . GLN B 1 163 ? -20.391 5.16 -6.934 1 93.94 163 GLN B CA 1
ATOM 2754 C C . GLN B 1 163 ? -18.984 5.695 -7.23 1 93.94 163 GLN B C 1
ATOM 2756 O O . GLN B 1 163 ? -18.453 5.465 -8.312 1 93.94 163 GLN B O 1
ATOM 2761 N N . LEU B 1 164 ? -18.406 6.371 -6.273 1 93.75 164 LEU B N 1
ATOM 2762 C CA . LEU B 1 164 ? -17.062 6.898 -6.445 1 93.75 164 LEU B CA 1
ATOM 2763 C C . LEU B 1 164 ? -16.047 5.77 -6.598 1 93.75 164 LEU B C 1
ATOM 2765 O O . LEU B 1 164 ? -15.156 5.832 -7.449 1 93.75 164 LEU B O 1
ATOM 2769 N N . LEU B 1 165 ? -16.219 4.766 -5.789 1 93.81 165 LEU B N 1
ATOM 2770 C CA . LEU B 1 165 ? -15.344 3.607 -5.863 1 93.81 165 LEU B CA 1
ATOM 2771 C C . LEU B 1 165 ? -15.469 2.916 -7.219 1 93.81 165 LEU B C 1
ATOM 2773 O O . LEU B 1 165 ? -14.461 2.539 -7.824 1 93.81 165 LEU B O 1
ATOM 2777 N N . ARG B 1 166 ? -16.641 2.799 -7.676 1 91.62 166 ARG B N 1
ATOM 2778 C CA . ARG B 1 166 ? -16.875 2.191 -8.984 1 91.62 166 ARG B CA 1
ATOM 2779 C C . ARG B 1 166 ? -16.234 3.008 -10.094 1 91.62 166 ARG B C 1
ATOM 2781 O O . ARG B 1 166 ? -15.617 2.449 -11.008 1 91.62 166 ARG B O 1
ATOM 2788 N N . GLU B 1 167 ? -16.406 4.289 -9.984 1 92.19 167 GLU B N 1
ATOM 2789 C CA . GLU B 1 167 ? -15.797 5.176 -10.969 1 92.19 167 GLU B CA 1
ATOM 2790 C C . GLU B 1 167 ? -14.273 5.031 -10.984 1 92.19 167 GLU B C 1
ATOM 2792 O O . GLU B 1 167 ? -13.664 4.996 -12.055 1 92.19 167 GLU B O 1
ATOM 2797 N N . ARG B 1 168 ? -13.719 4.891 -9.844 1 89.69 168 ARG B N 1
ATOM 2798 C CA . ARG B 1 168 ? -12.266 4.742 -9.758 1 89.69 168 ARG B CA 1
ATOM 2799 C C . ARG B 1 168 ? -11.82 3.402 -10.344 1 89.69 168 ARG B C 1
ATOM 2801 O O . ARG B 1 168 ? -10.859 3.346 -11.109 1 89.69 168 ARG B O 1
ATOM 2808 N N . MET B 1 169 ? -12.531 2.369 -10.047 1 88.06 169 MET B N 1
ATOM 2809 C CA . MET B 1 169 ? -12.188 1.029 -10.508 1 88.06 169 MET B CA 1
ATOM 2810 C C . MET B 1 169 ? -12.305 0.934 -12.031 1 88.06 169 MET B C 1
ATOM 2812 O O . MET B 1 169 ? -11.703 0.052 -12.648 1 88.06 169 MET B O 1
ATOM 2816 N N . ASN B 1 170 ? -13.055 1.896 -12.555 1 88.19 170 ASN B N 1
ATOM 2817 C CA . ASN B 1 170 ? -13.289 1.831 -13.992 1 88.19 170 ASN B CA 1
ATOM 2818 C C . ASN B 1 170 ? -12.578 2.967 -14.734 1 88.19 170 ASN B C 1
ATOM 2820 O O . ASN B 1 170 ? -12.844 3.207 -15.906 1 88.19 170 ASN B O 1
ATOM 2824 N N . ALA B 1 171 ? -11.781 3.732 -13.961 1 81.06 171 ALA B N 1
ATOM 2825 C CA . ALA B 1 171 ? -11.062 4.844 -14.57 1 81.06 171 ALA B CA 1
ATOM 2826 C C . ALA B 1 171 ? -9.828 4.344 -15.32 1 81.06 171 ALA B C 1
ATOM 2828 O O . ALA B 1 171 ? -8.859 3.893 -14.703 1 81.06 171 ALA B O 1
ATOM 2829 N N . ALA B 1 172 ? -9.844 3.844 -16.625 1 66.75 172 ALA B N 1
ATOM 2830 C CA . ALA B 1 172 ? -8.711 3.41 -17.453 1 66.75 172 ALA B CA 1
ATOM 2831 C C . ALA B 1 172 ? -7.59 4.441 -17.422 1 66.75 172 ALA B C 1
ATOM 2833 O O . ALA B 1 172 ? -7.832 5.625 -17.172 1 66.75 172 ALA B O 1
ATOM 2834 N N . PRO B 1 173 ? -6.348 4.086 -17.594 1 68.31 173 PRO B N 1
ATOM 2835 C CA . PRO B 1 173 ? -5.934 2.719 -17.906 1 68.31 173 PRO B CA 1
ATOM 2836 C C . PRO B 1 173 ? -5.578 1.904 -16.672 1 68.31 173 PRO B C 1
ATOM 2838 O O . PRO B 1 173 ? -5.598 0.672 -16.719 1 68.31 173 PRO B O 1
ATOM 2841 N N . ALA B 1 174 ? -5.227 2.617 -15.555 1 75.69 174 ALA B N 1
ATOM 2842 C CA . ALA B 1 174 ? -4.82 1.912 -14.344 1 75.69 174 ALA B CA 1
ATOM 2843 C C . ALA B 1 174 ? -5.148 2.729 -13.094 1 75.69 174 ALA B C 1
ATOM 2845 O O . ALA B 1 174 ? -5.09 3.961 -13.117 1 75.69 174 ALA B O 1
ATOM 2846 N N . THR B 1 175 ? -5.641 1.977 -12.148 1 85.69 175 THR B N 1
ATOM 2847 C CA . THR B 1 175 ? -5.941 2.65 -10.883 1 85.69 175 THR B CA 1
ATOM 2848 C C . THR B 1 175 ? -5.402 1.854 -9.703 1 85.69 175 THR B C 1
ATOM 2850 O O . THR B 1 175 ? -5.273 0.63 -9.781 1 85.69 175 THR B O 1
ATOM 2853 N N . TYR B 1 176 ? -5.051 2.549 -8.734 1 92.31 176 TYR B N 1
ATOM 2854 C CA . TYR B 1 176 ? -4.598 2.021 -7.457 1 92.31 176 TYR B CA 1
ATOM 2855 C C . TYR B 1 176 ? -5.289 2.729 -6.297 1 92.31 176 TYR B C 1
ATOM 2857 O O . TYR B 1 176 ? -4.922 3.852 -5.941 1 92.31 176 TYR B O 1
ATOM 2865 N N . THR B 1 177 ? -6.293 2.051 -5.723 1 94.5 177 THR B N 1
ATOM 2866 C CA . THR B 1 177 ? -7.086 2.629 -4.645 1 94.5 177 THR B CA 1
ATOM 2867 C C . THR B 1 177 ? -6.801 1.923 -3.322 1 94.5 177 THR B C 1
ATOM 2869 O O . THR B 1 177 ? -6.82 0.692 -3.252 1 94.5 177 THR B O 1
ATOM 2872 N N . THR B 1 178 ? -6.539 2.688 -2.297 1 94.81 178 THR B N 1
ATOM 2873 C CA . THR B 1 178 ? -6.234 2.123 -0.987 1 94.81 178 THR B CA 1
ATOM 2874 C C . THR B 1 178 ? -7.215 2.631 0.065 1 94.81 178 THR B C 1
ATOM 2876 O O . THR B 1 178 ? -7.559 3.814 0.083 1 94.81 178 THR B O 1
ATOM 2879 N N . LEU B 1 179 ? -7.719 1.738 0.826 1 95.88 179 LEU B N 1
ATOM 2880 C CA . LEU B 1 179 ? -8.508 2.033 2.016 1 95.88 179 LEU B CA 1
ATOM 2881 C C . LEU B 1 179 ? -7.703 1.769 3.283 1 95.88 179 LEU B C 1
ATOM 2883 O O . LEU B 1 179 ? -7.348 0.623 3.572 1 95.88 179 LEU B O 1
ATOM 2887 N N . ILE B 1 180 ? -7.445 2.828 4.027 1 95.88 180 ILE B N 1
ATOM 2888 C CA . ILE B 1 180 ? -6.59 2.738 5.207 1 95.88 180 ILE B CA 1
ATOM 2889 C C . ILE B 1 180 ? -7.426 2.969 6.465 1 95.88 180 ILE B C 1
ATOM 2891 O O . ILE B 1 180 ? -8.039 4.027 6.625 1 95.88 180 ILE B O 1
ATOM 2895 N N . THR B 1 181 ? -7.469 1.987 7.328 1 93.88 181 THR B N 1
ATOM 2896 C CA . THR B 1 181 ? -8.102 2.074 8.641 1 93.88 181 THR B CA 1
ATOM 2897 C C . THR B 1 181 ? -7.098 1.792 9.75 1 93.88 181 THR B C 1
ATOM 2899 O O . THR B 1 181 ? -6.613 0.667 9.883 1 93.88 181 THR B O 1
ATOM 2902 N N . GLY B 1 182 ? -6.715 2.828 10.477 1 91.75 182 GLY B N 1
ATOM 2903 C CA . GLY B 1 182 ? -5.742 2.656 11.539 1 91.75 182 GLY B CA 1
AT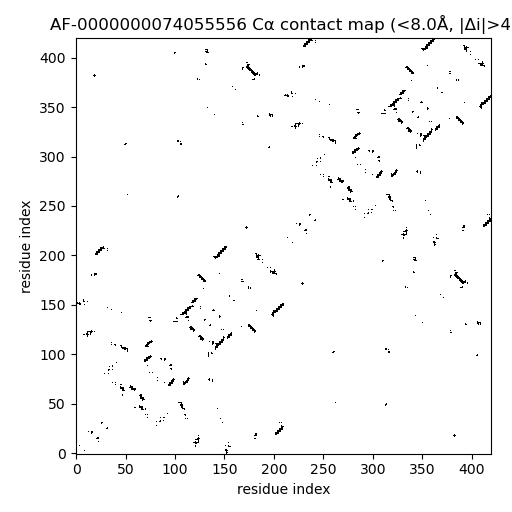OM 2904 C C . GLY B 1 182 ? -4.332 2.447 11.031 1 91.75 182 GLY B C 1
ATOM 2905 O O . GLY B 1 182 ? -4.109 2.34 9.82 1 91.75 182 GLY B O 1
ATOM 2906 N N . PRO B 1 183 ? -3.385 2.5 11.961 1 88.94 183 PRO B N 1
ATOM 2907 C CA . PRO B 1 183 ? -1.987 2.268 11.586 1 88.94 183 PRO B CA 1
ATOM 2908 C C . PRO B 1 183 ? -1.698 0.803 11.266 1 88.94 183 PRO B C 1
ATOM 2910 O O . PRO B 1 183 ? -2.393 -0.09 11.758 1 88.94 183 PRO B O 1
ATOM 2913 N N . SER B 1 184 ? -0.79 0.501 10.32 1 74.56 184 SER B N 1
ATOM 2914 C CA . SER B 1 184 ? -0.475 -0.848 9.867 1 74.56 184 SER B CA 1
ATOM 2915 C C . SER B 1 184 ? 0.245 -1.646 10.945 1 74.56 184 SER B C 1
ATOM 2917 O O . SER B 1 184 ? 0.148 -2.875 10.984 1 74.56 184 SER B O 1
ATOM 2919 N N . ARG B 1 185 ? 1.263 -1.073 11.711 1 65.69 185 ARG B N 1
ATOM 2920 C CA . ARG B 1 185 ? 2.051 -1.834 12.672 1 65.69 185 ARG B CA 1
ATOM 2921 C C . ARG B 1 185 ? 1.243 -2.121 13.938 1 65.69 185 ARG B C 1
ATOM 2923 O O . ARG B 1 185 ? 0.654 -1.212 14.523 1 65.69 185 ARG B O 1
ATOM 2930 N N . THR B 1 186 ? 0.677 -3.26 13.961 1 48.94 186 THR B N 1
ATOM 2931 C CA . THR B 1 186 ? 0.142 -3.555 15.281 1 48.94 186 THR B CA 1
ATOM 2932 C C . THR B 1 186 ? 1.23 -3.428 16.344 1 48.94 186 THR B C 1
ATOM 2934 O O . THR B 1 186 ? 2.406 -3.666 16.062 1 48.94 186 THR B O 1
ATOM 2937 N N . ALA B 1 187 ? 1.068 -2.506 17.297 1 41.72 187 ALA B N 1
ATOM 2938 C CA . ALA B 1 187 ? 1.882 -2.389 18.5 1 41.72 187 ALA B CA 1
ATOM 2939 C C . ALA B 1 187 ? 2.43 -3.748 18.938 1 41.72 187 ALA B C 1
ATOM 2941 O O . ALA B 1 187 ? 3.393 -3.824 19.703 1 41.72 187 ALA B O 1
ATOM 2942 N N . ASP B 1 188 ? 1.684 -4.656 18.859 1 37.94 188 ASP B N 1
ATOM 2943 C CA . ASP B 1 188 ? 2.119 -5.836 19.609 1 37.94 188 ASP B CA 1
ATOM 2944 C C . ASP B 1 188 ? 3.234 -6.57 18.859 1 37.94 188 ASP B C 1
ATOM 2946 O O . ASP B 1 188 ? 3.033 -7.684 18.375 1 37.94 188 ASP B O 1
ATOM 2950 N N . ILE B 1 189 ? 4.086 -5.824 18.328 1 42.12 189 ILE B N 1
ATOM 2951 C CA . ILE B 1 189 ? 5.32 -6.398 17.797 1 42.12 189 ILE B CA 1
ATOM 2952 C C . ILE B 1 189 ? 5.758 -7.57 18.672 1 42.12 189 ILE B C 1
ATOM 2954 O O . ILE B 1 189 ? 6.391 -8.516 18.188 1 42.12 189 ILE B O 1
ATOM 2958 N N . GLU B 1 190 ? 5.785 -7.363 19.906 1 38.81 190 GLU B N 1
ATOM 2959 C CA . GLU B 1 190 ? 6.316 -8.32 20.875 1 38.81 190 GLU B CA 1
ATOM 2960 C C . GLU B 1 190 ? 5.742 -9.711 20.641 1 38.81 190 GLU B C 1
ATOM 2962 O O . GLU B 1 190 ? 6.402 -10.719 20.922 1 38.81 190 GLU B O 1
ATOM 2967 N N . ARG B 1 191 ? 4.594 -9.688 20.547 1 35.25 191 ARG B N 1
ATOM 2968 C CA . ARG B 1 191 ? 4.074 -11.047 20.609 1 35.25 191 ARG B CA 1
ATOM 2969 C C . ARG B 1 191 ? 4.312 -11.773 19.281 1 35.25 191 ARG B C 1
ATOM 2971 O O . ARG B 1 191 ? 4.328 -13.008 19.25 1 35.25 191 ARG B O 1
ATOM 2978 N N . VAL B 1 192 ? 4.129 -11.023 18.125 1 37.34 192 VAL B N 1
ATOM 2979 C CA . VAL B 1 192 ? 4.324 -11.836 16.922 1 37.34 192 VAL B CA 1
ATOM 2980 C C . VAL B 1 192 ? 5.723 -11.602 16.359 1 37.34 192 VAL B C 1
ATOM 2982 O O . VAL B 1 192 ? 6.121 -10.453 16.125 1 37.34 192 VAL B O 1
ATOM 2985 N N . GLY B 1 193 ? 6.785 -11.789 17.047 1 38.75 193 GLY B N 1
ATOM 2986 C CA . GLY B 1 193 ? 8.062 -12.047 16.406 1 38.75 193 GLY B CA 1
ATOM 2987 C C . GLY B 1 193 ? 8.047 -11.805 14.914 1 38.75 193 GLY B C 1
ATOM 2988 O O . GLY B 1 193 ? 8.875 -12.336 14.18 1 38.75 193 GLY B O 1
ATOM 2989 N N . ALA B 1 194 ? 6.969 -11.258 14.461 1 41.44 194 ALA B N 1
ATOM 2990 C CA . ALA B 1 194 ? 6.652 -11.406 13.047 1 41.44 194 ALA B CA 1
ATOM 2991 C C . ALA B 1 194 ? 7.559 -10.531 12.18 1 41.44 194 ALA B C 1
ATOM 2993 O O . ALA B 1 194 ? 7.621 -9.312 12.375 1 41.44 194 ALA B O 1
ATOM 2994 N N . VAL B 1 195 ? 8.562 -10.852 11.602 1 44.25 195 VAL B N 1
ATOM 2995 C CA . VAL B 1 195 ? 9.438 -10.492 10.484 1 44.25 195 VAL B CA 1
ATOM 2996 C C . VAL B 1 195 ? 8.641 -9.727 9.43 1 44.25 195 VAL B C 1
ATOM 2998 O O . VAL B 1 195 ? 7.566 -10.164 9.016 1 44.25 195 VAL B O 1
ATOM 3001 N N . GLY B 1 196 ? 8.969 -8.391 9.172 1 50.03 196 GLY B N 1
ATOM 3002 C CA . GLY B 1 196 ? 8.422 -7.648 8.047 1 50.03 196 GLY B CA 1
ATOM 3003 C C . GLY B 1 196 ? 7.383 -6.621 8.445 1 50.03 196 GLY B C 1
ATOM 3004 O O . GLY B 1 196 ? 6.668 -6.09 7.598 1 50.03 196 GLY B O 1
ATOM 3005 N N . VAL B 1 197 ? 7.074 -6.469 9.898 1 56.62 197 VAL B N 1
ATOM 3006 C CA . VAL B 1 197 ? 6.039 -5.496 10.219 1 56.62 197 VAL B CA 1
ATOM 3007 C C . VAL B 1 197 ? 6.664 -4.117 10.406 1 56.62 197 VAL B C 1
ATOM 3009 O O . VAL B 1 197 ? 7.164 -3.791 11.484 1 56.62 197 VAL B O 1
ATOM 3012 N N . HIS B 1 198 ? 7.066 -3.441 9.344 1 65.75 198 HIS B N 1
ATOM 3013 C CA . HIS B 1 198 ? 7.793 -2.186 9.477 1 65.75 198 HIS B CA 1
ATOM 3014 C C . HIS B 1 198 ? 6.977 -1.016 8.938 1 65.75 198 HIS B C 1
ATOM 3016 O O . HIS B 1 198 ? 7.512 0.079 8.734 1 65.75 198 HIS B O 1
ATOM 3022 N N . GLY B 1 199 ? 5.77 -1.107 8.883 1 78.69 199 GLY B N 1
ATOM 3023 C CA . GLY B 1 199 ? 4.969 0.038 8.469 1 78.69 199 GLY B CA 1
ATOM 3024 C C . GLY B 1 199 ? 4.859 1.102 9.547 1 78.69 199 GLY B C 1
ATOM 3025 O O . GLY B 1 199 ? 5.559 1.044 10.562 1 78.69 199 GLY B O 1
ATOM 3026 N N . PRO B 1 200 ? 4.094 2.139 9.352 1 89.19 200 PRO B N 1
ATOM 3027 C CA . PRO B 1 200 ? 3.973 3.254 10.289 1 89.19 200 PRO B CA 1
ATOM 3028 C C . PRO B 1 200 ? 3.539 2.805 11.688 1 89.19 200 PRO B C 1
ATOM 3030 O O . PRO B 1 200 ? 2.611 2 11.82 1 89.19 200 PRO B O 1
ATOM 3033 N N . LEU B 1 201 ? 4.172 3.33 12.688 1 86.69 201 LEU B N 1
ATOM 3034 C CA . LEU B 1 201 ? 3.855 3.121 14.094 1 86.69 201 LEU B CA 1
ATOM 3035 C C . LEU B 1 201 ? 2.586 3.867 14.484 1 86.69 201 LEU B C 1
ATOM 3037 O O . LEU B 1 201 ? 1.804 3.383 15.312 1 86.69 201 LEU B O 1
ATOM 3041 N N . GLU B 1 202 ? 2.463 4.98 13.906 1 93.94 202 GLU B N 1
ATOM 3042 C CA . GLU B 1 202 ? 1.314 5.836 14.188 1 93.94 202 GLU B CA 1
ATOM 3043 C C . GLU B 1 202 ? 0.661 6.328 12.906 1 93.94 202 GLU B C 1
ATOM 3045 O O . GLU B 1 202 ? 1.342 6.539 11.898 1 93.94 202 GLU B O 1
ATOM 3050 N N . LEU B 1 203 ? -0.625 6.48 12.977 1 96.5 203 LEU B N 1
ATOM 3051 C CA . LEU B 1 203 ? -1.402 7.145 11.945 1 96.5 203 LEU B CA 1
ATOM 3052 C C . LEU B 1 203 ? -2.07 8.406 12.484 1 96.5 203 LEU B C 1
ATOM 3054 O O . LEU B 1 203 ? -2.844 8.336 13.445 1 96.5 203 LEU B O 1
ATOM 3058 N N . HIS B 1 204 ? -1.695 9.516 11.938 1 98.44 204 HIS B N 1
ATOM 3059 C CA . HIS B 1 204 ? -2.346 10.789 12.242 1 98.44 204 HIS B CA 1
ATOM 3060 C C . HIS B 1 204 ? -3.227 11.242 11.078 1 98.44 204 HIS B C 1
ATOM 3062 O O . HIS B 1 204 ? -2.805 11.211 9.922 1 98.44 204 HIS B O 1
ATOM 3068 N N . ILE B 1 205 ? -4.41 11.625 11.438 1 98.81 205 ILE B N 1
ATOM 3069 C CA . ILE B 1 205 ? -5.32 12.172 10.438 1 98.81 20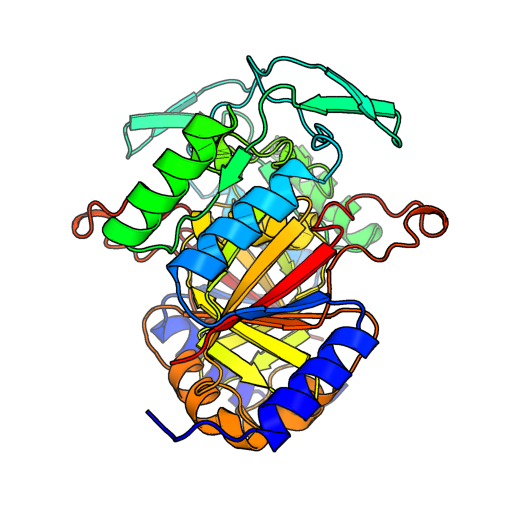5 ILE B CA 1
ATOM 3070 C C . ILE B 1 205 ? -5.629 13.633 10.766 1 98.81 205 ILE B C 1
ATOM 3072 O O . ILE B 1 205 ? -6.184 13.93 11.828 1 98.81 205 ILE B O 1
ATOM 3076 N N . ILE B 1 206 ? -5.18 14.484 9.867 1 98.88 206 ILE B N 1
ATOM 3077 C CA . ILE B 1 206 ? -5.516 15.898 9.984 1 98.88 206 ILE B CA 1
ATOM 3078 C C . ILE B 1 206 ? -6.852 16.172 9.297 1 98.88 206 ILE B C 1
ATOM 3080 O O . ILE B 1 206 ? -7 15.938 8.094 1 98.88 206 ILE B O 1
ATOM 3084 N N . LEU B 1 207 ? -7.816 16.641 10.023 1 98.75 207 LEU B N 1
ATOM 3085 C CA . LEU B 1 207 ? -9.062 17.125 9.445 1 98.75 207 LEU B CA 1
ATOM 3086 C C . LEU B 1 207 ? -8.984 18.609 9.156 1 98.75 207 LEU B C 1
ATOM 3088 O O . LEU B 1 207 ? -8.977 19.438 10.078 1 98.75 207 LEU B O 1
ATOM 3092 N N . LEU B 1 208 ? -8.898 18.906 7.879 1 98.19 208 LEU B N 1
ATOM 3093 C CA . LEU B 1 208 ? -8.703 20.281 7.418 1 98.19 208 LEU B CA 1
ATOM 3094 C C . LEU B 1 208 ? -10.039 20.969 7.172 1 98.19 208 LEU B C 1
ATOM 3096 O O . LEU B 1 208 ? -10.891 20.438 6.457 1 98.19 208 LEU B O 1
ATOM 3100 N N . GLU B 1 209 ? -10.164 22.109 7.746 1 94.69 209 GLU B N 1
ATOM 3101 C CA . GLU B 1 209 ? -11.336 22.938 7.457 1 94.69 209 GLU B CA 1
ATOM 3102 C C . GLU B 1 209 ? -11.312 23.453 6.02 1 94.69 209 GLU B C 1
ATOM 3104 O O . GLU B 1 209 ? -10.258 23.828 5.508 1 94.69 209 GLU B O 1
ATOM 3109 N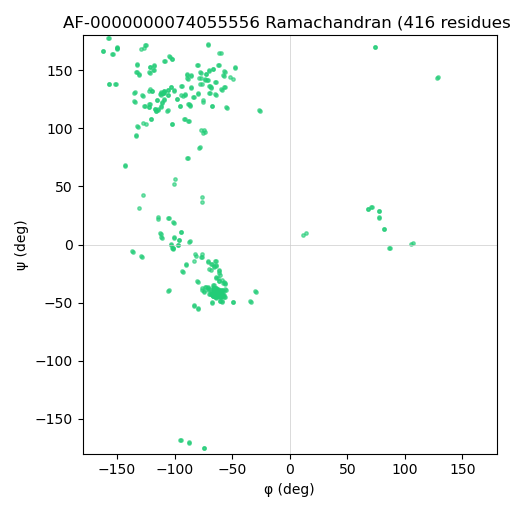 N . ASP B 1 210 ? -12.43 23.406 5.312 1 85.06 210 ASP B N 1
ATOM 3110 C CA . ASP B 1 210 ? -12.5 23.828 3.916 1 85.06 210 ASP B CA 1
ATOM 3111 C C . ASP B 1 210 ? -12.172 25.312 3.775 1 85.06 210 ASP B C 1
ATOM 3113 O O . ASP B 1 210 ? -12.555 26.109 4.621 1 85.06 210 ASP B O 1
#

Sequence (420 aa):
MPPVNPELVEAFSAKAAIVNAVVQEVPSMAAALQYVVDVCENKAPAELLADEPGVQQGPLGPNKVPTRVQRIVAAPDLDDEDFAALALACEEKGFACLRNGLRNHLAGIDVGLSRAELGVAGSGTCMMNTDNEDVRLAGMISEIHVILLRKSDIYPDLPSIAQLLRERMNAAPATYTTLITGPSRTADIERVGAVGVHGPLELHIILLEDMPPVNPELVEAFSAKAAIVNAVVQEVPSMAAALQYVVDVCENKAPAELLADEPGVQQGPLGPNKVPTRVQRIVAAPDLDDEDFAALALACEEKGFACLRNGLRNHLAGIDVGLSRAELGVAGSGTCMMNTDNEDVRLAGMISEIHVILLRKSDIYPDLPSIAQLLRERMNAAPATYTTLITGPSRTADIERVGAVGVHGPLELHIILLED

Organism: NCBI:txid44742

Radius of gyration: 20.86 Å; Cα contacts (8 Å, |Δi|>4): 1012; chains: 2; bounding box: 50×52×44 Å

InterPro domains:
  IPR003741 LUD domain [PF02589] (10-208)
  IPR024185 5-formyltetrahydrofolate cyclo-ligase-like domain superfamily [G3DSA:3.40.50.10420] (5-208)
  IPR037171 NagB/RpiA transferase-like [SSF100950] (6-209)

pLDDT: mean 90.57, std 13.68, range [35.25, 98.88]

Foldseek 3Di:
DADFDVVLVVLLCVLLVVQPAAEAEDADLLRVLVVQLVQLVPDDAAFQQDDQPPFDWDAADPVRGTGGDAAEEEEQPDDPVSQVSSCVSCVVVRHHYYNDDCVNVQSAHAEYEEEFQAAESNNSKGKDKDPDPSNVSSQFRHQEYEYEHESSRYHHHDVRCVVVVVCQVPVPDDIDMDIDRWWQQDVPCPVCVDPPSRGHNHYYYYHYYD/DADFDVVLVVLLCVLLVVQPAAEAEDADLLRVLVVQLVQLVPDDAAFQQDDQPPFDWDAADPVRGTGGPAAEEEEQPDDPVSQVSSCVSCVVVRHHYYNDDCVNVLSAHAEYEEEFQAAESNNSKGKDKDPDPSNVSSQFRHQEYEYEHESSRYHHHCVRCVVVVVCQVPVPDDIDMDIDRWWQQDVPCPVPVDPPSRGHNHYYYYHYYD